Protein AF-D0P090-F1 (afdb_monomer)

Radius of gyration: 41.63 Å; Cα contacts (8 Å, |Δi|>4): 383; chains: 1; bounding box: 122×45×138 Å

Foldseek 3Di:
DDDDDDDDDDDDVVVVVVVVVVVVVVVVVVVVVVVVVVVVVVVVVVVVVVVVVVVVVVVVVLVVLVVVLVVLVVVLVVLVVVLVVLVVVLVVLVVQLVVLVVVLVVLVVVLVVDDDDDPVVNVVSVVSNVVSVVSNVVSVVVNVVSVVVSVVSVVVSVVSVVSSVVSVVVSVVVVVVVVVVVVVVVVVVVVVVVVVVVVVVVVVVVVVVVVVVVVVVVVVVVCVDDDPVPVVVVVVVVVVVVVVVVVVVVVVVVVVVVVVVVLVVVLVVLQQVQDDPQAWHFPDWDDDPFEIETETADQPQAFQQVVLCPDVLSADDLVLLVQQLVSLVRSLVSQVVQQKAQQADDRNQWGAHPVGHTHGHDSVPMDGDDDPVHFDQDQFYWPLLADPCSVVSHGDGNVSVVSSSVQSSCCNHNVHGPDDDPDRDGDDDDPRRDYHYHYDD

Sequence (441 aa):
MVARPTSASSGNPEMMGQMEETIANLERAKQQSWEEKQRLTELYEQERQNSLANEKKILGFMQTVKQEKMDIMKKIKVLRQKKVQLSKEMRVRKQSYVENKSKLQQGVQAFTQMKTETPREKQHLMEQIESRKSLLITDRDELSRLKEELKFCEEKLVEEEAEVAAKSALLEEDDKLRRAIQDDEREKMKRERAAYLQSALDEERQRFQLEADNDKQRLKVALEATADKEKKLAEEVEKQRNRALQLQQQMHQMQLEHNEWKDTTKKVEIHSRIRHENILPLFATFQDATRVYLVMKYAGGGDLYKKMRSMPGRRFPERQAMLYTAQLVSALEACHQQHVIHRDIKPENLLLSQEGTIQLGDFGWSSANVTAANRRDTLCGTLDYLSPEMIRGEKYDESVDIWAVGIIMYELLVGKPPFEAPVRASFLSWPHFEMLIIVVC

Mean predicted aligned error: 19.26 Å

Organism: Phytophthora infestans (strain T30-4) (NCBI:txid403677)

Nearest PDB structures (foldseek):
  8fp1-assembly1_A  TM=9.276E-01  e=1.298E-14  Homo sapiens
  4ra4-assembly1_A  TM=8.892E-01  e=2.676E-14  Homo sapiens
  2i0e-assembly2_B  TM=8.929E-01  e=9.495E-14  Homo sapiens
  1xjd-assembly1_A  TM=8.306E-01  e=1.464E-14  Homo sapiens
  3iw4-assembly1_A  TM=8.781E-01  e=1.843E-13  Homo sapiens

InterPro domains:
  IPR000719 Protein kinase domain [PF00069] (253-421)
  IPR000719 Protein kinase domain [PS50011] (208-441)
  IPR000719 Protein kinase domain [SM00220] (230-438)
  IPR008271 Serine/threonine-protein kinase, active site [PS00108] (340-352)
  IPR011009 Protein kinase-like domain superfamily [SSF56112] (259-421)
  IPR030616 Aurora kinase-like [PTHR24350] (14-422)

Solvent-accessible surface area (backbone atoms only — not comparable to full-atom values): 24041 Å² total; per-residue (Å²): 139,85,83,76,89,78,75,85,83,79,79,60,67,68,61,52,52,55,49,52,52,50,50,53,52,51,51,51,52,51,50,52,53,48,51,53,51,50,53,52,50,53,52,52,52,52,53,48,51,52,50,52,52,51,50,52,52,50,52,52,51,53,52,49,52,52,50,54,41,53,55,47,52,53,51,47,53,52,41,53,51,51,46,53,50,46,54,51,51,48,53,55,42,51,50,52,34,52,53,36,50,52,52,33,52,51,45,52,51,52,64,71,68,67,84,85,77,58,75,66,59,57,49,53,52,49,53,53,35,54,53,32,50,51,53,39,51,53,34,52,54,49,50,52,50,49,50,51,54,42,49,53,44,50,56,53,40,53,54,52,51,52,51,42,50,54,53,49,52,54,55,52,50,52,57,50,52,53,51,53,51,54,50,50,54,49,53,49,52,51,50,54,48,54,53,51,53,48,52,51,53,52,53,50,51,53,50,53,50,55,51,51,52,50,50,52,50,51,48,52,59,56,70,74,52,84,92,52,64,66,62,54,49,50,55,49,50,53,51,51,50,52,51,54,51,51,52,51,51,50,52,50,50,53,50,50,54,51,49,55,48,53,55,54,51,52,35,56,53,56,52,63,70,63,86,49,91,24,34,55,52,58,78,48,73,52,68,64,102,71,36,44,36,42,32,27,60,55,44,76,51,38,36,42,40,63,52,33,64,70,31,77,78,26,24,43,58,66,73,57,39,51,53,48,48,51,35,48,50,56,31,48,50,58,33,48,78,66,26,31,38,51,57,50,67,47,50,75,32,29,26,16,29,78,89,67,45,48,20,45,45,74,53,88,63,38,44,73,73,52,43,98,90,50,59,47,61,82,75,63,36,48,64,63,40,61,34,73,51,51,76,70,54,38,75,49,65,66,64,47,49,55,46,16,50,52,40,49,52,46,18,32,59,65,36,49,60,91,51,80,61,100,61,95,51,59,52,80,76,85,81,90,68,58,70,45,78,43,71,45,128

pLDDT: mean 74.68, std 18.72, range [31.52, 97.69]

Secondary structure (DSSP, 8-state):
--PPPP-PPPP-HHHHHHHHHHHHHHHHHHHHHHHHHHHHHHHHHHHHHHHHHHHHHHHHHHHHHHHHHHHHHHHHHHHHHHHHHHHHHHHHHHHHHHHHHHHHHHHHHHHHH--S--HHHHHHHHHHHHHHHHHHHHHHHHHHHHHHHHHHHHHHHHHHHHHHHHHHHHHHHHHHHHHHHHHHHHHHHHHHHHHHHHHHHHHHHHHHHHHHHHHHHHHHHHHHS-S-HHHHHHHHHHHHHHHHHHHHHHHHHHHHHHHHHHHHHHHHHHHHH---TTB--EEEEEE-SSEEEEEEE--TTEEHHHHHHHSGGG---HHHHHHHHHHHHHHHHHHHHTTEE-----TTTEEE-TTS-EEE--GGG-EE---TTS-B----EEGGG--HHHHTT--B-THHHHHHHHHHHHHHHHSS-SS--SS-PEE-PPPS-EEEEEEE-

Structure (mmCIF, N/CA/C/O backbone):
data_AF-D0P090-F1
#
_entry.id   AF-D0P090-F1
#
loop_
_atom_site.group_PDB
_atom_site.id
_atom_site.type_symbol
_atom_site.label_atom_id
_atom_site.label_alt_id
_atom_site.label_comp_id
_atom_site.label_asym_id
_atom_site.label_entity_id
_atom_site.label_seq_id
_atom_site.pdbx_PDB_ins_code
_atom_site.Cartn_x
_atom_site.Cartn_y
_atom_site.Cartn_z
_atom_site.occupancy
_atom_site.B_iso_or_equiv
_atom_site.auth_seq_id
_atom_site.auth_comp_id
_atom_site.auth_asym_id
_atom_site.auth_atom_id
_atom_site.pdbx_PDB_model_num
ATOM 1 N N . MET A 1 1 ? 72.882 -14.919 -71.091 1.00 37.91 1 MET A N 1
ATOM 2 C CA . MET A 1 1 ? 72.968 -14.015 -69.925 1.00 37.91 1 MET A CA 1
ATOM 3 C C . MET A 1 1 ? 71.652 -14.100 -69.172 1.00 37.91 1 MET A C 1
ATOM 5 O O . MET A 1 1 ? 70.663 -13.554 -69.632 1.00 37.91 1 MET A O 1
ATOM 9 N N . VAL A 1 2 ? 71.618 -14.876 -68.088 1.00 36.41 2 VAL A N 1
ATOM 10 C CA . VAL A 1 2 ? 70.451 -15.000 -67.203 1.00 36.41 2 VAL A CA 1
ATOM 11 C C . VAL A 1 2 ? 70.674 -14.022 -66.053 1.00 36.41 2 VAL A C 1
ATOM 13 O O . VAL A 1 2 ? 71.614 -14.196 -65.281 1.00 36.41 2 VAL A O 1
ATOM 16 N N . ALA A 1 3 ? 69.868 -12.965 -65.981 1.00 36.50 3 ALA A N 1
ATOM 17 C CA . ALA A 1 3 ? 69.908 -12.008 -64.883 1.00 36.50 3 ALA A CA 1
ATOM 18 C C . ALA A 1 3 ? 69.162 -12.593 -63.673 1.00 36.50 3 ALA A C 1
ATOM 20 O O . ALA A 1 3 ? 67.965 -12.866 -63.742 1.00 36.50 3 ALA A O 1
ATOM 21 N N . ARG A 1 4 ? 69.884 -12.809 -62.568 1.00 39.00 4 ARG A N 1
ATOM 22 C CA . ARG A 1 4 ? 69.301 -13.044 -61.239 1.00 39.00 4 ARG A CA 1
ATOM 23 C C . ARG A 1 4 ? 68.758 -11.720 -60.683 1.00 39.00 4 ARG A C 1
ATOM 25 O O . ARG A 1 4 ? 69.474 -10.725 -60.784 1.00 39.00 4 ARG A O 1
ATOM 32 N N . PRO A 1 5 ? 67.598 -11.698 -60.006 1.00 40.41 5 PRO A N 1
ATOM 33 C CA . PRO A 1 5 ? 67.239 -10.591 -59.133 1.00 40.41 5 PRO A CA 1
ATOM 34 C C . PRO A 1 5 ? 68.018 -10.717 -57.819 1.00 40.41 5 PRO A C 1
ATOM 36 O O . PRO A 1 5 ? 67.963 -11.740 -57.135 1.00 40.41 5 PRO A O 1
ATOM 39 N N . THR A 1 6 ? 68.772 -9.677 -57.486 1.00 42.75 6 THR A N 1
ATOM 40 C CA . THR A 1 6 ? 69.486 -9.512 -56.221 1.00 42.75 6 THR A CA 1
ATOM 41 C C . THR A 1 6 ? 68.561 -8.984 -55.125 1.00 42.75 6 THR A C 1
ATOM 43 O O . THR A 1 6 ? 67.914 -7.957 -55.299 1.00 42.75 6 THR A O 1
ATOM 46 N N . SER A 1 7 ? 68.587 -9.696 -53.994 1.00 40.56 7 SER A N 1
ATOM 47 C CA . SER A 1 7 ? 68.454 -9.220 -52.608 1.00 40.56 7 SER A CA 1
ATOM 48 C C . SER A 1 7 ? 67.235 -8.371 -52.224 1.00 40.56 7 SER A C 1
ATOM 50 O O . SER A 1 7 ? 67.198 -7.159 -52.426 1.00 40.56 7 SER A O 1
ATOM 52 N N . ALA A 1 8 ? 66.317 -9.026 -51.507 1.00 41.66 8 ALA A N 1
ATOM 53 C CA . ALA A 1 8 ? 65.452 -8.409 -50.509 1.00 41.66 8 ALA A CA 1
ATOM 54 C C . ALA A 1 8 ? 66.287 -7.576 -49.519 1.00 41.66 8 ALA A C 1
ATOM 56 O O . ALA A 1 8 ? 67.292 -8.064 -48.994 1.00 41.66 8 ALA A O 1
ATOM 57 N N . SER A 1 9 ? 65.882 -6.327 -49.276 1.00 41.34 9 SER A N 1
ATOM 58 C CA . SER A 1 9 ? 66.506 -5.492 -48.254 1.00 41.34 9 SER A CA 1
ATOM 59 C C . SER A 1 9 ? 66.073 -5.987 -46.873 1.00 41.34 9 SER A C 1
ATOM 61 O O . SER A 1 9 ? 64.892 -6.162 -46.579 1.00 41.34 9 SER A O 1
ATOM 63 N N . SER A 1 10 ? 67.076 -6.244 -46.046 1.00 44.69 10 SER A N 1
ATOM 64 C CA . SER A 1 10 ? 67.009 -6.654 -44.651 1.00 44.69 10 SER A CA 1
ATOM 65 C C . SER A 1 10 ? 66.210 -5.665 -43.799 1.00 44.69 10 SER A C 1
ATOM 67 O O . SER A 1 10 ? 66.562 -4.486 -43.734 1.00 44.69 10 SER A O 1
ATOM 69 N N . GLY A 1 11 ? 65.170 -6.148 -43.114 1.00 43.97 11 GLY A N 1
ATOM 70 C CA . GLY A 1 11 ? 64.545 -5.422 -42.008 1.00 43.97 11 GLY A CA 1
ATOM 71 C C . GLY A 1 11 ? 65.560 -5.194 -40.885 1.00 43.97 11 GLY A C 1
ATOM 72 O O . GLY A 1 11 ? 66.326 -6.095 -40.550 1.00 43.97 11 GLY A O 1
ATOM 73 N N . ASN A 1 12 ? 65.598 -3.974 -40.351 1.00 49.28 12 ASN A N 1
ATOM 74 C CA . ASN A 1 12 ? 66.566 -3.537 -39.348 1.00 49.28 12 ASN A CA 1
ATOM 75 C C . ASN A 1 12 ? 66.331 -4.291 -38.009 1.00 49.28 12 ASN A C 1
ATOM 77 O O . ASN A 1 12 ? 65.275 -4.088 -37.404 1.00 49.28 12 ASN A O 1
ATOM 81 N N . PRO A 1 13 ? 67.253 -5.156 -37.533 1.00 55.22 13 PRO A N 1
ATOM 82 C CA . PRO A 1 13 ? 67.045 -6.014 -36.352 1.00 55.22 13 PRO A CA 1
ATOM 83 C C . PRO A 1 13 ? 66.762 -5.235 -35.061 1.00 55.22 13 PRO A C 1
ATOM 85 O O . PRO A 1 13 ? 66.021 -5.689 -34.195 1.00 55.22 13 PRO A O 1
ATOM 88 N N . GLU A 1 14 ? 67.312 -4.027 -34.964 1.00 51.50 14 GLU A N 1
ATOM 89 C CA . GLU A 1 14 ? 67.143 -3.109 -33.836 1.00 51.50 14 GLU A CA 1
ATOM 90 C C . GLU A 1 14 ? 65.703 -2.569 -33.742 1.00 51.50 14 GLU A C 1
ATOM 92 O O . GLU A 1 14 ? 65.143 -2.436 -32.658 1.00 51.50 14 GLU A O 1
ATOM 97 N N . MET A 1 15 ? 65.061 -2.352 -34.895 1.00 44.75 15 MET A N 1
ATOM 98 C CA . MET A 1 15 ? 63.672 -1.894 -34.992 1.00 44.75 15 MET A CA 1
ATOM 99 C C . MET A 1 15 ? 62.680 -3.024 -34.669 1.00 44.75 15 MET A C 1
ATOM 101 O O . MET A 1 15 ? 61.643 -2.775 -34.060 1.00 44.75 15 MET A O 1
ATOM 105 N N . MET A 1 16 ? 63.013 -4.270 -35.029 1.00 44.00 16 MET A N 1
ATOM 106 C CA . MET A 1 16 ? 62.260 -5.464 -34.614 1.00 44.00 16 MET A CA 1
ATOM 107 C C . MET A 1 16 ? 62.343 -5.680 -33.097 1.00 44.00 16 MET A C 1
ATOM 109 O O . MET A 1 16 ? 61.308 -5.878 -32.469 1.00 44.00 16 MET A O 1
ATOM 113 N N . GLY A 1 17 ? 63.531 -5.544 -32.493 1.00 51.28 17 GLY A N 1
ATOM 114 C CA . GLY A 1 17 ? 63.705 -5.658 -31.039 1.00 51.28 17 GLY A CA 1
ATOM 115 C C . GLY A 1 17 ? 62.950 -4.582 -30.247 1.00 51.28 17 GLY A C 1
ATOM 116 O O . GLY A 1 17 ? 62.274 -4.896 -29.270 1.00 51.28 17 GLY A O 1
ATOM 117 N N . GLN A 1 18 ? 62.972 -3.326 -30.710 1.00 46.75 18 GLN A N 1
ATOM 118 C CA . GLN A 1 18 ? 62.173 -2.242 -30.116 1.00 46.75 18 GLN A CA 1
ATOM 119 C C . GLN A 1 18 ? 60.661 -2.486 -30.247 1.00 46.75 18 GLN A C 1
ATOM 121 O O . GLN A 1 18 ? 59.890 -2.154 -29.343 1.00 46.75 18 GLN A O 1
ATOM 126 N N . MET A 1 19 ? 60.219 -3.082 -31.359 1.00 42.78 19 MET A N 1
ATOM 127 C CA . MET A 1 19 ? 58.814 -3.422 -31.582 1.00 42.78 19 MET A CA 1
ATOM 128 C C . MET A 1 19 ? 58.361 -4.570 -30.666 1.00 42.78 19 MET A C 1
ATOM 130 O O . MET A 1 19 ? 57.301 -4.468 -30.051 1.00 42.78 19 MET A O 1
ATOM 134 N N . GLU A 1 20 ? 59.177 -5.614 -30.506 1.00 48.78 20 GLU A N 1
ATOM 135 C CA . GLU A 1 20 ? 58.927 -6.731 -29.584 1.00 48.78 20 GLU A CA 1
ATOM 136 C C . GLU A 1 20 ? 58.894 -6.276 -28.116 1.00 48.78 20 GLU A C 1
ATOM 138 O O . GLU A 1 20 ? 57.991 -6.657 -27.370 1.00 48.78 20 GLU A O 1
ATOM 143 N N . GLU A 1 21 ? 59.807 -5.392 -27.705 1.00 54.19 21 GLU A N 1
ATOM 144 C CA . GLU A 1 21 ? 59.815 -4.815 -26.355 1.00 54.19 21 GLU A CA 1
ATOM 145 C C . GLU A 1 21 ? 58.581 -3.933 -26.095 1.00 54.19 21 GLU A C 1
ATOM 147 O O . GLU A 1 21 ? 57.977 -3.988 -25.019 1.00 54.19 21 GLU A O 1
ATOM 152 N N . THR A 1 22 ? 58.143 -3.167 -27.099 1.00 48.75 22 THR A N 1
ATOM 153 C CA . THR A 1 22 ? 56.917 -2.355 -27.024 1.00 48.75 22 THR A CA 1
ATOM 154 C C . THR A 1 22 ? 55.669 -3.234 -26.905 1.00 48.75 22 THR A C 1
ATOM 156 O O . THR A 1 22 ? 54.792 -2.944 -26.090 1.00 48.75 22 THR A O 1
ATOM 159 N N . ILE A 1 23 ? 55.600 -4.338 -27.656 1.00 44.94 23 ILE A N 1
ATOM 160 C CA . ILE A 1 23 ? 54.515 -5.326 -27.560 1.00 44.94 23 ILE A CA 1
ATOM 161 C C . ILE A 1 23 ? 54.502 -5.966 -26.165 1.00 44.94 23 ILE A C 1
ATOM 163 O O . ILE A 1 23 ? 53.457 -5.977 -25.517 1.00 44.94 23 ILE A O 1
ATOM 167 N N . ALA A 1 24 ? 55.656 -6.390 -25.646 1.00 49.06 24 ALA A N 1
ATOM 168 C CA . ALA A 1 24 ? 55.764 -6.978 -24.311 1.00 49.06 24 ALA A CA 1
ATOM 169 C C . ALA A 1 24 ? 55.387 -5.990 -23.187 1.00 49.06 24 ALA A C 1
ATOM 171 O O . ALA A 1 24 ? 54.784 -6.377 -22.183 1.00 49.06 24 ALA A O 1
ATOM 172 N N . ASN A 1 25 ? 55.717 -4.703 -23.341 1.00 47.62 25 ASN A N 1
ATOM 173 C CA . ASN A 1 25 ? 55.299 -3.644 -22.418 1.00 47.62 25 ASN A CA 1
ATOM 174 C C . ASN A 1 25 ? 53.777 -3.414 -22.466 1.00 47.62 25 ASN A C 1
ATOM 176 O O . ASN A 1 25 ? 53.150 -3.273 -21.415 1.00 47.62 25 ASN A O 1
ATOM 180 N N . LEU A 1 26 ? 53.169 -3.426 -23.659 1.00 44.69 26 LEU A N 1
ATOM 181 C CA . LEU A 1 26 ? 51.716 -3.319 -23.835 1.00 44.69 26 LEU A CA 1
ATOM 182 C C . LEU A 1 26 ? 50.970 -4.529 -23.261 1.00 44.69 26 LEU A C 1
ATOM 184 O O . LEU A 1 26 ? 49.914 -4.362 -22.654 1.00 44.69 26 LEU A O 1
ATOM 188 N N . GLU A 1 27 ? 51.507 -5.736 -23.424 1.00 46.50 27 GLU A N 1
ATOM 189 C CA . GLU A 1 27 ? 50.942 -6.958 -22.843 1.00 46.50 27 GLU A CA 1
ATOM 190 C C . GLU A 1 27 ? 51.011 -6.941 -21.313 1.00 46.50 27 GLU A C 1
ATOM 192 O O . GLU A 1 27 ? 50.001 -7.205 -20.659 1.00 46.50 27 GLU A O 1
ATOM 197 N N . ARG A 1 28 ? 52.142 -6.519 -20.726 1.00 57.62 28 ARG A N 1
ATOM 198 C CA . ARG A 1 28 ? 52.261 -6.319 -19.269 1.00 57.62 28 ARG A CA 1
ATOM 199 C C . ARG A 1 28 ? 51.291 -5.259 -18.742 1.00 57.62 28 ARG A C 1
ATOM 201 O O . ARG A 1 28 ? 50.650 -5.489 -17.720 1.00 57.62 28 ARG A O 1
ATOM 208 N N . ALA A 1 29 ? 51.132 -4.137 -19.445 1.00 45.34 29 ALA A N 1
ATOM 209 C CA . ALA A 1 29 ? 50.185 -3.088 -19.061 1.00 45.34 29 ALA A CA 1
ATOM 210 C C . ALA A 1 29 ? 48.721 -3.565 -19.137 1.00 45.34 29 ALA A C 1
ATOM 212 O O . ALA A 1 29 ? 47.923 -3.267 -18.247 1.00 45.34 29 ALA A O 1
ATOM 213 N N . LYS A 1 30 ? 48.364 -4.353 -20.162 1.00 47.00 30 LYS A N 1
ATOM 214 C CA . LYS A 1 30 ? 47.038 -4.984 -20.275 1.00 47.00 30 LYS A CA 1
ATOM 215 C C . LYS A 1 30 ? 46.782 -5.979 -19.146 1.00 47.00 30 LYS A C 1
ATOM 217 O O . LYS A 1 30 ? 45.694 -5.966 -18.580 1.00 47.00 30 LYS A O 1
ATOM 222 N N . GLN A 1 31 ? 47.776 -6.797 -18.804 1.00 54.97 31 GLN A N 1
ATOM 223 C CA . GLN A 1 31 ? 47.673 -7.780 -17.727 1.00 54.97 31 GLN A CA 1
ATOM 224 C C . GLN A 1 31 ? 47.478 -7.103 -16.363 1.00 54.97 31 GLN A C 1
ATOM 226 O O . GLN A 1 31 ? 46.552 -7.451 -15.638 1.00 54.97 31 GLN A O 1
ATOM 231 N N . GLN A 1 32 ? 48.262 -6.065 -16.055 1.00 51.56 32 GLN A N 1
ATOM 232 C CA . GLN A 1 32 ? 48.101 -5.279 -14.825 1.00 51.56 32 GLN A CA 1
ATOM 233 C C . GLN A 1 32 ? 46.738 -4.577 -14.754 1.00 51.56 32 GLN A C 1
ATOM 235 O O . GLN A 1 32 ? 46.097 -4.563 -13.706 1.00 51.56 32 GLN A O 1
ATOM 240 N N . SER A 1 33 ? 46.261 -4.026 -15.876 1.00 46.41 33 SER A N 1
ATOM 241 C CA . SER A 1 33 ? 44.925 -3.426 -15.952 1.00 46.41 33 SER A CA 1
ATOM 242 C C . SER A 1 33 ? 43.814 -4.457 -15.723 1.00 46.41 33 SER A C 1
ATOM 244 O O . SER A 1 33 ? 42.806 -4.142 -15.089 1.00 46.41 33 SER A O 1
ATOM 246 N N . TRP A 1 34 ? 43.992 -5.685 -16.214 1.00 45.62 34 TRP A N 1
ATOM 247 C CA . TRP A 1 34 ? 43.049 -6.782 -16.013 1.00 45.62 34 TRP A CA 1
ATOM 248 C C . TRP A 1 34 ? 43.029 -7.268 -14.556 1.00 45.62 34 TRP A C 1
ATOM 250 O O . TRP A 1 34 ? 41.948 -7.406 -13.985 1.00 45.62 34 TRP A O 1
ATOM 260 N N . GLU A 1 35 ? 44.196 -7.435 -13.930 1.00 61.25 35 GLU A N 1
ATOM 261 C CA . GLU A 1 35 ? 44.332 -7.825 -12.518 1.00 61.25 35 GLU A CA 1
ATOM 262 C C . GLU A 1 35 ? 43.731 -6.777 -11.569 1.00 61.25 35 GLU A C 1
ATOM 264 O O . GLU A 1 35 ? 42.975 -7.122 -10.659 1.00 61.25 35 GLU A O 1
ATOM 269 N N . GLU A 1 36 ? 43.978 -5.487 -11.816 1.00 48.91 36 GLU A N 1
ATOM 270 C CA . GLU A 1 36 ? 43.384 -4.403 -11.024 1.00 48.91 36 GLU A CA 1
ATOM 271 C C . GLU A 1 36 ? 41.858 -4.345 -11.199 1.00 48.91 36 GLU A C 1
ATOM 273 O O . GLU A 1 36 ? 41.117 -4.178 -10.229 1.00 48.91 36 GLU A O 1
ATOM 278 N N . LYS A 1 37 ? 41.355 -4.567 -12.422 1.00 50.44 37 LYS A N 1
ATOM 279 C CA . LYS A 1 37 ? 39.912 -4.662 -12.682 1.00 50.44 37 LYS A CA 1
ATOM 280 C C . LYS A 1 37 ? 39.281 -5.840 -11.937 1.00 50.44 37 LYS A C 1
ATOM 282 O O . LYS A 1 37 ? 38.175 -5.700 -11.411 1.00 50.44 37 LYS A O 1
ATOM 287 N N . GLN A 1 38 ? 39.965 -6.980 -11.869 1.00 54.75 38 GLN A N 1
ATOM 288 C CA . GLN A 1 38 ? 39.494 -8.150 -11.131 1.00 54.75 38 GLN A CA 1
ATOM 289 C C . GLN A 1 38 ? 39.453 -7.875 -9.621 1.00 54.75 38 GLN A C 1
ATOM 291 O O . GLN A 1 38 ? 38.420 -8.097 -8.992 1.00 54.75 38 GLN A O 1
ATOM 296 N N . ARG A 1 39 ? 40.517 -7.286 -9.064 1.00 72.69 39 ARG A N 1
ATOM 297 C CA . ARG A 1 39 ? 40.587 -6.894 -7.649 1.00 72.69 39 ARG A CA 1
ATOM 298 C C . ARG A 1 39 ? 39.487 -5.905 -7.258 1.00 72.69 39 ARG A C 1
ATOM 300 O O . ARG A 1 39 ? 38.843 -6.077 -6.226 1.00 72.69 39 ARG A O 1
ATOM 307 N N . LEU A 1 40 ? 39.254 -4.879 -8.080 1.00 51.16 40 LEU A N 1
ATOM 308 C CA . LEU A 1 40 ? 38.168 -3.920 -7.861 1.00 51.16 40 LEU A CA 1
ATOM 309 C C . LEU A 1 40 ? 36.802 -4.609 -7.910 1.00 51.16 40 LEU A C 1
ATOM 311 O O . LEU A 1 40 ? 35.958 -4.337 -7.064 1.00 51.16 40 LEU A O 1
ATOM 315 N N . THR A 1 41 ? 36.596 -5.531 -8.854 1.00 52.84 41 THR A N 1
ATOM 316 C CA . THR A 1 41 ? 35.345 -6.300 -8.964 1.00 52.84 41 THR A CA 1
ATOM 317 C C . THR A 1 41 ? 35.081 -7.127 -7.702 1.00 52.84 41 THR A C 1
ATOM 319 O O . THR A 1 41 ? 33.964 -7.116 -7.192 1.00 52.84 41 THR A O 1
ATOM 322 N N . GLU A 1 42 ? 36.101 -7.792 -7.155 1.00 68.94 42 GLU A N 1
ATOM 323 C CA . GLU A 1 42 ? 35.991 -8.555 -5.903 1.00 68.94 42 GLU A CA 1
ATOM 324 C C . GLU A 1 42 ? 35.671 -7.658 -4.697 1.00 68.94 42 GLU A C 1
ATOM 326 O O . GLU A 1 42 ? 34.808 -8.004 -3.887 1.00 68.94 42 GLU A O 1
ATOM 331 N N . LEU A 1 43 ? 36.305 -6.482 -4.604 1.00 63.06 43 LEU A N 1
ATOM 332 C CA . LEU A 1 43 ? 36.029 -5.500 -3.551 1.00 63.06 43 LEU A CA 1
ATOM 333 C C . LEU A 1 43 ? 34.574 -4.998 -3.619 1.00 63.06 43 LEU A C 1
ATOM 335 O O . LEU A 1 43 ? 33.881 -4.977 -2.600 1.00 63.06 43 LEU A O 1
ATOM 339 N N . TYR A 1 44 ? 34.098 -4.654 -4.822 1.00 53.97 44 TYR A N 1
ATOM 340 C CA . TYR A 1 44 ? 32.713 -4.236 -5.059 1.00 53.97 44 TYR A CA 1
ATOM 341 C C . TYR A 1 44 ? 31.713 -5.339 -4.697 1.00 53.97 44 TYR A C 1
ATOM 343 O O . TYR A 1 44 ? 30.696 -5.063 -4.059 1.00 53.97 44 TYR A O 1
ATOM 351 N N . GLU A 1 45 ? 31.988 -6.593 -5.064 1.00 56.75 45 GLU A N 1
ATOM 352 C CA . GLU A 1 45 ? 31.104 -7.717 -4.742 1.00 56.75 45 GLU A CA 1
ATOM 353 C C . GLU A 1 45 ? 31.059 -7.974 -3.225 1.00 56.75 45 GLU A C 1
ATOM 355 O O . GLU A 1 45 ? 29.988 -8.225 -2.668 1.00 56.75 45 GLU A O 1
ATOM 360 N N . GLN A 1 46 ? 32.190 -7.837 -2.524 1.00 74.50 46 GLN A N 1
ATOM 361 C CA . GLN A 1 46 ? 32.251 -7.955 -1.066 1.00 74.50 46 GLN A CA 1
ATOM 362 C C . GLN A 1 46 ? 31.461 -6.838 -0.363 1.00 74.50 46 GLN A C 1
ATOM 364 O O . GLN A 1 46 ? 30.693 -7.100 0.567 1.00 74.50 46 GLN A O 1
ATOM 369 N N . GLU A 1 47 ? 31.607 -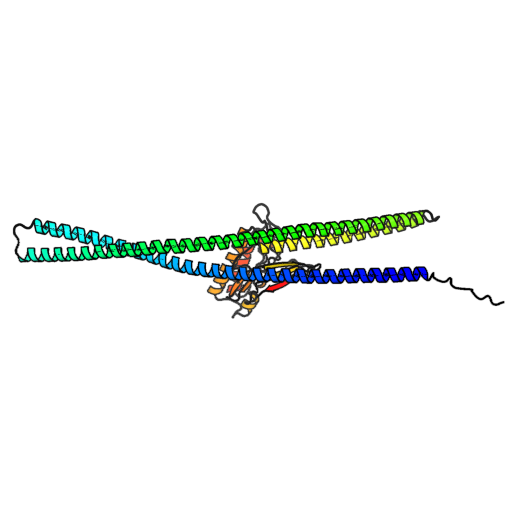5.591 -0.811 1.00 57.50 47 GLU A N 1
ATOM 370 C CA . GLU A 1 47 ? 30.878 -4.442 -0.265 1.00 57.50 47 GLU A CA 1
ATOM 371 C C . GLU A 1 47 ? 29.366 -4.548 -0.525 1.00 57.50 47 GLU A C 1
ATOM 373 O O . GLU A 1 47 ? 28.545 -4.291 0.367 1.00 57.50 47 GLU A O 1
ATOM 378 N N . ARG A 1 48 ? 28.987 -5.045 -1.708 1.00 60.06 48 ARG A N 1
ATOM 379 C CA . ARG A 1 48 ? 27.603 -5.384 -2.055 1.00 60.06 48 ARG A CA 1
ATOM 380 C C . ARG A 1 48 ? 27.039 -6.466 -1.136 1.00 60.06 48 ARG A C 1
ATOM 382 O O . ARG A 1 48 ? 25.931 -6.305 -0.626 1.00 60.06 48 ARG A O 1
ATOM 389 N N . GLN A 1 49 ? 27.779 -7.548 -0.884 1.00 66.31 49 GLN A N 1
ATOM 390 C CA . GLN A 1 49 ? 27.341 -8.613 0.025 1.00 66.31 49 GLN A CA 1
ATOM 391 C C . GLN A 1 49 ? 27.159 -8.111 1.461 1.00 66.31 49 GLN A C 1
ATOM 393 O O . GLN A 1 49 ? 26.160 -8.445 2.103 1.00 66.31 49 GLN A O 1
ATOM 398 N N . ASN A 1 50 ? 28.074 -7.270 1.950 1.00 67.75 50 ASN A N 1
ATOM 399 C CA . ASN A 1 50 ? 27.966 -6.649 3.270 1.00 67.75 50 ASN A CA 1
ATOM 400 C C . ASN A 1 50 ? 26.730 -5.744 3.375 1.00 67.75 50 ASN A C 1
ATOM 402 O O . ASN A 1 50 ? 25.985 -5.825 4.356 1.00 67.75 50 ASN A O 1
ATOM 406 N N . SER A 1 51 ? 26.473 -4.932 2.348 1.00 63.44 51 SER A N 1
ATOM 407 C CA . SER A 1 51 ? 25.290 -4.067 2.277 1.00 63.44 51 SER A CA 1
ATOM 408 C C . SER A 1 51 ? 23.997 -4.884 2.287 1.00 63.44 51 SER A C 1
ATOM 410 O O . SER A 1 51 ? 23.100 -4.616 3.084 1.00 63.44 51 SER A O 1
ATOM 412 N N . LEU A 1 52 ? 23.939 -5.958 1.496 1.00 64.12 52 LEU A N 1
ATOM 413 C CA . LEU A 1 52 ? 22.774 -6.840 1.398 1.00 64.12 52 LEU A CA 1
ATOM 414 C C . LEU A 1 52 ? 22.5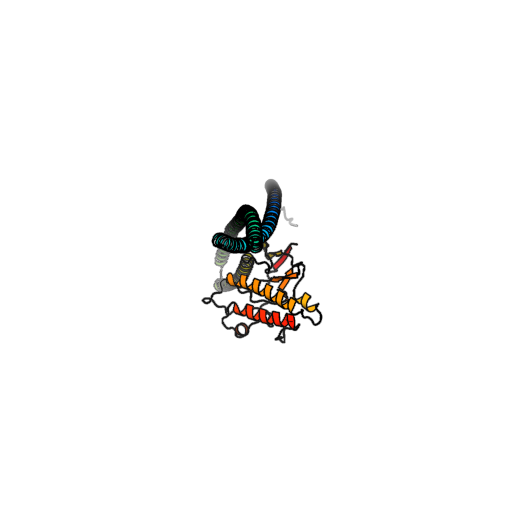31 -7.634 2.696 1.00 64.12 52 LEU A C 1
ATOM 416 O O . LEU A 1 52 ? 21.388 -7.881 3.086 1.00 64.12 52 LEU A O 1
ATOM 420 N N . ALA A 1 53 ? 23.595 -8.011 3.410 1.00 71.62 53 ALA A N 1
ATOM 421 C CA . ALA A 1 53 ? 23.497 -8.634 4.728 1.00 71.62 53 ALA A CA 1
ATOM 422 C C . ALA A 1 53 ? 22.959 -7.659 5.788 1.00 71.62 53 ALA A C 1
ATOM 424 O O . ALA A 1 53 ? 22.121 -8.043 6.609 1.00 71.62 53 ALA A O 1
ATOM 425 N N . ASN A 1 54 ? 23.408 -6.403 5.766 1.00 67.62 54 ASN A N 1
ATOM 426 C CA . ASN A 1 54 ? 22.896 -5.360 6.652 1.00 67.62 54 ASN A CA 1
ATOM 427 C C . ASN A 1 54 ? 21.431 -5.039 6.345 1.00 67.62 54 ASN A C 1
ATOM 429 O O . ASN A 1 54 ? 20.620 -4.972 7.266 1.00 67.62 54 ASN A O 1
ATOM 433 N N . GLU A 1 55 ? 21.064 -4.948 5.068 1.00 70.75 55 GLU A N 1
ATOM 434 C CA . GLU A 1 55 ? 19.682 -4.724 4.652 1.00 70.75 55 GLU A CA 1
ATOM 435 C C . GLU A 1 55 ? 18.754 -5.844 5.142 1.00 70.75 55 GLU A C 1
ATOM 437 O O . GLU A 1 55 ? 17.706 -5.561 5.724 1.00 70.75 55 GLU A O 1
ATOM 442 N N . LYS A 1 56 ? 19.166 -7.114 5.008 1.00 71.44 56 LYS A N 1
ATOM 443 C CA . LYS A 1 56 ? 18.422 -8.267 5.547 1.00 71.44 56 LYS A CA 1
ATOM 444 C C . LYS A 1 56 ? 18.232 -8.190 7.062 1.00 71.44 56 LYS A C 1
ATOM 446 O O . LYS A 1 56 ? 17.141 -8.486 7.549 1.00 71.44 56 LYS A O 1
ATOM 451 N N . LYS A 1 57 ? 19.263 -7.785 7.813 1.00 75.69 57 LYS A N 1
ATOM 452 C CA . LYS A 1 57 ? 19.167 -7.604 9.274 1.00 75.69 57 LYS A CA 1
ATOM 453 C C . LYS A 1 57 ? 18.165 -6.510 9.635 1.00 75.69 57 LYS A C 1
ATOM 455 O O . LYS A 1 57 ? 17.333 -6.725 10.513 1.00 75.69 57 LYS A O 1
ATOM 460 N N . ILE A 1 58 ? 18.219 -5.373 8.939 1.00 74.88 58 ILE A N 1
ATOM 461 C CA . ILE A 1 58 ? 17.293 -4.255 9.152 1.00 74.88 58 ILE A CA 1
ATOM 462 C C . ILE A 1 58 ? 15.866 -4.694 8.811 1.00 74.88 58 ILE A C 1
ATOM 464 O O . ILE A 1 58 ? 14.973 -4.523 9.631 1.00 74.88 58 ILE A O 1
ATOM 468 N N . LEU A 1 59 ? 15.642 -5.330 7.657 1.00 74.75 59 LEU A N 1
ATOM 469 C CA . LEU A 1 59 ? 14.331 -5.864 7.266 1.00 74.75 59 LEU A CA 1
ATOM 470 C C . LEU A 1 59 ? 13.758 -6.819 8.319 1.00 74.75 59 LEU A C 1
ATOM 472 O O . LEU A 1 59 ? 12.601 -6.664 8.711 1.00 74.75 59 LEU A O 1
ATOM 476 N N . GLY A 1 60 ? 14.571 -7.754 8.819 1.00 78.06 60 GLY A N 1
ATOM 477 C CA . GLY A 1 60 ? 14.165 -8.671 9.883 1.00 78.06 60 GLY A CA 1
ATOM 478 C C . GLY A 1 60 ? 13.777 -7.941 11.171 1.00 78.06 60 GLY A C 1
ATOM 479 O O . GLY A 1 60 ? 12.708 -8.194 11.721 1.00 78.06 60 GLY A O 1
ATOM 480 N N . PHE A 1 61 ? 14.595 -6.984 11.618 1.00 82.06 61 PHE A N 1
ATOM 481 C CA . PHE A 1 61 ? 14.288 -6.155 12.787 1.00 82.06 61 PHE A CA 1
ATOM 482 C C . PHE A 1 61 ? 12.978 -5.371 12.609 1.00 82.06 61 PHE A C 1
ATOM 484 O O . PHE A 1 61 ? 12.105 -5.407 13.475 1.00 82.06 61 PHE A O 1
ATOM 491 N N . MET A 1 62 ? 12.793 -4.730 11.454 1.00 82.50 62 MET A N 1
ATOM 492 C CA . MET A 1 62 ? 11.590 -3.959 11.136 1.00 82.50 62 MET A CA 1
ATOM 493 C C . MET A 1 62 ? 10.336 -4.835 11.082 1.00 82.50 62 MET A C 1
ATOM 495 O O . MET A 1 62 ? 9.254 -4.406 11.488 1.00 82.50 62 MET A O 1
ATOM 499 N N . GLN A 1 63 ? 10.462 -6.078 10.618 1.00 83.50 63 GLN A N 1
ATOM 500 C CA . GLN A 1 63 ? 9.367 -7.043 10.617 1.00 83.50 63 GLN A CA 1
ATOM 501 C C . GLN A 1 63 ? 8.972 -7.454 12.043 1.00 83.50 63 GLN A C 1
ATOM 503 O O . GLN A 1 63 ? 7.779 -7.498 12.348 1.00 83.50 63 GLN A O 1
ATOM 508 N N . THR A 1 64 ? 9.946 -7.647 12.937 1.00 90.06 64 THR A N 1
ATOM 509 C CA . THR A 1 64 ? 9.696 -7.868 14.369 1.00 90.06 64 THR A CA 1
ATOM 510 C C . THR A 1 64 ? 8.979 -6.676 15.002 1.00 90.06 64 THR A C 1
ATOM 512 O O . THR A 1 64 ? 7.944 -6.857 15.640 1.00 90.06 64 THR A O 1
ATOM 515 N N . VAL A 1 65 ? 9.436 -5.443 14.746 1.00 88.56 65 VAL A N 1
ATOM 516 C CA . VAL A 1 65 ? 8.780 -4.220 15.250 1.00 88.56 65 VAL A CA 1
ATOM 517 C C . VAL A 1 65 ? 7.329 -4.117 14.762 1.00 88.56 65 VAL A C 1
ATOM 519 O O . VAL A 1 65 ? 6.435 -3.774 15.540 1.00 88.56 65 VAL A O 1
ATOM 522 N N . LYS A 1 66 ? 7.063 -4.443 13.487 1.00 87.38 66 LYS A N 1
ATOM 523 C CA . LYS A 1 66 ? 5.696 -4.487 12.933 1.00 87.38 66 LYS A CA 1
ATOM 524 C C . LYS A 1 66 ? 4.826 -5.518 13.649 1.00 87.38 66 LYS A C 1
ATOM 526 O O . LYS A 1 66 ? 3.674 -5.212 13.968 1.00 87.38 66 LYS A O 1
ATOM 531 N N . GLN A 1 67 ? 5.365 -6.707 13.910 1.00 90.81 67 GLN A N 1
ATOM 532 C CA . GLN A 1 67 ? 4.646 -7.774 14.601 1.00 90.81 67 GLN A CA 1
ATOM 533 C C . GLN A 1 67 ? 4.310 -7.380 16.045 1.00 90.81 67 GLN A C 1
ATOM 535 O O . GLN A 1 67 ? 3.146 -7.432 16.440 1.00 90.81 67 GLN A O 1
ATOM 540 N N . GLU A 1 68 ? 5.290 -6.877 16.798 1.00 93.75 68 GLU A N 1
ATOM 541 C CA . GLU A 1 68 ? 5.091 -6.394 18.169 1.00 93.75 68 GLU A CA 1
ATOM 542 C C . GLU A 1 68 ? 4.051 -5.269 18.234 1.00 93.75 68 GLU A C 1
ATOM 544 O O . GLU A 1 68 ? 3.144 -5.306 19.066 1.00 93.75 68 GLU A O 1
ATOM 549 N N . LYS A 1 69 ? 4.117 -4.295 17.312 1.00 92.38 69 LYS A N 1
ATOM 550 C CA . LYS A 1 69 ? 3.106 -3.233 17.195 1.00 92.38 69 LYS A CA 1
ATOM 551 C C . LYS A 1 69 ? 1.706 -3.817 16.993 1.00 92.38 69 LYS A C 1
ATOM 553 O O . LYS A 1 69 ? 0.753 -3.347 17.614 1.00 92.38 69 LYS A O 1
ATOM 558 N N . MET A 1 70 ? 1.559 -4.820 16.127 1.00 92.88 70 MET A N 1
ATOM 559 C CA . MET A 1 70 ? 0.268 -5.460 15.873 1.00 92.88 70 MET A CA 1
ATOM 560 C C . MET A 1 70 ? -0.283 -6.141 17.128 1.00 92.88 70 MET A C 1
ATOM 562 O O . MET A 1 70 ? -1.478 -6.031 17.414 1.00 92.88 70 MET A O 1
ATOM 566 N N . ASP A 1 71 ? 0.573 -6.810 17.893 1.00 94.31 71 ASP A N 1
ATOM 567 C CA . ASP A 1 71 ? 0.164 -7.502 19.111 1.00 94.31 71 ASP A CA 1
ATOM 568 C C . ASP A 1 71 ? -0.218 -6.524 20.228 1.00 94.31 71 ASP A C 1
ATOM 570 O O . ASP A 1 71 ? -1.232 -6.732 20.901 1.00 94.31 71 ASP A O 1
ATOM 574 N N . ILE A 1 72 ? 0.482 -5.393 20.350 1.00 94.00 72 ILE A N 1
ATOM 575 C CA . ILE A 1 72 ? 0.086 -4.311 21.262 1.00 94.00 72 ILE A CA 1
ATOM 576 C C . ILE A 1 72 ? -1.258 -3.697 20.843 1.00 94.00 72 ILE A C 1
ATOM 578 O O . ILE A 1 72 ? -2.150 -3.524 21.674 1.00 94.00 72 ILE A O 1
ATOM 582 N N . MET A 1 73 ? -1.485 -3.448 19.549 1.00 93.62 73 MET A N 1
ATOM 583 C CA . MET A 1 73 ? -2.783 -2.941 19.075 1.00 93.62 73 MET A CA 1
ATOM 584 C C . MET A 1 73 ? -3.948 -3.883 19.420 1.00 93.62 73 MET A C 1
ATOM 586 O O . MET A 1 73 ? -5.042 -3.415 19.758 1.00 93.62 73 MET A O 1
ATOM 590 N N . LYS A 1 74 ? -3.733 -5.207 19.387 1.00 95.38 74 LYS A N 1
ATOM 591 C CA . LYS A 1 74 ? -4.738 -6.183 19.848 1.00 95.38 74 LYS A CA 1
ATOM 592 C C . LYS A 1 74 ? -5.018 -6.020 21.346 1.00 95.38 74 LYS A C 1
ATOM 594 O O . LYS A 1 74 ? -6.189 -6.004 21.729 1.00 95.38 74 LYS A O 1
ATOM 599 N N . LYS A 1 75 ? -3.987 -5.840 22.182 1.00 95.56 75 LYS A N 1
ATOM 600 C CA . LYS A 1 75 ? -4.150 -5.573 23.625 1.00 95.56 75 LYS A CA 1
ATOM 601 C C . LYS A 1 75 ? -4.925 -4.280 23.884 1.00 95.56 75 LYS A C 1
ATOM 603 O O . LYS A 1 75 ? -5.887 -4.300 24.650 1.00 95.56 75 LYS A O 1
ATOM 608 N N . ILE A 1 76 ? -4.584 -3.188 23.193 1.00 96.06 76 ILE A N 1
ATOM 609 C CA . ILE A 1 76 ? -5.300 -1.904 23.290 1.00 96.06 76 ILE A CA 1
ATOM 610 C C . ILE A 1 76 ? -6.783 -2.098 22.970 1.00 96.06 76 ILE A C 1
ATOM 612 O O . ILE A 1 76 ? -7.641 -1.600 23.697 1.00 96.06 76 ILE A O 1
ATOM 616 N N . LYS A 1 77 ? -7.117 -2.859 21.919 1.00 96.31 77 LYS A N 1
ATOM 617 C CA . LYS A 1 77 ? -8.516 -3.144 21.564 1.00 96.31 77 LYS A CA 1
ATOM 618 C C . LYS A 1 77 ? -9.272 -3.819 22.714 1.00 96.31 77 LYS A C 1
ATOM 620 O O . LYS A 1 77 ? -10.393 -3.411 23.017 1.00 96.31 77 LYS A O 1
ATOM 625 N N . VAL A 1 78 ? -8.654 -4.801 23.372 1.00 96.31 78 VAL A N 1
ATOM 626 C CA . VAL A 1 78 ? -9.233 -5.490 24.539 1.00 96.31 78 VAL A CA 1
ATOM 627 C C . VAL A 1 78 ? -9.394 -4.531 25.723 1.00 96.31 78 VAL A C 1
ATOM 629 O O . VAL A 1 78 ? -10.462 -4.485 26.333 1.00 96.31 78 VAL A O 1
ATOM 632 N N . LEU A 1 79 ? -8.385 -3.708 26.018 1.00 96.31 79 LEU A N 1
ATOM 633 C CA . LEU A 1 79 ? -8.448 -2.708 27.090 1.00 96.31 79 LEU A CA 1
ATOM 634 C C . LEU A 1 79 ? -9.544 -1.661 26.838 1.00 96.31 79 LEU A C 1
ATOM 636 O O . LEU A 1 79 ? -10.304 -1.339 27.750 1.00 96.31 79 LEU A O 1
ATOM 640 N N . ARG A 1 80 ? -9.712 -1.183 25.597 1.00 96.75 80 ARG A N 1
ATOM 641 C CA . ARG A 1 80 ? -10.807 -0.265 25.226 1.00 96.75 80 ARG A CA 1
ATOM 642 C C . ARG A 1 80 ? -12.178 -0.896 25.452 1.00 96.75 80 ARG A C 1
ATOM 644 O O . ARG A 1 80 ? -13.068 -0.239 25.987 1.00 96.75 80 ARG A O 1
ATOM 651 N N . GLN A 1 81 ? -12.349 -2.167 25.086 1.00 96.94 81 GLN A N 1
ATOM 652 C CA . GLN A 1 81 ? -13.590 -2.902 25.348 1.00 96.94 81 GLN A CA 1
ATOM 653 C C . GLN A 1 81 ? -13.856 -3.034 26.854 1.00 96.94 81 GLN A C 1
ATOM 655 O O . GLN A 1 81 ? -14.957 -2.715 27.307 1.00 96.94 81 GLN A O 1
ATOM 660 N N . LYS A 1 82 ? -12.835 -3.406 27.639 1.00 96.50 82 LYS A N 1
ATOM 661 C CA . LYS A 1 82 ? -12.932 -3.505 29.102 1.00 96.50 82 LYS A CA 1
ATOM 662 C C . LYS A 1 82 ? -13.291 -2.162 29.746 1.00 96.50 82 LYS A C 1
ATOM 664 O O . LYS A 1 82 ? -14.181 -2.111 30.590 1.00 96.50 82 LYS A O 1
ATOM 669 N N . LYS A 1 83 ? -12.681 -1.058 29.301 1.00 97.00 83 LYS A N 1
ATOM 670 C CA . LYS A 1 83 ? -13.001 0.307 29.756 1.00 97.00 83 LYS A CA 1
ATOM 671 C C . LYS A 1 83 ? -14.477 0.656 29.541 1.00 97.00 83 LYS A C 1
ATOM 673 O O . LYS A 1 83 ? -15.125 1.196 30.441 1.00 97.00 83 LYS A O 1
ATOM 678 N N . VAL A 1 84 ? -15.017 0.352 28.358 1.00 96.75 84 VAL A N 1
ATOM 679 C CA . VAL A 1 84 ? -16.435 0.592 28.035 1.00 96.75 84 VAL A CA 1
ATOM 680 C C . VAL A 1 84 ? -17.345 -0.247 28.933 1.00 96.75 84 VAL A C 1
ATOM 682 O O . VAL A 1 84 ? -18.336 0.275 29.450 1.00 96.75 84 VAL A O 1
ATOM 685 N N . GLN A 1 85 ? -16.996 -1.515 29.161 1.00 97.19 85 GLN A N 1
ATOM 686 C CA . GLN A 1 85 ? -17.745 -2.403 30.047 1.00 97.19 85 GLN A CA 1
ATOM 687 C C . GLN A 1 85 ? -17.768 -1.884 31.493 1.00 97.19 85 GLN A C 1
ATOM 689 O O . GLN A 1 85 ? -18.851 -1.670 32.037 1.00 97.19 85 GLN A O 1
ATOM 694 N N . LEU A 1 86 ? -16.603 -1.585 32.076 1.00 97.31 86 LEU A N 1
ATOM 695 C CA . LEU A 1 86 ? -16.487 -1.040 33.435 1.00 97.31 86 LEU A CA 1
ATOM 696 C C . LEU A 1 86 ? -17.262 0.275 33.588 1.00 97.31 86 LEU A C 1
ATOM 698 O O . LEU A 1 86 ? -17.974 0.483 34.569 1.00 97.31 86 LEU A O 1
ATOM 702 N N . SER A 1 87 ? -17.202 1.147 32.577 1.00 96.62 87 SER A N 1
ATOM 703 C CA . SER A 1 87 ? -17.965 2.402 32.563 1.00 96.62 87 SER A CA 1
ATOM 704 C C . SER A 1 87 ? -19.480 2.165 32.586 1.00 96.62 87 SER A C 1
ATOM 706 O O . SER A 1 87 ? -20.220 2.922 33.221 1.00 96.62 87 SER A O 1
ATOM 708 N N . LYS A 1 88 ? -19.964 1.123 31.899 1.00 97.56 88 LYS A N 1
ATOM 709 C CA . LYS A 1 88 ? -21.381 0.738 31.899 1.00 97.56 88 LYS A CA 1
ATOM 710 C C . LYS A 1 88 ? -21.800 0.187 33.263 1.00 97.56 88 LYS A C 1
ATOM 712 O O . LYS A 1 88 ? -22.817 0.629 33.796 1.00 97.56 88 LYS A O 1
ATOM 717 N N . GLU A 1 89 ? -21.010 -0.714 33.839 1.00 97.12 89 GLU A N 1
ATOM 718 C CA . GLU A 1 89 ? -21.254 -1.293 35.168 1.00 97.12 89 GLU A CA 1
ATOM 719 C C . GLU A 1 89 ? -21.273 -0.211 36.256 1.00 97.12 89 GLU A C 1
ATOM 721 O O . GLU A 1 89 ? -22.201 -0.162 37.065 1.00 97.12 89 GLU A O 1
ATOM 726 N N . MET A 1 90 ? -20.339 0.745 36.202 1.00 97.25 90 MET A N 1
ATOM 727 C CA . MET A 1 90 ? -20.330 1.905 37.096 1.00 97.25 90 MET A CA 1
ATOM 728 C C . MET A 1 90 ? -21.611 2.739 37.005 1.00 97.25 90 MET A C 1
ATOM 730 O O . MET A 1 90 ? -22.132 3.165 38.036 1.00 97.25 90 MET A O 1
ATOM 734 N N . ARG A 1 91 ? -22.137 2.991 35.797 1.00 96.69 91 ARG A N 1
ATOM 735 C CA . ARG A 1 91 ? -23.391 3.751 35.623 1.00 96.69 91 ARG A CA 1
ATOM 736 C C . ARG A 1 91 ? -24.572 3.027 36.260 1.00 96.69 91 ARG A C 1
ATOM 738 O O . ARG A 1 91 ? -25.323 3.655 37.003 1.00 96.69 91 ARG A O 1
ATOM 745 N N . VAL A 1 92 ? -24.695 1.722 36.010 1.00 97.00 92 VAL A N 1
ATOM 746 C CA . VAL A 1 92 ? -25.760 0.885 36.588 1.00 97.00 92 VAL A CA 1
ATOM 747 C C . VAL A 1 92 ? -25.666 0.881 38.112 1.00 97.00 92 VAL A C 1
ATOM 749 O O . VAL A 1 92 ? -26.652 1.147 38.799 1.00 97.00 92 VAL A O 1
ATOM 752 N N . ARG A 1 93 ? -24.468 0.661 38.662 1.00 96.81 93 ARG A N 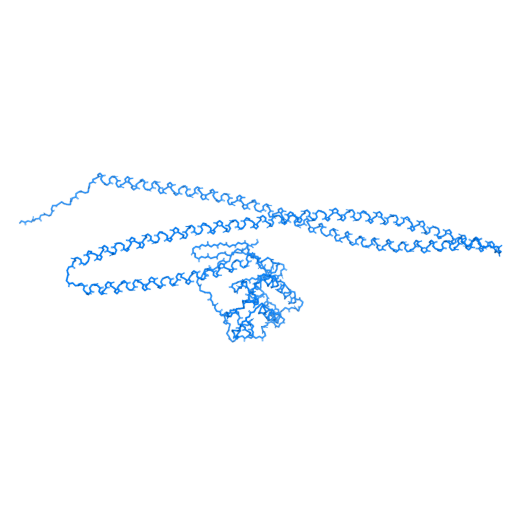1
ATOM 753 C CA . ARG A 1 93 ? -24.273 0.620 40.113 1.00 96.81 93 ARG A CA 1
ATOM 754 C C . ARG A 1 93 ? -24.523 1.979 40.772 1.00 96.81 93 ARG A C 1
ATOM 756 O O . ARG A 1 93 ? -25.129 2.045 41.839 1.00 96.81 93 ARG A O 1
ATOM 763 N N . LYS A 1 94 ? -24.135 3.077 40.118 1.00 97.19 94 LYS A N 1
ATOM 764 C CA . LYS A 1 94 ? -24.409 4.442 40.592 1.00 97.19 94 LYS A CA 1
ATOM 765 C C . LYS A 1 94 ? -25.908 4.736 40.640 1.00 97.19 94 LYS A C 1
ATOM 767 O O . LYS A 1 94 ? -26.358 5.389 41.577 1.00 97.19 94 LYS A O 1
ATOM 772 N N . GLN A 1 95 ? -26.675 4.245 39.667 1.00 97.25 95 GLN A N 1
ATOM 773 C CA . GLN A 1 95 ? -28.131 4.363 39.678 1.00 97.25 95 GLN A CA 1
ATOM 774 C C . GLN A 1 95 ? -28.747 3.589 40.854 1.00 97.25 95 GLN A C 1
ATOM 776 O O . GLN A 1 95 ? -29.500 4.182 41.625 1.00 97.25 95 GLN A O 1
ATOM 781 N N . SER A 1 96 ? -28.349 2.325 41.057 1.00 96.69 96 SER A N 1
ATOM 782 C CA . SER A 1 96 ? -28.774 1.517 42.217 1.00 96.69 96 SER A CA 1
ATOM 783 C C . SER A 1 96 ? -28.496 2.230 43.544 1.00 96.69 96 SER A C 1
ATOM 785 O O . SER A 1 96 ? -29.387 2.357 44.385 1.00 96.69 96 SER A O 1
ATOM 787 N N . TYR A 1 97 ? -27.293 2.793 43.698 1.00 97.44 97 TYR A N 1
ATOM 788 C CA . TYR A 1 97 ? -26.911 3.536 44.898 1.00 97.44 97 TYR A CA 1
ATOM 789 C C . TYR A 1 97 ? -27.840 4.730 45.160 1.00 97.44 97 TYR A C 1
ATOM 791 O O . TYR A 1 97 ? -28.298 4.934 46.284 1.00 97.44 97 TYR A O 1
ATOM 799 N N . VAL A 1 98 ? -28.146 5.529 44.131 1.00 97.12 98 VAL A N 1
ATOM 800 C CA . VAL A 1 98 ? -29.033 6.698 44.256 1.00 97.12 98 VAL A CA 1
ATOM 801 C C . VAL A 1 98 ? -30.459 6.276 44.621 1.00 97.12 98 VAL A C 1
ATOM 803 O O . VAL A 1 98 ? -31.060 6.873 45.517 1.00 97.12 98 VAL A O 1
ATOM 806 N N . GLU A 1 99 ? -30.984 5.226 43.989 1.00 96.31 99 GLU A N 1
ATOM 807 C CA . GLU A 1 99 ? -32.317 4.692 44.285 1.00 96.31 99 GLU A CA 1
ATOM 808 C C . GLU A 1 99 ? -32.411 4.138 45.713 1.00 96.31 99 GLU A C 1
ATOM 810 O O . GLU A 1 99 ? -33.346 4.466 46.449 1.00 96.31 99 GLU A O 1
ATOM 815 N N . ASN A 1 100 ? -31.426 3.341 46.139 1.00 94.81 100 ASN A N 1
ATOM 816 C CA . ASN A 1 100 ? -31.362 2.798 47.496 1.00 94.81 100 ASN A CA 1
ATOM 817 C C . ASN A 1 100 ? -31.212 3.912 48.540 1.00 94.81 100 ASN A C 1
ATOM 819 O O . ASN A 1 100 ? -31.853 3.850 49.590 1.00 94.81 100 ASN A O 1
ATOM 823 N N . LYS A 1 101 ? -30.442 4.965 48.235 1.00 96.62 101 LYS A N 1
ATOM 824 C CA . LYS A 1 101 ? -30.281 6.140 49.102 1.00 96.62 101 LYS A CA 1
ATOM 825 C C . LYS A 1 101 ? -31.599 6.884 49.282 1.00 96.62 101 LYS A C 1
ATOM 827 O O . LYS A 1 101 ? -31.956 7.202 50.413 1.00 96.62 101 LYS A O 1
ATOM 832 N N . SER A 1 102 ? -32.329 7.120 48.193 1.00 96.62 102 SER A N 1
ATOM 833 C CA . SER A 1 102 ? -33.636 7.783 48.236 1.00 96.62 102 SER A CA 1
ATOM 834 C C . SER A 1 102 ? -34.657 6.974 49.046 1.00 96.62 102 SER A C 1
ATOM 836 O O . SER A 1 102 ? -35.296 7.517 49.945 1.00 96.62 102 SER A O 1
ATOM 838 N N . LYS A 1 103 ? -34.747 5.656 48.810 1.00 94.62 103 LYS A N 1
ATOM 839 C CA . LYS A 1 103 ? -35.643 4.758 49.560 1.00 94.62 103 LYS A CA 1
ATOM 840 C C . LYS A 1 103 ? -35.285 4.678 51.045 1.00 94.62 103 LYS A C 1
ATOM 842 O O . LYS A 1 103 ? -36.182 4.682 51.882 1.00 94.62 103 LYS A O 1
ATOM 847 N N . LEU A 1 104 ? -33.993 4.642 51.385 1.00 94.81 104 LEU A N 1
ATOM 848 C CA . LEU A 1 104 ? -33.545 4.675 52.779 1.00 94.81 104 LEU A CA 1
ATOM 849 C C . LEU A 1 104 ? -33.963 5.984 53.463 1.00 94.81 104 LEU A C 1
ATOM 851 O O . LEU A 1 104 ? -34.492 5.947 54.569 1.00 94.81 104 LEU A O 1
ATOM 855 N N . GLN A 1 105 ? -33.767 7.130 52.802 1.00 94.81 105 GLN A N 1
ATOM 856 C CA . GLN A 1 105 ? -34.179 8.436 53.329 1.00 94.81 105 GLN A CA 1
ATOM 857 C C . GLN A 1 105 ? -35.691 8.499 53.578 1.00 94.81 105 GLN A C 1
ATOM 859 O O . GLN A 1 105 ? -36.106 8.941 54.647 1.00 94.81 105 GLN A O 1
ATOM 864 N N . GLN A 1 106 ? -36.500 7.998 52.639 1.00 93.94 106 GLN A N 1
ATOM 865 C CA . GLN A 1 106 ? -37.955 7.896 52.801 1.00 93.94 106 GLN A CA 1
ATOM 866 C C . GLN A 1 106 ? -38.337 6.987 53.977 1.00 93.94 106 GLN A C 1
ATOM 868 O O . GLN A 1 106 ? -39.175 7.369 54.791 1.00 93.94 106 GLN A O 1
ATOM 873 N N . GLY A 1 107 ? -37.697 5.819 54.109 1.00 92.00 107 GLY A N 1
ATOM 874 C CA . GLY A 1 107 ? -37.946 4.885 55.212 1.00 92.00 107 GLY A CA 1
ATOM 875 C C . GLY A 1 107 ? -37.614 5.480 56.583 1.00 92.00 107 GLY A C 1
ATOM 876 O O . GLY A 1 107 ? -38.424 5.401 57.503 1.00 92.00 107 GLY A O 1
ATOM 877 N N . VAL A 1 108 ? -36.461 6.146 56.711 1.00 92.44 108 VAL A N 1
ATOM 878 C CA . VAL A 1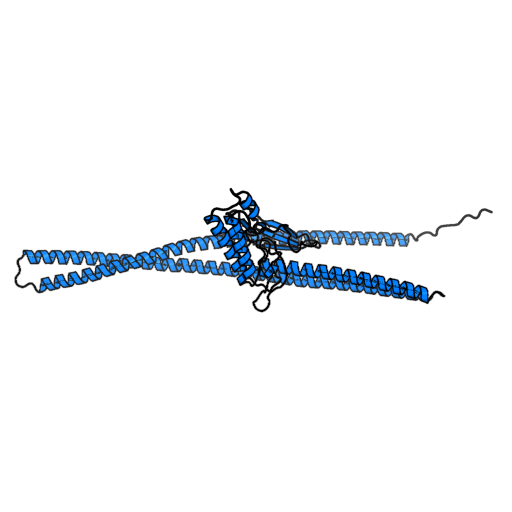 108 ? -36.053 6.837 57.948 1.00 92.44 108 VAL A CA 1
ATOM 879 C C . VAL A 1 108 ? -37.011 7.982 58.286 1.00 92.44 108 VAL A C 1
ATOM 881 O O . VAL A 1 108 ? -37.390 8.155 59.447 1.00 92.44 108 VAL A O 1
ATOM 884 N N . GLN A 1 109 ? -37.436 8.755 57.284 1.00 92.81 109 GLN A N 1
ATOM 885 C CA . GLN A 1 109 ? -38.391 9.844 57.480 1.00 92.81 109 GLN A CA 1
ATOM 886 C C . GLN A 1 109 ? -39.754 9.318 57.945 1.00 92.81 109 GLN A C 1
ATOM 888 O O . GLN A 1 109 ? -40.296 9.844 58.917 1.00 92.81 109 GLN A O 1
ATOM 893 N N . ALA A 1 110 ? -40.259 8.250 57.319 1.00 89.62 110 ALA A N 1
ATOM 894 C CA . ALA A 1 110 ? -41.485 7.577 57.736 1.00 89.62 110 ALA A CA 1
ATOM 895 C C . ALA A 1 110 ? -41.377 7.089 59.189 1.00 89.62 110 ALA A C 1
ATOM 897 O O . ALA A 1 110 ? -42.226 7.432 60.004 1.00 89.62 110 ALA A O 1
ATOM 898 N N . PHE A 1 111 ? -40.280 6.412 59.551 1.00 88.50 111 PHE A N 1
ATOM 899 C CA . PHE A 1 111 ? -40.040 5.922 60.915 1.00 88.50 111 PHE A CA 1
ATOM 900 C C . PHE A 1 111 ? -40.017 7.046 61.962 1.00 88.50 111 PHE A C 1
ATOM 902 O O . PHE A 1 111 ? -40.453 6.858 63.093 1.00 88.50 111 PHE A O 1
ATOM 909 N N . THR A 1 112 ? -39.533 8.233 61.592 1.00 86.88 112 THR A N 1
ATOM 910 C CA . THR A 1 112 ? -39.452 9.393 62.497 1.00 86.88 112 THR A CA 1
ATOM 911 C C . THR A 1 112 ? -40.816 10.063 62.714 1.00 86.88 112 THR A C 1
ATOM 913 O O . THR A 1 112 ? -41.057 10.657 63.763 1.00 86.88 112 THR A O 1
ATOM 916 N N . GLN A 1 113 ? -41.720 9.981 61.734 1.00 87.06 113 GLN A N 1
ATOM 917 C CA . GLN A 1 113 ? -43.050 10.608 61.777 1.00 87.06 113 GLN A CA 1
ATOM 918 C C . GLN A 1 113 ? -44.123 9.734 62.458 1.00 87.06 113 GLN A C 1
ATOM 920 O O . GLN A 1 113 ? -45.215 10.223 62.753 1.00 87.06 113 GLN A O 1
ATOM 925 N N . MET A 1 114 ? -43.796 8.473 62.748 1.00 82.50 114 MET A N 1
ATOM 926 C CA . MET A 1 114 ? -44.647 7.462 63.384 1.00 82.50 114 MET A CA 1
ATOM 927 C C . MET A 1 114 ? -44.997 7.808 64.848 1.00 82.50 114 MET A C 1
ATOM 929 O O . MET A 1 114 ? -44.160 7.684 65.751 1.00 82.50 114 MET A O 1
ATOM 933 N N . LYS A 1 115 ? -46.242 8.252 65.102 1.00 71.62 115 LYS A N 1
ATOM 934 C CA . LYS A 1 115 ? -46.740 8.662 66.437 1.00 71.62 115 LYS A CA 1
ATOM 935 C C . LYS A 1 115 ? -47.644 7.631 67.131 1.00 71.62 115 LYS A C 1
ATOM 937 O O . LYS A 1 115 ? -47.698 7.647 68.359 1.00 71.62 115 LYS A O 1
ATOM 942 N N . THR A 1 116 ? -48.344 6.756 66.402 1.00 65.56 116 THR A N 1
ATOM 943 C CA . THR A 1 116 ? -49.403 5.880 66.958 1.00 65.56 116 THR A CA 1
ATOM 944 C C . THR A 1 116 ? -49.523 4.542 66.211 1.00 65.56 116 THR A C 1
ATOM 946 O O . THR A 1 116 ? -50.580 4.234 65.668 1.00 65.56 116 THR A O 1
ATOM 949 N N . GLU A 1 117 ? -48.459 3.737 66.168 1.00 64.69 117 GLU A N 1
ATOM 950 C CA . GLU A 1 117 ? -48.470 2.416 65.508 1.00 64.69 117 GLU A CA 1
ATOM 951 C C . GLU A 1 117 ? -48.137 1.247 66.438 1.00 64.69 117 GLU A C 1
ATOM 953 O O . GLU A 1 117 ? -47.560 1.405 67.519 1.00 64.69 117 GLU A O 1
ATOM 958 N N . THR A 1 118 ? -48.478 0.042 65.973 1.00 72.12 118 THR A N 1
ATOM 959 C CA . THR A 1 118 ? -48.197 -1.210 66.673 1.00 72.12 118 THR A CA 1
ATOM 960 C C . THR A 1 118 ? -46.696 -1.554 66.638 1.00 72.12 118 THR A C 1
ATOM 962 O O . THR A 1 118 ? -46.001 -1.243 65.666 1.00 72.12 118 THR A O 1
ATOM 965 N N . PRO A 1 119 ? -46.154 -2.255 67.657 1.00 79.56 119 PRO A N 1
ATOM 966 C CA . PRO A 1 119 ? -44.742 -2.665 67.691 1.00 79.56 119 PRO A CA 1
ATOM 967 C C . PRO A 1 119 ? -44.278 -3.428 66.438 1.00 79.56 119 PRO A C 1
ATOM 969 O O . PRO A 1 119 ? -43.125 -3.313 66.026 1.00 79.56 119 PRO A O 1
ATOM 972 N N . ARG A 1 120 ? -45.195 -4.169 65.803 1.00 82.06 120 ARG A N 1
ATOM 973 C CA . ARG A 1 120 ? -44.950 -4.967 64.594 1.00 82.06 120 ARG A CA 1
ATOM 974 C C . ARG A 1 120 ? -44.645 -4.107 63.365 1.00 82.06 120 ARG A C 1
ATOM 976 O O . ARG A 1 120 ? -43.751 -4.443 62.595 1.00 82.06 120 ARG A O 1
ATOM 983 N N . GLU A 1 121 ? -45.356 -2.994 63.194 1.00 81.81 121 GLU A N 1
ATOM 984 C CA . GLU A 1 121 ? -45.170 -2.074 62.061 1.00 81.81 121 GLU A CA 1
ATOM 985 C C . GLU A 1 121 ? -43.833 -1.336 62.164 1.00 81.81 121 GLU A C 1
ATOM 987 O O . GLU A 1 121 ? -43.099 -1.231 61.180 1.00 81.81 121 GLU A O 1
ATOM 992 N N . LYS A 1 122 ? -43.460 -0.913 63.380 1.00 83.62 122 LYS A N 1
ATOM 993 C CA . LYS A 1 122 ? -42.140 -0.323 63.645 1.00 83.62 122 LYS A CA 1
ATOM 994 C C . LYS A 1 122 ? -41.004 -1.306 63.379 1.00 83.62 122 LYS A C 1
ATOM 996 O O . LYS A 1 122 ? -40.004 -0.915 62.782 1.00 83.62 122 LYS A O 1
ATOM 1001 N N . GLN A 1 123 ? -41.158 -2.565 63.789 1.00 87.50 123 GLN A N 1
ATOM 1002 C CA . GLN A 1 123 ? -40.159 -3.607 63.552 1.00 87.50 123 GLN A CA 1
ATOM 1003 C C . GLN A 1 123 ? -39.959 -3.869 62.053 1.00 87.50 123 GLN A C 1
ATOM 1005 O O . GLN A 1 123 ? -38.825 -3.879 61.579 1.00 87.50 123 GLN A O 1
ATOM 1010 N N . HIS A 1 124 ? -41.050 -3.991 61.294 1.00 88.75 124 HIS A N 1
ATOM 1011 C CA . HIS A 1 124 ? -40.977 -4.203 59.850 1.00 88.75 124 HIS A CA 1
ATOM 1012 C C . HIS A 1 124 ? -40.281 -3.044 59.118 1.00 88.75 124 HIS A C 1
ATOM 1014 O O . HIS A 1 124 ? -39.439 -3.265 58.247 1.00 88.75 124 HIS A O 1
ATOM 1020 N N . LEU A 1 125 ? -40.588 -1.797 59.492 1.00 88.50 125 LEU A N 1
ATOM 1021 C CA . LEU A 1 125 ? -39.945 -0.627 58.897 1.00 88.50 125 LEU A CA 1
ATOM 1022 C C . LEU A 1 125 ? -38.447 -0.563 59.246 1.00 88.50 125 LEU A C 1
ATOM 1024 O O . LEU A 1 125 ? -37.632 -0.222 58.388 1.00 88.50 125 LEU A O 1
ATOM 1028 N N . MET A 1 126 ? -38.069 -0.954 60.469 1.00 89.38 126 MET A N 1
ATOM 1029 C CA . MET A 1 126 ? -36.664 -1.076 60.876 1.00 89.38 126 MET A CA 1
ATOM 1030 C C . MET A 1 126 ? -35.905 -2.114 60.036 1.00 89.38 126 MET A C 1
ATOM 1032 O O . MET A 1 126 ? -34.802 -1.833 59.571 1.00 89.38 126 MET A O 1
ATOM 1036 N N . GLU A 1 127 ? -36.501 -3.283 59.787 1.00 92.56 127 GLU A N 1
ATOM 1037 C CA . GLU A 1 127 ? -35.909 -4.327 58.937 1.00 92.56 127 GLU A CA 1
ATOM 1038 C C . GLU A 1 127 ? -35.697 -3.837 57.496 1.00 92.56 127 GLU A C 1
ATOM 1040 O O . GLU A 1 127 ? -34.642 -4.076 56.901 1.00 92.56 127 GLU A O 1
ATOM 1045 N N . GLN A 1 128 ? -36.656 -3.089 56.937 1.00 92.00 128 GLN A N 1
ATOM 1046 C CA . GLN A 1 128 ? -36.510 -2.488 55.608 1.00 92.00 128 GLN A CA 1
ATOM 1047 C C . GLN A 1 128 ? -35.389 -1.438 55.559 1.00 92.00 128 GLN A C 1
ATOM 1049 O O . GLN A 1 128 ? -34.625 -1.400 54.591 1.00 92.00 128 GLN A O 1
ATOM 1054 N N . ILE A 1 129 ? -35.271 -0.595 56.592 1.00 93.38 129 ILE A N 1
ATOM 1055 C CA . ILE A 1 129 ? -34.200 0.404 56.722 1.00 93.38 129 ILE A CA 1
ATOM 1056 C C . ILE A 1 129 ? -32.833 -0.287 56.777 1.00 93.38 129 ILE A C 1
ATOM 1058 O O . ILE A 1 129 ? -31.934 0.086 56.020 1.00 93.38 129 ILE A O 1
ATOM 1062 N N . GLU A 1 130 ? -32.674 -1.317 57.611 1.00 93.81 130 GLU A N 1
ATOM 1063 C CA . GLU A 1 130 ? -31.390 -2.014 57.751 1.00 93.81 130 GLU A CA 1
ATOM 1064 C C . GLU A 1 130 ? -31.022 -2.781 56.469 1.00 93.81 130 GLU A C 1
ATOM 1066 O O . GLU A 1 130 ? -29.876 -2.725 56.018 1.00 93.81 130 GLU A O 1
ATOM 1071 N N . SER A 1 131 ? -32.005 -3.392 55.798 1.00 95.06 131 SER A N 1
ATOM 1072 C CA . SER A 1 131 ? -31.815 -4.012 54.480 1.00 95.06 131 SER A CA 1
ATOM 1073 C C . SER A 1 131 ? -31.322 -3.000 53.434 1.00 95.06 131 SER A C 1
ATOM 1075 O O . SER A 1 131 ? -30.338 -3.247 52.731 1.00 95.06 131 SER A O 1
ATOM 1077 N N . ARG A 1 132 ? -31.944 -1.815 53.355 1.00 93.75 132 ARG A N 1
ATOM 1078 C CA . ARG A 1 132 ? -31.535 -0.753 52.416 1.00 93.75 132 ARG A CA 1
ATOM 1079 C C . ARG A 1 132 ? -30.159 -0.179 52.741 1.00 93.75 132 ARG A C 1
ATOM 1081 O O . ARG A 1 132 ? -29.394 0.121 51.825 1.00 93.75 132 ARG A O 1
ATOM 1088 N N . LYS A 1 133 ? -29.825 -0.049 54.025 1.00 95.62 133 LYS A N 1
ATOM 1089 C CA . LYS A 1 133 ? -28.499 0.369 54.492 1.00 95.62 133 LYS A CA 1
ATOM 1090 C C . LYS A 1 133 ? -27.420 -0.643 54.099 1.00 95.62 133 LYS A C 1
ATOM 1092 O O . LYS A 1 133 ? -26.378 -0.228 53.600 1.00 95.62 133 LYS A O 1
ATOM 1097 N N . SER A 1 134 ? -27.685 -1.942 54.250 1.00 96.38 134 SER A N 1
ATOM 1098 C CA . SER A 1 134 ? -26.779 -3.004 53.794 1.00 96.38 134 SER A CA 1
ATOM 1099 C C . SER A 1 134 ? -26.521 -2.917 52.283 1.00 96.38 134 SER A C 1
ATOM 1101 O O . SER A 1 134 ? -25.364 -2.851 51.869 1.00 96.38 134 SER A O 1
ATOM 1103 N N . LEU A 1 135 ? -27.575 -2.776 51.467 1.00 95.75 135 LEU A N 1
ATOM 1104 C CA . LEU A 1 135 ? -27.447 -2.612 50.011 1.00 95.75 135 LEU A CA 1
ATOM 1105 C C . LEU A 1 135 ? -26.630 -1.372 49.613 1.00 95.75 135 LEU A C 1
ATOM 1107 O O . LEU A 1 135 ? -25.833 -1.439 48.681 1.00 95.75 135 LEU A O 1
ATOM 1111 N N . LEU A 1 136 ? -26.780 -0.250 50.325 1.00 96.06 136 LEU A N 1
ATOM 1112 C CA . LEU A 1 136 ? -25.979 0.956 50.076 1.00 96.06 136 LEU A CA 1
ATOM 1113 C C . LEU A 1 136 ? -24.494 0.762 50.357 1.00 96.06 136 LEU A C 1
ATOM 1115 O O . LEU A 1 136 ? -23.667 1.305 49.625 1.00 96.06 136 LEU A O 1
ATOM 1119 N N . ILE A 1 137 ? -24.158 0.021 51.414 1.00 95.94 137 ILE A N 1
ATOM 1120 C CA . ILE A 1 137 ? -22.767 -0.311 51.733 1.00 95.94 137 ILE A CA 1
ATOM 1121 C C . ILE A 1 137 ? -22.191 -1.166 50.602 1.00 95.94 137 ILE A C 1
ATOM 1123 O O . ILE A 1 137 ? -21.148 -0.816 50.057 1.00 95.94 137 ILE A O 1
ATOM 1127 N N . THR A 1 138 ? -22.919 -2.198 50.162 1.00 96.62 138 THR A N 1
ATOM 1128 C CA . THR A 1 138 ? -22.511 -3.027 49.018 1.00 96.62 138 THR A CA 1
ATOM 1129 C C . THR A 1 138 ? -22.337 -2.202 47.740 1.00 96.62 138 THR A C 1
ATOM 1131 O O . THR A 1 138 ? -21.346 -2.365 47.033 1.00 96.62 138 THR A O 1
ATOM 1134 N N . ASP A 1 139 ? -23.269 -1.294 47.438 1.00 96.62 139 ASP A N 1
ATOM 1135 C CA . ASP A 1 139 ? -23.179 -0.430 46.260 1.00 96.62 139 ASP A CA 1
ATOM 1136 C C . ASP A 1 139 ? -21.974 0.525 46.331 1.00 96.62 139 ASP A C 1
ATOM 1138 O O . ASP A 1 139 ? -21.299 0.735 45.323 1.00 96.62 139 ASP A O 1
ATOM 1142 N N . ARG A 1 140 ? -21.674 1.087 47.510 1.00 96.88 140 ARG A N 1
ATOM 1143 C CA . ARG A 1 140 ? -20.511 1.962 47.743 1.00 96.88 140 ARG A CA 1
ATOM 1144 C C . ARG A 1 140 ? -19.191 1.217 47.554 1.00 96.88 140 ARG A C 1
ATOM 1146 O O . ARG A 1 140 ? -18.273 1.750 46.923 1.00 96.88 140 ARG A O 1
ATOM 1153 N N . ASP A 1 141 ? -19.094 0.023 48.123 1.00 97.12 141 ASP A N 1
ATOM 1154 C CA . ASP A 1 141 ? -17.868 -0.769 48.094 1.00 97.12 141 ASP A CA 1
ATOM 1155 C C . ASP A 1 141 ? -17.596 -1.255 46.660 1.00 97.12 141 ASP A C 1
ATOM 1157 O O . ASP A 1 141 ? -16.483 -1.093 46.158 1.00 97.12 141 ASP A O 1
ATOM 1161 N N . GLU A 1 142 ? -18.630 -1.690 45.929 1.00 97.12 142 GLU A N 1
ATOM 1162 C CA . GLU A 1 142 ? -18.478 -2.044 44.513 1.00 97.12 142 GLU A CA 1
ATOM 1163 C C . GLU A 1 142 ? -18.135 -0.829 43.639 1.00 97.12 142 GLU A C 1
ATOM 1165 O O . GLU A 1 142 ? -17.301 -0.928 42.743 1.00 97.12 142 GLU A O 1
ATOM 1170 N N . LEU A 1 143 ? -18.741 0.340 43.883 1.00 97.50 143 LEU A N 1
ATOM 1171 C CA . LEU A 1 143 ? -18.381 1.563 43.153 1.00 97.50 143 LEU A CA 1
ATOM 1172 C C . LEU A 1 143 ? -16.914 1.944 43.361 1.00 97.50 143 LEU A C 1
ATOM 1174 O O . LEU A 1 143 ? -16.282 2.429 42.423 1.00 97.50 143 LEU A O 1
ATOM 1178 N N . SER A 1 144 ? -16.380 1.730 44.566 1.00 97.25 144 SER A N 1
ATOM 1179 C CA . SER A 1 144 ? -14.963 1.960 44.867 1.00 97.25 144 SER A CA 1
ATOM 1180 C C . SER A 1 144 ? -14.081 0.992 44.080 1.00 97.25 144 SER A C 1
ATOM 1182 O O . SER A 1 144 ? -13.177 1.434 43.374 1.00 97.25 144 SER A O 1
ATOM 1184 N N . ARG A 1 145 ? -14.425 -0.300 44.090 1.00 97.69 145 ARG A N 1
ATOM 1185 C CA . ARG A 1 145 ? -13.722 -1.333 43.323 1.00 97.69 145 ARG A CA 1
ATOM 1186 C C . ARG A 1 145 ? -13.741 -1.061 41.814 1.00 97.69 145 ARG A C 1
ATOM 1188 O O . ARG A 1 145 ? -12.692 -1.044 41.179 1.00 97.69 145 ARG A O 1
ATOM 1195 N N . LEU A 1 146 ? -14.915 -0.800 41.233 1.00 97.38 146 LEU A N 1
ATOM 1196 C CA . LEU A 1 146 ? -15.054 -0.507 39.801 1.00 97.38 146 LEU A CA 1
ATOM 1197 C C . LEU A 1 146 ? -14.264 0.741 39.394 1.00 97.38 146 LEU A C 1
ATOM 1199 O O . LEU A 1 146 ? -13.717 0.795 38.294 1.00 97.38 146 LEU A O 1
ATOM 1203 N N . LYS A 1 147 ? -14.185 1.745 40.276 1.00 97.19 147 LYS A N 1
ATOM 1204 C CA . LYS A 1 147 ? -13.389 2.953 40.044 1.00 97.19 147 LYS A CA 1
ATOM 1205 C C . LYS A 1 147 ? -11.890 2.645 40.007 1.00 97.19 147 LYS A C 1
ATOM 1207 O O . LYS A 1 147 ? -11.195 3.185 39.149 1.00 97.19 147 LYS A O 1
ATOM 1212 N N . GLU A 1 148 ? -11.396 1.795 40.903 1.00 97.25 148 GLU A N 1
ATOM 1213 C CA . GLU A 1 148 ? -9.998 1.343 40.903 1.00 97.25 148 GLU A CA 1
ATOM 1214 C C . GLU A 1 148 ? -9.673 0.505 39.660 1.00 97.25 148 GLU A C 1
ATOM 1216 O O . GLU A 1 148 ? -8.679 0.774 38.985 1.00 97.25 148 GLU A O 1
ATOM 1221 N N . GLU A 1 149 ? -10.543 -0.441 39.292 1.00 97.19 149 GLU A N 1
ATOM 1222 C CA . GLU A 1 149 ? -10.372 -1.254 38.081 1.00 97.19 149 GLU A CA 1
ATOM 1223 C C . GLU A 1 149 ? -10.390 -0.400 36.803 1.00 97.19 149 GLU A C 1
ATOM 1225 O O . GLU A 1 149 ? -9.592 -0.632 35.889 1.00 97.19 149 GLU A O 1
ATOM 1230 N N . LEU A 1 150 ? -11.268 0.608 36.734 1.00 96.69 150 LEU A N 1
ATOM 1231 C CA . LEU A 1 150 ? -11.324 1.546 35.613 1.00 96.69 150 LEU A CA 1
ATOM 1232 C C . LEU A 1 150 ? -10.042 2.375 35.528 1.00 96.69 150 LEU A C 1
ATOM 1234 O O . LEU A 1 150 ? -9.473 2.482 34.444 1.00 96.69 150 LEU A O 1
ATOM 1238 N N . LYS A 1 151 ? -9.561 2.901 36.661 1.00 96.88 151 LYS A N 1
ATOM 1239 C CA . LYS A 1 151 ? -8.313 3.670 36.723 1.00 96.88 151 LYS A CA 1
ATOM 1240 C C . LYS A 1 151 ? -7.124 2.839 36.239 1.00 96.88 151 LYS A C 1
ATOM 1242 O O . LYS A 1 151 ? -6.381 3.290 35.375 1.00 96.88 151 LYS A O 1
ATOM 1247 N N . PHE A 1 152 ? -6.991 1.607 36.728 1.00 96.75 152 PHE A N 1
ATOM 1248 C CA . PHE A 1 152 ? -5.938 0.688 36.291 1.00 96.75 152 PHE A CA 1
ATOM 1249 C C . PHE A 1 152 ? -6.024 0.390 34.786 1.00 96.75 152 PHE A C 1
ATOM 1251 O O . PHE A 1 152 ? -5.015 0.371 34.084 1.00 96.75 152 PHE A O 1
ATOM 1258 N N . CYS A 1 153 ? -7.240 0.184 34.267 1.00 96.88 153 CYS A N 1
ATOM 1259 C CA . CYS A 1 153 ? -7.462 -0.040 32.841 1.00 96.88 153 CYS A CA 1
ATOM 1260 C C . CYS A 1 153 ? -7.070 1.180 31.990 1.00 96.88 153 CYS A C 1
ATOM 1262 O O . CYS A 1 153 ? -6.555 1.005 30.887 1.00 96.88 153 CYS A O 1
ATOM 1264 N N . GLU A 1 154 ? -7.326 2.398 32.472 1.00 95.56 154 GLU A N 1
ATOM 1265 C CA . GLU A 1 154 ? -6.943 3.642 31.798 1.00 95.56 154 GLU A CA 1
ATOM 1266 C C . GLU A 1 154 ? -5.430 3.872 31.822 1.00 95.56 154 GLU A C 1
ATOM 1268 O O . GLU A 1 154 ? -4.861 4.184 30.780 1.00 95.56 154 GLU A O 1
ATOM 1273 N N . GLU A 1 155 ? -4.771 3.654 32.962 1.00 97.19 155 GLU A N 1
ATOM 1274 C CA . GLU A 1 155 ? -3.309 3.748 33.086 1.00 97.19 155 GLU A CA 1
ATOM 1275 C C . GLU A 1 155 ? -2.609 2.769 32.126 1.00 97.19 155 GLU A C 1
ATOM 1277 O O . GLU A 1 155 ? -1.726 3.170 31.367 1.00 97.19 155 GLU A O 1
ATOM 1282 N N . LYS A 1 156 ? -3.074 1.511 32.068 1.00 96.81 156 LYS A N 1
ATOM 1283 C CA . LYS A 1 156 ? -2.559 0.508 31.122 1.00 96.81 156 LYS A CA 1
ATOM 1284 C C . LYS A 1 156 ? -2.811 0.864 29.660 1.00 96.81 156 LYS A C 1
ATOM 1286 O O . LYS A 1 156 ? -1.977 0.574 28.810 1.00 96.81 156 LYS A O 1
ATOM 1291 N N . LEU A 1 157 ? -3.954 1.474 29.351 1.00 96.00 157 LEU A N 1
ATOM 1292 C CA . LEU A 1 157 ? -4.257 1.909 27.990 1.00 96.00 157 LEU A CA 1
ATOM 1293 C C . LEU A 1 157 ? -3.252 2.967 27.514 1.00 96.00 157 LEU A C 1
ATOM 1295 O O . LEU A 1 157 ? -2.744 2.855 26.404 1.00 96.00 157 LEU A O 1
ATOM 1299 N N . VAL A 1 158 ? -2.958 3.958 28.360 1.00 96.56 158 VAL A N 1
ATOM 1300 C CA . VAL A 1 158 ? -2.013 5.040 28.043 1.00 96.56 158 VAL A CA 1
ATOM 1301 C C . VAL A 1 158 ? -0.604 4.492 27.807 1.00 96.56 158 VAL A C 1
ATOM 1303 O O . VAL A 1 158 ? 0.058 4.910 26.861 1.00 96.56 158 VAL A O 1
ATOM 1306 N N . GLU A 1 159 ? -0.161 3.537 28.629 1.00 96.00 159 GLU A N 1
ATOM 1307 C CA . GLU A 1 159 ? 1.144 2.876 28.488 1.00 96.00 159 GLU A CA 1
ATOM 1308 C C . GLU A 1 159 ? 1.281 2.164 27.130 1.00 96.00 159 GLU A C 1
ATOM 1310 O O . GLU A 1 159 ? 2.216 2.428 26.374 1.00 96.00 159 GLU A O 1
ATOM 1315 N N . GLU A 1 160 ? 0.308 1.321 26.775 1.00 96.38 160 GLU A N 1
ATOM 1316 C CA . GLU A 1 160 ? 0.337 0.558 25.520 1.00 96.38 160 GLU A CA 1
ATOM 1317 C C . GLU A 1 160 ? 0.159 1.480 24.289 1.00 96.38 160 GLU A C 1
ATOM 1319 O O . GLU A 1 160 ? 0.777 1.261 23.244 1.00 96.38 160 GLU A O 1
ATOM 1324 N N . GLU A 1 161 ? -0.651 2.546 24.390 1.00 94.56 161 GLU A N 1
ATOM 1325 C CA . GLU A 1 161 ? -0.803 3.558 23.330 1.00 94.56 161 GLU A CA 1
ATOM 1326 C C . GLU A 1 161 ? 0.498 4.340 23.084 1.00 94.56 161 GLU A C 1
ATOM 1328 O O . GLU A 1 161 ? 0.848 4.593 21.926 1.00 94.56 161 GLU A O 1
ATOM 1333 N N . ALA A 1 162 ? 1.245 4.669 24.143 1.00 95.50 162 ALA A N 1
ATOM 1334 C CA . ALA A 1 162 ? 2.555 5.302 24.027 1.00 95.50 162 ALA A CA 1
ATOM 1335 C C . ALA A 1 162 ? 3.572 4.382 23.330 1.00 95.50 162 ALA A C 1
ATOM 1337 O O . ALA A 1 162 ? 4.325 4.835 22.464 1.00 95.50 162 ALA A O 1
ATOM 1338 N N . GLU A 1 163 ? 3.559 3.082 23.636 1.00 94.44 163 GLU A N 1
ATOM 1339 C CA . GLU A 1 163 ? 4.448 2.116 22.987 1.00 94.44 163 GLU A CA 1
ATOM 1340 C C . GLU A 1 163 ? 4.133 1.955 21.487 1.00 94.44 163 GLU A C 1
ATOM 1342 O O . GLU A 1 163 ? 5.042 1.932 20.650 1.00 94.44 163 GLU A O 1
ATOM 1347 N N . VAL A 1 164 ? 2.849 1.932 21.105 1.00 94.62 164 VAL A N 1
ATOM 1348 C CA . VAL A 1 164 ? 2.445 1.928 19.686 1.00 94.62 164 VAL A CA 1
ATOM 1349 C C . VAL A 1 164 ? 2.879 3.201 18.970 1.00 94.62 164 VAL A C 1
ATOM 1351 O O . VAL A 1 164 ? 3.300 3.121 17.811 1.00 94.62 164 VAL A O 1
ATOM 1354 N N . ALA A 1 165 ? 2.787 4.361 19.621 1.00 93.25 165 ALA A N 1
ATOM 1355 C CA . ALA A 1 165 ? 3.245 5.623 19.047 1.00 93.25 165 ALA A CA 1
ATOM 1356 C C . ALA A 1 165 ? 4.760 5.594 18.787 1.00 93.25 165 ALA A C 1
ATOM 1358 O O . ALA A 1 165 ? 5.187 5.903 17.674 1.00 93.25 165 ALA A O 1
ATOM 1359 N N . ALA A 1 166 ? 5.553 5.121 19.755 1.00 93.31 166 ALA A N 1
ATOM 1360 C CA . ALA A 1 166 ? 7.001 4.980 19.612 1.00 93.31 166 ALA A CA 1
ATOM 1361 C C . ALA A 1 166 ? 7.382 4.024 18.468 1.00 93.31 166 ALA A C 1
ATOM 1363 O O . ALA A 1 166 ? 8.168 4.386 17.590 1.00 93.31 166 ALA A O 1
ATOM 1364 N N . LYS A 1 167 ? 6.770 2.829 18.408 1.00 91.94 167 LYS A N 1
ATOM 1365 C CA . LYS A 1 167 ? 7.009 1.883 17.303 1.00 91.94 167 LYS A CA 1
ATOM 1366 C C . LYS A 1 167 ? 6.564 2.461 15.956 1.00 91.94 167 LYS A C 1
ATOM 1368 O O . LYS A 1 167 ? 7.220 2.227 14.951 1.00 91.94 167 LYS A O 1
ATOM 1373 N N . SER A 1 168 ? 5.470 3.222 15.909 1.00 89.94 168 SER A N 1
ATOM 1374 C CA . SER A 1 168 ? 4.998 3.852 14.665 1.00 89.94 168 SER A CA 1
ATOM 1375 C C . SER A 1 168 ? 5.958 4.922 14.150 1.00 89.94 168 SER A C 1
ATOM 1377 O O . SER A 1 168 ? 6.215 4.942 12.951 1.00 89.94 168 SER A O 1
ATOM 1379 N N . ALA A 1 169 ? 6.518 5.744 15.039 1.00 91.50 169 ALA A N 1
ATOM 1380 C CA . ALA A 1 169 ? 7.522 6.741 14.677 1.00 91.50 169 ALA A CA 1
ATOM 1381 C C . ALA A 1 169 ? 8.780 6.086 14.084 1.00 91.50 169 ALA A C 1
ATOM 1383 O O . ALA A 1 169 ? 9.250 6.509 13.031 1.00 91.50 169 ALA A O 1
ATOM 1384 N N . LEU A 1 170 ? 9.256 4.993 14.695 1.00 89.56 170 LEU A N 1
ATOM 1385 C CA . LEU A 1 170 ? 10.405 4.234 14.194 1.00 89.56 170 LEU A CA 1
ATOM 1386 C C . LEU A 1 170 ? 10.160 3.657 12.787 1.00 89.56 170 LEU A C 1
ATOM 1388 O O . LEU A 1 170 ? 11.031 3.730 11.924 1.00 89.56 170 LEU A O 1
ATOM 1392 N N . LEU A 1 171 ? 8.965 3.102 12.540 1.00 85.44 171 LEU A N 1
ATOM 1393 C CA . LEU A 1 171 ? 8.582 2.600 11.213 1.00 85.44 171 LEU A CA 1
ATOM 1394 C C . LEU A 1 171 ? 8.548 3.715 10.159 1.00 85.44 171 LEU A C 1
ATOM 1396 O O . LEU A 1 171 ? 8.982 3.508 9.029 1.00 85.44 171 LEU A O 1
ATOM 1400 N N . GLU A 1 172 ? 8.042 4.892 10.523 1.00 87.50 172 GLU A N 1
ATOM 1401 C CA . GLU A 1 172 ? 7.964 6.035 9.613 1.00 87.50 172 GLU A CA 1
ATOM 1402 C C . GLU A 1 172 ? 9.351 6.600 9.271 1.00 87.50 172 GLU A C 1
ATOM 1404 O O . GLU A 1 172 ? 9.588 7.027 8.139 1.00 87.50 172 GLU A O 1
ATOM 1409 N N . GLU A 1 173 ? 10.272 6.597 10.235 1.00 86.25 173 GLU A N 1
ATOM 1410 C CA . GLU A 1 173 ? 11.648 7.054 10.046 1.00 86.25 173 GLU A CA 1
ATOM 1411 C C . GLU A 1 173 ? 12.445 6.123 9.117 1.00 86.25 173 GLU A C 1
ATOM 1413 O O . GLU A 1 173 ? 13.093 6.610 8.190 1.00 86.25 173 GLU A O 1
ATOM 1418 N N . ASP A 1 174 ? 12.315 4.798 9.265 1.00 80.88 174 ASP A N 1
ATOM 1419 C CA . ASP A 1 174 ? 12.899 3.825 8.322 1.00 80.88 174 ASP A CA 1
ATOM 1420 C C . ASP A 1 174 ? 12.342 4.011 6.901 1.00 80.88 174 ASP A C 1
ATOM 1422 O O . ASP A 1 174 ? 13.102 4.058 5.934 1.00 80.88 174 ASP A O 1
ATOM 1426 N N . ASP A 1 175 ? 11.028 4.216 6.757 1.00 77.94 175 ASP A N 1
ATOM 1427 C CA . ASP A 1 175 ? 10.409 4.469 5.450 1.00 77.94 175 ASP A CA 1
ATOM 1428 C C . ASP A 1 175 ? 10.891 5.784 4.812 1.00 77.94 175 ASP A C 1
ATOM 1430 O O . ASP A 1 175 ? 10.966 5.882 3.582 1.00 77.94 175 ASP A O 1
ATOM 1434 N N . LYS A 1 176 ? 11.184 6.817 5.615 1.00 79.25 176 LYS A N 1
ATOM 1435 C CA . LYS A 1 176 ? 11.782 8.076 5.135 1.00 79.25 176 LYS A CA 1
ATOM 1436 C C . LYS A 1 176 ? 13.223 7.857 4.687 1.00 79.25 176 LYS A C 1
ATOM 1438 O O . LYS A 1 176 ? 13.581 8.298 3.597 1.00 79.25 176 LYS A O 1
ATOM 1443 N N . LEU A 1 177 ? 14.021 7.148 5.484 1.00 75.31 177 LEU A N 1
ATOM 1444 C CA . LEU A 1 177 ? 15.420 6.871 5.172 1.00 75.31 177 LEU A CA 1
ATOM 1445 C C . LEU A 1 177 ? 15.553 6.026 3.899 1.00 75.31 177 LEU A C 1
ATOM 1447 O O . LEU A 1 177 ? 16.338 6.365 3.018 1.00 75.31 177 LEU A O 1
ATOM 1451 N N . ARG A 1 178 ? 14.731 4.981 3.745 1.00 73.62 178 ARG A N 1
ATOM 1452 C CA . ARG A 1 178 ? 14.703 4.151 2.529 1.00 73.62 178 ARG A CA 1
ATOM 1453 C C . ARG A 1 178 ? 14.381 4.957 1.277 1.00 73.62 178 ARG A C 1
ATOM 1455 O O . ARG A 1 178 ? 15.016 4.749 0.250 1.00 73.62 178 ARG A O 1
ATOM 1462 N N . ARG A 1 179 ? 13.414 5.877 1.358 1.00 70.69 179 ARG A N 1
ATOM 1463 C CA . ARG A 1 179 ? 13.084 6.779 0.244 1.00 70.69 179 ARG A CA 1
ATOM 1464 C C . ARG A 1 179 ? 14.251 7.702 -0.094 1.00 70.69 179 ARG A C 1
ATOM 1466 O O . ARG A 1 179 ? 14.616 7.788 -1.256 1.00 70.69 179 ARG A O 1
ATOM 1473 N N . ALA A 1 180 ? 14.876 8.307 0.915 1.00 68.69 180 ALA A N 1
ATOM 1474 C CA . ALA A 1 180 ? 16.032 9.177 0.713 1.00 68.69 180 ALA A CA 1
ATOM 1475 C C . ALA A 1 180 ? 17.209 8.444 0.046 1.00 68.69 180 ALA A C 1
ATOM 1477 O O . ALA A 1 180 ? 17.817 8.987 -0.870 1.00 68.69 180 ALA A O 1
ATOM 1478 N N . ILE A 1 181 ? 17.490 7.202 0.457 1.00 67.75 181 ILE A N 1
ATOM 1479 C CA . ILE A 1 181 ? 18.529 6.366 -0.164 1.00 67.75 181 ILE A CA 1
ATOM 1480 C C . ILE A 1 181 ? 18.180 6.068 -1.628 1.00 67.75 181 ILE A C 1
ATOM 1482 O O . ILE A 1 181 ? 19.016 6.260 -2.505 1.00 67.75 181 ILE A O 1
ATOM 1486 N N . GLN A 1 182 ? 16.940 5.656 -1.912 1.00 63.72 182 GLN A N 1
ATOM 1487 C CA . GLN A 1 182 ? 16.500 5.372 -3.283 1.00 63.72 182 GLN A CA 1
ATOM 1488 C C . GLN A 1 182 ? 16.557 6.606 -4.192 1.00 63.72 182 GLN A C 1
ATOM 1490 O O . GLN A 1 182 ? 16.882 6.487 -5.375 1.00 63.72 182 GLN A O 1
ATOM 1495 N N . ASP A 1 183 ? 16.235 7.783 -3.660 1.00 64.38 183 ASP A N 1
ATOM 1496 C CA . ASP A 1 183 ? 16.293 9.038 -4.405 1.00 64.38 183 ASP A CA 1
ATOM 1497 C C . ASP A 1 183 ? 17.745 9.463 -4.684 1.00 64.38 183 ASP A C 1
ATOM 1499 O O . ASP A 1 183 ? 18.051 9.878 -5.805 1.00 64.38 183 ASP A O 1
ATOM 1503 N N . ASP A 1 184 ? 18.653 9.299 -3.716 1.00 66.00 184 ASP A N 1
ATOM 1504 C CA . ASP A 1 184 ? 20.081 9.592 -3.896 1.00 66.00 184 ASP A CA 1
ATOM 1505 C C . ASP A 1 184 ? 20.739 8.632 -4.901 1.00 66.00 184 ASP A C 1
ATOM 1507 O O . ASP A 1 184 ? 21.422 9.073 -5.828 1.00 66.00 184 ASP A O 1
ATOM 1511 N N . GLU A 1 185 ? 20.449 7.328 -4.816 1.00 62.91 185 GLU A N 1
ATOM 1512 C CA . GLU A 1 185 ? 20.903 6.338 -5.802 1.00 62.91 185 GLU A CA 1
ATOM 1513 C C . GLU A 1 185 ? 20.375 6.646 -7.210 1.00 62.91 185 GLU A C 1
ATOM 1515 O O . GLU A 1 185 ? 21.112 6.551 -8.198 1.00 62.91 185 GLU A O 1
ATOM 1520 N N . ARG A 1 186 ? 19.110 7.071 -7.320 1.00 59.22 186 ARG A N 1
ATOM 1521 C CA . ARG A 1 186 ? 18.494 7.461 -8.594 1.00 59.22 186 ARG A CA 1
ATOM 1522 C C . ARG A 1 186 ? 19.176 8.687 -9.196 1.00 59.22 186 ARG A C 1
ATOM 1524 O O . ARG A 1 186 ? 19.465 8.696 -10.395 1.00 59.22 186 ARG A O 1
ATOM 1531 N N . GLU A 1 187 ? 19.443 9.716 -8.395 1.00 60.97 187 GLU A N 1
ATOM 1532 C CA . GLU A 1 187 ? 20.129 10.924 -8.863 1.00 60.97 187 GLU A CA 1
ATOM 1533 C C . GLU A 1 187 ? 21.605 10.658 -9.187 1.00 60.97 187 GLU A C 1
ATOM 1535 O O . GLU A 1 187 ? 22.111 11.177 -10.187 1.00 60.97 187 GLU A O 1
ATOM 1540 N N . LYS A 1 188 ? 22.282 9.782 -8.434 1.00 63.12 188 LYS A N 1
ATOM 1541 C CA . LYS A 1 188 ? 23.632 9.307 -8.764 1.00 63.12 188 LYS A CA 1
ATOM 1542 C C . LYS A 1 188 ? 23.655 8.604 -10.121 1.00 63.12 188 LYS A C 1
ATOM 1544 O O . LYS A 1 188 ? 24.410 9.022 -10.998 1.00 63.12 188 LYS A O 1
ATOM 1549 N N . MET A 1 189 ? 22.769 7.630 -10.349 1.00 48.12 189 MET A N 1
ATOM 1550 C CA . MET A 1 189 ? 22.673 6.937 -11.641 1.00 48.12 189 MET A CA 1
ATOM 1551 C C . MET A 1 189 ? 22.354 7.891 -12.795 1.00 48.12 189 MET A C 1
ATOM 1553 O O . MET A 1 189 ? 22.890 7.757 -13.895 1.00 48.12 189 MET A O 1
ATOM 1557 N N . LYS A 1 190 ? 21.498 8.887 -12.564 1.00 53.69 190 LYS A N 1
ATOM 1558 C CA . LYS A 1 190 ? 21.161 9.901 -13.568 1.00 53.69 190 LYS A CA 1
ATOM 1559 C C . LYS A 1 190 ? 22.367 10.770 -13.936 1.00 53.69 190 LYS A C 1
ATOM 1561 O O . LYS A 1 190 ? 22.559 11.042 -15.121 1.00 53.69 190 LYS A O 1
ATOM 1566 N N . ARG A 1 191 ? 23.193 11.168 -12.959 1.00 61.09 191 ARG A N 1
ATOM 1567 C CA . ARG A 1 191 ? 24.443 11.915 -13.198 1.00 61.09 191 ARG A CA 1
ATOM 1568 C C . ARG A 1 191 ? 25.478 11.072 -13.934 1.00 61.09 191 ARG A C 1
ATOM 1570 O O . ARG A 1 191 ? 26.028 11.538 -14.926 1.00 61.09 191 ARG A O 1
ATOM 1577 N N . GLU A 1 192 ? 25.705 9.837 -13.494 1.00 58.19 192 GLU A N 1
ATOM 1578 C CA . GLU A 1 192 ? 26.652 8.914 -14.136 1.00 58.19 192 GLU A CA 1
ATOM 1579 C C . GLU A 1 192 ? 26.243 8.611 -15.580 1.00 58.19 192 GLU A C 1
ATOM 1581 O O . GLU A 1 192 ? 27.069 8.652 -16.490 1.00 58.19 192 GLU A O 1
ATOM 1586 N N . ARG A 1 193 ? 24.944 8.418 -15.827 1.00 47.62 193 ARG A N 1
ATOM 1587 C CA . ARG A 1 193 ? 24.419 8.229 -17.178 1.00 47.62 193 ARG A CA 1
ATOM 1588 C C . ARG A 1 193 ? 24.562 9.469 -18.052 1.00 47.62 193 ARG A C 1
ATOM 1590 O O . ARG A 1 193 ? 24.893 9.333 -19.226 1.00 47.62 193 ARG A O 1
ATOM 1597 N N . ALA A 1 194 ? 24.300 10.659 -17.511 1.00 53.12 194 ALA A N 1
ATOM 1598 C CA . ALA A 1 194 ? 24.507 11.903 -18.246 1.00 53.12 194 ALA A CA 1
ATOM 1599 C C . ALA A 1 194 ? 25.985 12.070 -18.631 1.00 53.12 194 ALA A C 1
ATOM 1601 O O . ALA A 1 194 ? 26.274 12.412 -19.773 1.00 53.12 194 ALA A O 1
ATOM 1602 N N . ALA A 1 195 ? 26.909 11.749 -17.719 1.00 59.88 195 ALA A N 1
ATOM 1603 C CA . ALA A 1 195 ? 28.345 11.786 -17.981 1.00 59.88 195 ALA A CA 1
ATOM 1604 C C . ALA A 1 195 ? 28.774 10.760 -19.046 1.00 59.88 195 ALA A C 1
ATOM 1606 O O . ALA A 1 195 ? 29.498 11.112 -19.974 1.00 59.88 195 ALA A O 1
ATOM 1607 N N . TYR A 1 196 ? 28.286 9.518 -18.962 1.00 55.28 196 TYR A N 1
ATOM 1608 C CA . TYR A 1 196 ? 28.579 8.478 -19.952 1.00 55.28 196 TYR A CA 1
ATOM 1609 C C . TYR A 1 196 ? 28.052 8.840 -21.346 1.00 55.28 196 TYR A C 1
ATOM 1611 O O . TYR A 1 196 ? 28.790 8.760 -22.325 1.00 55.28 196 TYR A O 1
ATOM 1619 N N . LEU A 1 197 ? 26.793 9.284 -21.440 1.00 50.56 197 LEU A N 1
ATOM 1620 C CA . LEU A 1 197 ? 26.184 9.670 -22.713 1.00 50.56 197 LEU A CA 1
ATOM 1621 C C . LEU A 1 197 ? 26.911 10.869 -23.337 1.00 50.56 197 LEU A C 1
ATOM 1623 O O . LEU A 1 197 ? 27.117 10.900 -24.546 1.00 50.56 197 LEU A O 1
ATOM 1627 N N . GLN A 1 198 ? 27.330 11.831 -22.511 1.00 58.06 198 GLN A N 1
ATOM 1628 C CA . GLN A 1 198 ? 28.113 12.977 -22.959 1.00 58.06 198 GLN A CA 1
ATOM 1629 C C . GLN A 1 198 ? 29.477 12.539 -23.509 1.00 58.06 198 GLN A C 1
ATOM 1631 O O . GLN A 1 198 ? 29.836 12.938 -24.612 1.00 58.06 198 GLN A O 1
ATOM 1636 N N . SER A 1 199 ? 30.188 11.659 -22.795 1.00 60.22 199 SER A N 1
ATOM 1637 C CA . SER A 1 199 ? 31.468 11.102 -23.250 1.00 60.22 199 SER A CA 1
ATOM 1638 C C . SER A 1 199 ? 31.325 10.347 -24.574 1.00 60.22 199 SER A C 1
ATOM 1640 O O . SER A 1 199 ? 32.118 10.558 -25.486 1.00 60.22 199 SER A O 1
ATOM 1642 N N . ALA A 1 200 ? 30.289 9.515 -24.715 1.00 52.22 200 ALA A N 1
ATOM 1643 C CA . ALA A 1 200 ? 30.029 8.768 -25.945 1.00 52.22 200 ALA A CA 1
ATOM 1644 C C . ALA A 1 200 ? 29.713 9.692 -27.138 1.00 52.22 200 ALA A C 1
ATOM 1646 O O . ALA A 1 200 ? 30.241 9.491 -28.230 1.00 52.22 200 ALA A O 1
ATOM 1647 N N . LEU A 1 201 ? 28.900 10.737 -26.929 1.00 51.19 201 LEU A N 1
ATOM 1648 C CA . LEU A 1 201 ? 28.595 11.738 -27.960 1.00 51.19 201 LEU A CA 1
ATOM 1649 C C . LEU A 1 201 ? 29.829 12.550 -28.371 1.00 51.19 201 LEU A C 1
ATOM 1651 O O . LEU A 1 201 ? 29.955 12.942 -29.532 1.00 51.19 201 LEU A O 1
ATOM 1655 N N . ASP A 1 202 ? 30.725 12.834 -27.430 1.00 62.31 202 ASP A N 1
ATOM 1656 C CA . ASP A 1 202 ? 31.947 13.585 -27.702 1.00 62.31 202 ASP A CA 1
ATOM 1657 C C . ASP A 1 202 ? 32.983 12.717 -28.445 1.00 62.31 202 ASP A C 1
ATOM 1659 O O . ASP A 1 202 ? 33.611 13.202 -29.390 1.00 62.31 202 ASP A O 1
ATOM 1663 N N . GLU A 1 203 ? 33.085 11.421 -28.129 1.00 65.56 203 GLU A N 1
ATOM 1664 C CA . GLU A 1 203 ? 33.873 10.447 -28.903 1.00 65.56 203 GLU A CA 1
ATOM 1665 C C . GLU A 1 203 ? 33.346 10.273 -30.338 1.00 65.56 203 GLU A C 1
ATOM 1667 O O . GLU A 1 203 ? 34.131 10.274 -31.293 1.00 65.56 203 GLU A O 1
ATOM 1672 N N . GLU A 1 204 ? 32.025 10.168 -30.524 1.00 54.84 204 GLU A N 1
ATOM 1673 C CA . GLU A 1 204 ? 31.420 10.091 -31.859 1.00 54.84 204 GLU A CA 1
ATOM 1674 C C . GLU A 1 204 ? 31.666 11.366 -32.667 1.00 54.84 204 GLU A C 1
ATOM 1676 O O . GLU A 1 204 ? 32.064 11.293 -33.831 1.00 54.84 204 GLU A O 1
ATOM 1681 N N . ARG A 1 205 ? 31.496 12.543 -32.049 1.00 56.03 205 ARG A N 1
ATOM 1682 C CA . ARG A 1 205 ? 31.797 13.826 -32.700 1.00 56.03 205 ARG A CA 1
ATOM 1683 C C . ARG A 1 205 ? 33.241 13.895 -33.174 1.00 56.03 205 ARG A C 1
ATOM 1685 O O . ARG A 1 205 ? 33.479 14.301 -34.310 1.00 56.03 205 ARG A O 1
ATOM 1692 N N . GLN A 1 206 ? 34.193 13.468 -32.347 1.00 67.44 206 GLN A N 1
ATOM 1693 C CA . GLN A 1 206 ? 35.603 13.429 -32.735 1.00 67.44 206 GLN A CA 1
ATOM 1694 C C . GLN A 1 206 ? 35.854 12.469 -33.903 1.00 67.44 206 GLN A C 1
ATOM 1696 O O . GLN A 1 206 ? 36.592 12.819 -34.826 1.00 67.44 206 GLN A O 1
ATOM 1701 N N . ARG A 1 207 ? 35.213 11.292 -33.914 1.00 64.88 207 ARG A N 1
ATOM 1702 C CA . ARG A 1 207 ? 35.311 10.346 -35.037 1.00 64.88 207 ARG A CA 1
ATOM 1703 C C . ARG A 1 207 ? 34.763 10.928 -36.336 1.00 64.88 207 ARG A C 1
ATOM 1705 O O . ARG A 1 207 ? 35.463 10.883 -37.345 1.00 64.88 207 ARG A O 1
ATOM 1712 N N . PHE A 1 208 ? 33.561 11.504 -36.311 1.00 55.47 208 PHE A N 1
ATOM 1713 C CA . PHE A 1 208 ? 32.960 12.117 -37.499 1.00 55.47 208 PHE A CA 1
ATOM 1714 C C . PHE A 1 208 ? 33.793 13.281 -38.027 1.00 55.47 208 PHE A C 1
ATOM 1716 O O . PHE A 1 208 ? 33.931 13.444 -39.238 1.00 55.47 208 PHE A O 1
ATOM 1723 N N . GLN A 1 209 ? 34.380 14.075 -37.133 1.00 58.62 209 GLN A N 1
ATOM 1724 C CA . GLN A 1 209 ? 35.226 15.193 -37.525 1.00 58.62 209 GLN A CA 1
ATOM 1725 C C . GLN A 1 209 ? 36.527 14.717 -38.184 1.00 58.62 209 GLN A C 1
ATOM 1727 O O . GLN A 1 209 ? 36.889 15.217 -39.248 1.00 58.62 209 GLN A O 1
ATOM 1732 N N . LEU A 1 210 ? 37.164 13.682 -37.629 1.00 72.44 210 LEU A N 1
ATOM 1733 C CA . LEU A 1 210 ? 38.344 13.052 -38.223 1.00 72.44 210 LEU A CA 1
ATOM 1734 C C . LEU A 1 210 ? 38.039 12.431 -39.598 1.00 72.44 210 LEU A C 1
ATOM 1736 O O . LEU A 1 210 ? 38.846 12.523 -40.524 1.00 72.44 210 LEU A O 1
ATOM 1740 N N . GLU A 1 211 ? 36.879 11.793 -39.749 1.00 61.69 211 GLU A N 1
ATOM 1741 C CA . GLU A 1 211 ? 36.451 11.199 -41.017 1.00 61.69 211 GLU A CA 1
ATOM 1742 C C . GLU A 1 211 ? 36.148 12.269 -42.077 1.00 61.69 211 GLU A C 1
ATOM 1744 O O . GLU A 1 211 ? 36.593 12.142 -43.218 1.00 61.69 211 GLU A O 1
ATOM 1749 N N . ALA A 1 212 ? 35.486 13.364 -41.693 1.00 58.44 212 ALA A N 1
ATOM 1750 C CA . ALA A 1 212 ? 35.228 14.500 -42.573 1.00 58.44 212 ALA A CA 1
ATOM 1751 C C . ALA A 1 212 ? 36.523 15.189 -43.037 1.00 58.44 212 ALA A C 1
ATOM 1753 O O . ALA A 1 212 ? 36.650 15.525 -44.217 1.00 58.44 212 ALA A O 1
ATOM 1754 N N . ASP A 1 213 ? 37.500 15.363 -42.144 1.00 66.88 213 ASP A N 1
ATOM 1755 C CA . ASP A 1 213 ? 38.806 15.930 -42.492 1.00 66.88 213 ASP A CA 1
ATOM 1756 C C . ASP A 1 213 ? 39.579 15.013 -43.454 1.00 66.88 213 ASP A C 1
ATOM 1758 O O . ASP A 1 213 ? 40.126 15.480 -44.460 1.00 66.88 213 ASP A O 1
ATOM 1762 N N . ASN A 1 214 ? 39.544 13.696 -43.223 1.00 68.94 214 ASN A N 1
ATOM 1763 C CA . ASN A 1 214 ? 40.131 12.707 -44.129 1.00 68.94 214 ASN A CA 1
ATOM 1764 C C . ASN A 1 214 ? 39.462 12.706 -45.512 1.00 68.94 214 ASN A C 1
ATOM 1766 O O . ASN A 1 214 ? 40.155 12.681 -46.533 1.00 68.94 214 ASN A O 1
ATOM 1770 N N . ASP A 1 215 ? 38.131 12.757 -45.573 1.00 61.16 215 ASP A N 1
ATOM 1771 C CA . ASP A 1 215 ? 37.392 12.793 -46.836 1.00 61.16 215 ASP A CA 1
ATOM 1772 C C . ASP A 1 215 ? 37.624 14.114 -47.585 1.00 61.16 215 ASP A C 1
ATOM 1774 O O . ASP A 1 215 ? 37.838 14.093 -48.798 1.00 61.16 215 ASP A O 1
ATOM 1778 N N . LYS A 1 216 ? 37.720 15.251 -46.882 1.00 60.50 216 LYS A N 1
ATOM 1779 C CA . LYS A 1 216 ? 38.123 16.543 -47.464 1.00 60.50 216 LYS A CA 1
ATOM 1780 C C . LYS A 1 216 ? 39.524 16.476 -48.071 1.00 60.50 216 LYS A C 1
ATOM 1782 O O . LYS A 1 216 ? 39.755 17.013 -49.157 1.00 60.50 216 LYS A O 1
ATOM 1787 N N . GLN A 1 217 ? 40.454 15.797 -47.403 1.00 66.12 217 GLN A N 1
ATOM 1788 C CA . GLN A 1 217 ? 41.819 15.624 -47.890 1.00 66.12 217 GLN A CA 1
ATOM 1789 C C . GLN A 1 217 ? 41.874 14.699 -49.115 1.00 66.12 217 GLN A C 1
ATOM 1791 O O . GLN A 1 217 ? 42.556 15.020 -50.089 1.00 66.12 217 GLN A O 1
ATOM 1796 N N . ARG A 1 218 ? 41.084 13.617 -49.132 1.00 64.56 218 ARG A N 1
ATOM 1797 C CA . ARG A 1 218 ? 40.909 12.741 -50.306 1.00 64.56 218 ARG A CA 1
ATOM 1798 C C . ARG A 1 218 ? 40.305 13.482 -51.496 1.00 64.56 218 ARG A C 1
ATOM 1800 O O . ARG A 1 218 ? 40.800 13.334 -52.610 1.00 64.56 218 ARG A O 1
ATOM 1807 N N . LEU A 1 219 ? 39.280 14.303 -51.265 1.00 56.06 219 LEU A N 1
ATOM 1808 C CA . LEU A 1 219 ? 38.638 15.122 -52.297 1.00 56.06 219 LEU A CA 1
ATOM 1809 C C . LEU A 1 219 ? 39.610 16.142 -52.884 1.00 56.06 219 LEU A C 1
ATOM 1811 O O . LEU A 1 219 ? 39.653 16.312 -54.099 1.00 56.06 219 LEU A O 1
ATOM 1815 N N . LYS A 1 220 ? 40.434 16.775 -52.042 1.00 62.22 220 LYS A N 1
ATOM 1816 C CA . LYS A 1 220 ? 41.473 17.709 -52.485 1.00 62.22 220 LYS A CA 1
ATOM 1817 C C . LYS A 1 220 ? 42.489 17.029 -53.410 1.00 62.22 220 LYS A C 1
ATOM 1819 O O . LYS A 1 220 ? 42.740 17.533 -54.499 1.00 62.22 220 LYS A O 1
ATOM 1824 N N . VAL A 1 221 ? 42.986 15.851 -53.024 1.00 64.31 221 VAL A N 1
ATOM 1825 C CA . VAL A 1 221 ? 43.899 15.043 -53.855 1.00 64.31 221 VAL A CA 1
ATOM 1826 C C . VAL A 1 221 ? 43.224 14.596 -55.160 1.00 64.31 221 VAL A C 1
ATOM 1828 O O . VAL A 1 221 ? 43.837 14.636 -56.224 1.00 64.31 221 VAL A O 1
ATOM 1831 N N . ALA A 1 222 ? 41.944 14.213 -55.112 1.00 55.56 222 ALA A N 1
ATOM 1832 C CA . ALA A 1 222 ? 41.185 13.800 -56.293 1.00 55.56 222 ALA A CA 1
ATOM 1833 C C . ALA A 1 222 ? 40.881 14.960 -57.265 1.00 55.56 222 ALA A C 1
ATOM 1835 O O . ALA A 1 222 ? 40.828 14.734 -58.473 1.00 55.56 222 ALA A O 1
ATOM 1836 N N . LEU A 1 223 ? 40.705 16.186 -56.757 1.00 53.06 223 LEU A N 1
ATOM 1837 C CA . LEU A 1 223 ? 40.463 17.413 -57.534 1.00 53.06 223 LEU A CA 1
ATOM 1838 C C . LEU A 1 223 ? 41.725 17.957 -58.226 1.00 53.06 223 LEU A C 1
ATOM 1840 O O . LEU A 1 223 ? 41.610 18.657 -59.237 1.00 53.06 223 LEU A O 1
ATOM 1844 N N . GLU A 1 224 ? 42.911 17.642 -57.698 1.00 60.44 224 GLU A N 1
ATOM 1845 C CA . GLU A 1 224 ? 44.212 18.021 -58.269 1.00 60.44 224 GLU A CA 1
ATOM 1846 C C . GLU A 1 224 ? 44.627 17.112 -59.453 1.00 60.44 224 GLU A C 1
ATOM 1848 O O . GLU A 1 224 ? 45.447 17.518 -60.277 1.00 60.44 224 GLU A O 1
ATOM 1853 N N . ALA A 1 225 ? 44.002 15.936 -59.618 1.00 57.97 225 ALA A N 1
ATOM 1854 C CA . ALA A 1 225 ? 44.190 15.036 -60.762 1.00 57.97 225 ALA A CA 1
ATOM 1855 C C . ALA A 1 225 ? 43.151 15.290 -61.884 1.00 57.97 225 ALA A C 1
ATOM 1857 O O . ALA A 1 225 ? 41.943 15.341 -61.669 1.00 57.97 225 ALA A O 1
ATOM 1858 N N . THR A 1 226 ? 43.632 15.471 -63.112 1.00 49.94 226 THR A N 1
ATOM 1859 C CA . THR A 1 226 ? 42.967 16.103 -64.270 1.00 49.94 226 THR A CA 1
ATOM 1860 C C . THR A 1 226 ? 41.718 15.433 -64.895 1.00 49.94 226 THR A C 1
ATOM 1862 O O . THR A 1 226 ? 41.520 14.225 -64.825 1.00 49.94 226 THR A O 1
ATOM 1865 N N . ALA A 1 227 ? 40.970 16.286 -65.622 1.00 53.72 227 ALA A N 1
ATOM 1866 C CA . ALA A 1 227 ? 40.070 16.098 -66.783 1.00 53.72 227 ALA A CA 1
ATOM 1867 C C . ALA A 1 227 ? 38.625 15.555 -66.662 1.00 53.72 227 ALA A C 1
ATOM 1869 O O . ALA A 1 227 ? 37.841 15.885 -67.541 1.00 53.72 227 ALA A O 1
ATOM 1870 N N . ASP A 1 228 ? 38.199 14.895 -65.583 1.00 57.72 228 ASP A N 1
ATOM 1871 C CA . ASP A 1 228 ? 36.790 14.443 -65.430 1.00 57.72 228 ASP A CA 1
ATOM 1872 C C . ASP A 1 228 ? 36.076 15.111 -64.242 1.00 57.72 228 ASP A C 1
ATOM 1874 O O . ASP A 1 228 ? 35.394 14.468 -63.440 1.00 57.72 228 ASP A O 1
ATOM 1878 N N . LYS A 1 229 ? 36.276 16.426 -64.088 1.00 56.59 229 LYS A N 1
ATOM 1879 C CA . LYS A 1 229 ? 35.836 17.177 -62.900 1.00 56.59 229 LYS A CA 1
ATOM 1880 C C . LYS A 1 229 ? 34.327 17.109 -62.674 1.00 56.59 229 LYS A C 1
ATOM 1882 O O . LYS A 1 229 ? 33.919 16.870 -61.548 1.00 56.59 229 LYS A O 1
ATOM 1887 N N . GLU A 1 230 ? 33.505 17.273 -63.707 1.00 54.75 230 GLU A N 1
ATOM 1888 C CA . GLU A 1 230 ? 32.043 17.322 -63.541 1.00 54.75 230 GLU A CA 1
ATOM 1889 C C . GLU A 1 230 ? 31.432 15.950 -63.251 1.00 54.75 230 GLU A C 1
ATOM 1891 O O . GLU A 1 230 ? 30.590 15.836 -62.366 1.00 54.75 230 GLU A O 1
ATOM 1896 N N . LYS A 1 231 ? 31.895 14.894 -63.932 1.00 61.19 231 LYS A N 1
ATOM 1897 C CA . LYS A 1 231 ? 31.388 13.532 -63.719 1.00 61.19 231 LYS A CA 1
ATOM 1898 C C . LYS A 1 231 ? 31.780 12.992 -62.344 1.00 61.19 231 LYS A C 1
ATOM 1900 O O . LYS A 1 231 ? 30.922 12.478 -61.634 1.00 61.19 231 LYS A O 1
ATOM 1905 N N . LYS A 1 232 ? 33.041 13.172 -61.931 1.00 59.78 232 LYS A N 1
ATOM 1906 C CA . LYS A 1 232 ? 33.491 12.778 -60.585 1.00 59.78 232 LYS A CA 1
ATOM 1907 C C . LYS A 1 232 ? 32.838 13.620 -59.493 1.00 59.78 232 LYS A C 1
ATOM 1909 O O . LYS A 1 232 ? 32.509 13.082 -58.443 1.00 59.78 232 LYS A O 1
ATOM 1914 N N . LEU A 1 233 ? 32.622 14.917 -59.733 1.00 55.38 233 LEU A N 1
ATOM 1915 C CA . LEU A 1 233 ? 31.896 15.774 -58.796 1.00 55.38 233 LEU A CA 1
ATOM 1916 C C . LEU A 1 233 ? 30.432 15.337 -58.669 1.00 55.38 233 LEU A C 1
ATOM 1918 O O . LEU A 1 233 ? 29.931 15.272 -57.555 1.00 55.38 233 LEU A O 1
ATOM 1922 N N . ALA A 1 234 ? 29.765 14.985 -59.771 1.00 58.78 234 ALA A N 1
ATOM 1923 C CA . ALA A 1 234 ? 28.397 14.472 -59.748 1.00 58.78 234 ALA A CA 1
ATOM 1924 C C . ALA A 1 234 ? 28.300 13.111 -59.033 1.00 58.78 234 ALA A C 1
ATOM 1926 O O . ALA A 1 234 ? 27.431 12.937 -58.183 1.00 58.78 234 ALA A O 1
ATOM 1927 N N . GLU A 1 235 ? 29.216 12.176 -59.312 1.00 66.00 235 GLU A N 1
ATOM 1928 C CA . GLU A 1 235 ? 29.286 10.874 -58.631 1.00 66.00 235 GLU A CA 1
ATOM 1929 C C . GLU A 1 235 ? 29.556 11.027 -57.124 1.00 66.00 235 GLU A C 1
ATOM 1931 O O . GLU A 1 235 ? 28.927 10.349 -56.309 1.00 66.00 235 GLU A O 1
ATOM 1936 N N . GLU A 1 236 ? 30.440 11.946 -56.726 1.00 60.62 236 GLU A N 1
ATOM 1937 C CA . GLU A 1 236 ? 30.744 12.193 -55.314 1.00 60.62 236 GLU A CA 1
ATOM 1938 C C . GLU A 1 236 ? 29.611 12.954 -54.601 1.00 60.62 236 GLU A C 1
ATOM 1940 O O . GLU A 1 236 ? 29.298 12.636 -53.456 1.00 60.62 236 GLU A O 1
ATOM 1945 N N . VAL A 1 237 ? 28.925 13.890 -55.269 1.00 62.22 237 VAL A N 1
ATOM 1946 C CA . VAL A 1 237 ? 27.718 14.553 -54.735 1.00 62.22 237 VAL A CA 1
ATOM 1947 C C . VAL A 1 237 ? 26.587 13.544 -54.526 1.00 62.22 237 VAL A C 1
ATOM 1949 O O . VAL A 1 237 ? 25.953 13.552 -53.471 1.00 62.22 237 VAL A O 1
ATOM 1952 N N . GLU A 1 238 ? 26.361 12.635 -55.476 1.00 64.38 238 GLU A N 1
ATOM 1953 C CA . GLU A 1 238 ? 25.362 11.566 -55.351 1.00 64.38 238 GLU A CA 1
ATOM 1954 C C . GLU A 1 238 ? 25.716 10.613 -54.195 1.00 64.38 238 GLU A C 1
ATOM 1956 O O . GLU A 1 238 ? 24.868 10.238 -53.381 1.00 64.38 238 GLU A O 1
ATOM 1961 N N . LYS A 1 239 ? 27.000 10.273 -54.051 1.00 68.25 239 LYS A N 1
ATOM 1962 C CA . LYS A 1 239 ? 27.508 9.451 -52.947 1.00 68.25 239 LYS A CA 1
ATOM 1963 C C . LYS A 1 239 ? 27.360 10.141 -51.588 1.00 68.25 239 LYS A C 1
ATOM 1965 O O . LYS A 1 239 ? 26.943 9.491 -50.627 1.00 68.25 239 LYS A O 1
ATOM 1970 N N . GLN A 1 240 ? 27.639 11.442 -51.493 1.00 60.34 240 GLN A N 1
ATOM 1971 C CA . GLN A 1 240 ? 27.410 12.224 -50.274 1.00 60.34 240 GLN A CA 1
ATOM 1972 C C . GLN A 1 240 ? 25.919 12.343 -49.944 1.00 60.34 240 GLN A C 1
ATOM 1974 O O . GLN A 1 240 ? 25.542 12.189 -48.783 1.00 60.34 240 GLN A O 1
ATOM 1979 N N . ARG A 1 241 ? 25.057 12.526 -50.952 1.00 60.06 241 ARG A N 1
ATOM 1980 C CA . ARG A 1 241 ? 23.599 12.532 -50.784 1.00 60.06 241 ARG A CA 1
ATOM 1981 C C . ARG A 1 241 ? 23.088 11.200 -50.234 1.00 60.06 241 ARG A C 1
ATOM 1983 O O . ARG A 1 241 ? 22.300 11.203 -49.292 1.00 60.06 241 ARG A O 1
ATOM 1990 N N . ASN A 1 242 ? 23.560 10.074 -50.768 1.00 63.62 242 ASN A N 1
ATOM 1991 C CA . ASN A 1 242 ? 23.175 8.743 -50.293 1.00 63.62 242 ASN A CA 1
ATOM 1992 C C . ASN A 1 242 ? 23.655 8.478 -48.859 1.00 63.62 242 ASN A C 1
ATOM 1994 O O . ASN A 1 242 ? 22.885 7.968 -48.048 1.00 63.62 242 ASN A O 1
ATOM 1998 N N . ARG A 1 243 ? 24.879 8.899 -48.509 1.00 65.69 243 ARG A N 1
ATOM 1999 C CA . ARG A 1 243 ? 25.374 8.850 -47.120 1.00 65.69 243 ARG A CA 1
ATOM 2000 C C . ARG A 1 243 ? 24.525 9.704 -46.177 1.00 65.69 243 ARG A C 1
ATOM 2002 O O . ARG A 1 243 ? 24.178 9.243 -45.095 1.00 65.69 243 ARG A O 1
ATOM 2009 N N . ALA A 1 244 ? 24.149 10.916 -46.590 1.00 55.50 244 ALA A N 1
ATOM 2010 C CA . ALA A 1 244 ? 23.283 11.790 -45.802 1.00 55.50 244 ALA A CA 1
ATOM 2011 C C . ALA A 1 244 ? 21.889 11.175 -45.584 1.00 55.50 244 ALA A C 1
ATOM 2013 O O . ALA A 1 244 ? 21.368 11.229 -44.473 1.00 55.50 244 ALA A O 1
ATOM 2014 N N . LEU A 1 245 ? 21.315 10.532 -46.608 1.00 61.16 245 LEU A N 1
ATOM 2015 C CA . LEU A 1 245 ? 20.040 9.816 -46.492 1.00 61.16 245 LEU A CA 1
ATOM 2016 C C . LEU A 1 245 ? 20.135 8.631 -45.519 1.00 61.16 245 LEU A C 1
ATOM 2018 O O . LEU A 1 245 ? 19.230 8.412 -44.717 1.00 61.16 245 LEU A O 1
ATOM 2022 N N . GLN A 1 246 ? 21.239 7.886 -45.573 1.00 69.94 246 GLN A N 1
ATOM 2023 C CA . GLN A 1 246 ? 21.482 6.740 -44.700 1.00 69.94 246 GLN A CA 1
ATOM 2024 C C . GLN A 1 246 ? 21.669 7.173 -43.237 1.00 69.94 246 GLN A C 1
ATOM 2026 O O . GLN A 1 246 ? 21.068 6.579 -42.343 1.00 69.94 246 GLN A O 1
ATOM 2031 N N . LEU A 1 247 ? 22.409 8.261 -42.996 1.00 62.50 247 LEU A N 1
ATOM 2032 C CA . LEU A 1 247 ? 22.520 8.903 -41.680 1.00 62.50 247 LEU A CA 1
ATOM 2033 C C . LEU A 1 247 ? 21.164 9.408 -41.179 1.00 62.50 247 LEU A C 1
ATOM 2035 O O . LEU A 1 247 ? 20.833 9.228 -40.011 1.00 62.50 247 LEU A O 1
ATOM 2039 N N . GLN A 1 248 ? 20.347 10.002 -42.053 1.00 58.41 248 GLN A N 1
ATOM 2040 C CA . GLN A 1 248 ? 19.003 10.456 -41.696 1.00 58.41 248 GLN A CA 1
ATOM 2041 C C . GLN A 1 248 ? 18.094 9.282 -41.295 1.00 58.41 248 GLN A C 1
ATOM 2043 O O . GLN A 1 248 ? 17.368 9.387 -40.308 1.00 58.41 248 GLN A O 1
ATOM 2048 N N . GLN A 1 249 ? 18.158 8.157 -42.014 1.00 67.06 249 GLN A N 1
ATOM 2049 C CA . GLN A 1 249 ? 17.438 6.931 -41.655 1.00 67.06 249 GLN A CA 1
ATOM 2050 C C . GLN A 1 249 ? 17.930 6.347 -40.325 1.00 67.06 249 GLN A C 1
ATOM 2052 O O . GLN A 1 249 ? 17.107 5.996 -39.484 1.00 67.06 249 GLN A O 1
ATOM 2057 N N . GLN A 1 250 ? 19.245 6.303 -40.093 1.00 63.81 250 GLN A N 1
ATOM 2058 C CA . GLN A 1 250 ? 19.814 5.857 -38.816 1.00 63.81 250 GLN A CA 1
ATOM 2059 C C . GLN A 1 250 ? 19.404 6.763 -37.651 1.00 63.81 250 GLN A C 1
ATOM 2061 O O . GLN A 1 250 ? 18.997 6.264 -36.608 1.00 63.81 250 GLN A O 1
ATOM 2066 N N . MET A 1 251 ? 19.441 8.088 -37.822 1.00 51.56 251 MET A N 1
ATOM 2067 C CA . MET A 1 251 ? 18.975 9.022 -36.794 1.00 51.56 251 MET A CA 1
ATOM 2068 C C . MET A 1 251 ? 17.483 8.866 -36.504 1.00 51.56 251 MET A C 1
ATOM 2070 O O . MET A 1 251 ? 17.080 8.933 -35.344 1.00 51.56 251 MET A O 1
ATOM 2074 N N . HIS A 1 252 ? 16.666 8.635 -37.536 1.00 56.34 252 HIS A N 1
ATOM 2075 C CA . HIS A 1 252 ? 15.242 8.371 -37.357 1.00 56.34 252 HIS A CA 1
ATOM 2076 C C . HIS A 1 252 ? 15.006 7.073 -36.575 1.00 56.34 252 HIS A C 1
ATOM 2078 O O . HIS A 1 252 ? 14.216 7.064 -35.633 1.00 56.34 252 HIS A O 1
ATOM 2084 N N . GLN A 1 253 ? 15.745 6.011 -36.902 1.00 58.31 253 GLN A N 1
ATOM 2085 C CA . GLN A 1 253 ? 15.693 4.738 -36.186 1.00 58.31 253 GLN A CA 1
ATOM 2086 C C . GLN A 1 253 ? 16.111 4.897 -34.715 1.00 58.31 253 GLN A C 1
ATOM 2088 O O . GLN A 1 253 ? 15.373 4.491 -33.821 1.00 58.31 253 GLN A O 1
ATOM 2093 N N . MET A 1 254 ? 17.223 5.590 -34.446 1.00 52.62 254 MET A N 1
ATOM 2094 C CA . MET A 1 254 ? 17.666 5.894 -33.079 1.00 52.62 254 MET A CA 1
ATOM 2095 C C . MET A 1 254 ? 16.655 6.757 -32.309 1.00 52.62 254 MET A C 1
ATOM 2097 O O . MET A 1 254 ? 16.493 6.598 -31.101 1.00 52.62 254 MET A O 1
ATOM 2101 N N . GLN A 1 255 ? 15.952 7.679 -32.976 1.00 48.06 255 GLN A N 1
ATOM 2102 C CA . GLN A 1 255 ? 14.884 8.466 -32.351 1.00 48.06 255 GLN A CA 1
ATOM 2103 C C . GLN A 1 255 ? 13.670 7.614 -31.978 1.00 48.06 255 GLN A C 1
ATOM 2105 O O . GLN A 1 255 ? 13.081 7.850 -30.921 1.00 48.06 255 GLN A O 1
ATOM 2110 N N . LEU A 1 256 ? 13.296 6.640 -32.813 1.00 54.56 256 LEU A N 1
ATOM 2111 C CA . LEU A 1 256 ? 12.235 5.683 -32.497 1.00 54.56 256 LEU A CA 1
ATOM 2112 C C . LEU A 1 256 ? 12.623 4.838 -31.277 1.00 54.56 256 LEU A C 1
ATOM 2114 O O . LEU A 1 256 ? 11.887 4.839 -30.292 1.00 54.56 256 LEU A O 1
ATOM 2118 N N . GLU A 1 257 ? 13.825 4.256 -31.278 1.00 54.66 257 GLU A N 1
ATOM 2119 C CA . GLU A 1 257 ? 14.368 3.486 -30.147 1.00 54.66 257 GLU A CA 1
ATOM 2120 C C . GLU A 1 257 ? 14.438 4.328 -28.859 1.00 54.66 257 GLU A C 1
ATOM 2122 O O . GLU A 1 257 ? 14.074 3.879 -27.771 1.00 54.66 257 GLU A O 1
ATOM 2127 N N . HIS A 1 258 ? 14.841 5.598 -28.964 1.00 50.72 258 HIS A N 1
ATOM 2128 C CA . HIS A 1 258 ? 14.898 6.515 -27.826 1.00 50.72 258 HIS A CA 1
ATOM 2129 C C . HIS A 1 258 ? 13.510 6.871 -27.262 1.00 50.72 258 HIS A C 1
ATOM 2131 O O . HIS A 1 258 ? 13.357 7.042 -26.046 1.00 50.72 258 HIS A O 1
ATOM 2137 N N . ASN A 1 259 ? 12.496 7.005 -28.119 1.00 48.31 259 ASN A N 1
ATOM 2138 C CA . ASN A 1 259 ? 11.123 7.274 -27.693 1.00 48.31 259 ASN A CA 1
ATOM 2139 C C . ASN A 1 259 ? 10.489 6.041 -27.030 1.00 48.31 259 ASN A C 1
ATOM 2141 O O . ASN A 1 259 ? 9.894 6.174 -25.960 1.00 48.31 259 ASN A O 1
ATOM 2145 N N . GLU A 1 260 ? 10.702 4.846 -27.584 1.00 54.47 260 GLU A N 1
ATOM 2146 C CA . GLU A 1 260 ? 10.290 3.576 -26.968 1.00 54.47 260 GLU A CA 1
ATOM 2147 C C . GLU A 1 260 ? 10.957 3.364 -25.597 1.00 54.47 260 GLU A C 1
ATOM 2149 O O . GLU A 1 260 ? 10.316 2.954 -24.619 1.00 54.47 260 GLU A O 1
ATOM 2154 N N . TRP A 1 261 ? 12.235 3.736 -25.479 1.00 56.06 261 TRP A N 1
ATOM 2155 C CA . TRP A 1 261 ? 12.973 3.702 -24.219 1.00 56.06 261 TRP A CA 1
ATOM 2156 C C . TRP A 1 261 ? 12.395 4.672 -23.168 1.00 56.06 261 TRP A C 1
ATOM 2158 O O . TRP A 1 261 ? 12.230 4.317 -21.991 1.00 56.06 261 TRP A O 1
ATOM 2168 N N . LYS A 1 262 ? 12.035 5.896 -23.577 1.00 53.75 262 LYS A N 1
ATOM 2169 C CA . LYS A 1 262 ? 11.372 6.880 -22.702 1.00 53.75 262 LYS A CA 1
ATOM 2170 C C . LYS A 1 262 ? 10.032 6.369 -22.176 1.00 53.75 262 LYS A C 1
ATOM 2172 O O . LYS A 1 262 ? 9.731 6.575 -20.997 1.00 53.75 262 LYS A O 1
ATOM 2177 N N . ASP A 1 263 ? 9.255 5.692 -23.014 1.00 56.47 263 ASP A N 1
ATOM 2178 C CA . ASP A 1 263 ? 7.967 5.127 -22.612 1.00 56.47 263 ASP A CA 1
ATOM 2179 C C . ASP A 1 263 ? 8.134 3.942 -21.657 1.00 56.47 263 ASP A C 1
ATOM 2181 O O . ASP A 1 263 ? 7.421 3.859 -20.658 1.00 56.47 263 ASP A O 1
ATOM 2185 N N . THR A 1 264 ? 9.129 3.082 -21.874 1.00 56.59 264 THR A N 1
ATOM 2186 C CA . THR A 1 264 ? 9.444 1.963 -20.967 1.00 56.59 264 THR A CA 1
ATOM 2187 C C . THR A 1 264 ? 9.866 2.448 -19.574 1.00 56.59 264 THR A C 1
ATOM 2189 O O . THR A 1 264 ? 9.419 1.920 -18.555 1.00 56.59 264 THR A O 1
ATOM 2192 N N . THR A 1 265 ? 10.654 3.523 -19.510 1.00 59.62 265 THR A N 1
ATOM 2193 C CA . THR A 1 265 ? 11.142 4.092 -18.241 1.00 59.62 265 THR A CA 1
ATOM 2194 C C . THR A 1 265 ? 10.024 4.754 -17.432 1.00 59.62 265 THR A C 1
ATOM 2196 O O . THR A 1 265 ? 9.951 4.579 -16.215 1.00 59.62 265 THR A O 1
ATOM 2199 N N . LYS A 1 266 ? 9.101 5.462 -18.099 1.00 59.47 266 LYS A N 1
ATOM 2200 C CA . LYS A 1 266 ? 7.906 6.023 -17.446 1.00 59.47 266 LYS A CA 1
ATOM 2201 C C . LYS A 1 266 ? 7.022 4.938 -16.829 1.00 59.47 266 LYS A C 1
ATOM 2203 O O . LYS A 1 266 ? 6.475 5.150 -15.752 1.00 59.47 266 LYS A O 1
ATOM 2208 N N . LYS A 1 267 ? 6.887 3.779 -17.479 1.00 62.94 267 LYS A N 1
ATOM 2209 C CA . LYS A 1 267 ? 6.064 2.655 -16.992 1.00 62.94 267 LYS A CA 1
ATOM 2210 C C . LYS A 1 267 ? 6.630 2.038 -15.710 1.00 62.94 267 LYS A C 1
ATOM 2212 O O . LYS A 1 267 ? 5.892 1.841 -14.747 1.00 62.94 267 LYS A O 1
ATOM 2217 N N . VAL A 1 268 ? 7.946 1.819 -15.668 1.00 63.75 268 VAL A N 1
ATOM 2218 C CA . VAL A 1 268 ? 8.670 1.386 -14.458 1.00 63.75 268 VAL A CA 1
ATOM 2219 C C . VAL A 1 268 ? 8.480 2.379 -13.314 1.00 63.75 268 VAL A C 1
ATOM 2221 O O . VAL A 1 268 ? 8.209 1.999 -12.174 1.00 63.75 268 VAL A O 1
ATOM 2224 N N . GLU A 1 269 ? 8.581 3.668 -13.627 1.00 64.50 269 GLU A N 1
ATOM 2225 C CA . GLU A 1 269 ? 8.415 4.726 -12.644 1.00 64.50 269 GLU A CA 1
ATOM 2226 C C . GLU A 1 269 ? 6.998 4.748 -12.049 1.00 64.50 269 GLU A C 1
ATOM 2228 O O . GLU A 1 269 ? 6.859 4.869 -10.833 1.00 64.50 269 GLU A O 1
ATOM 2233 N N . ILE A 1 270 ? 5.961 4.559 -12.869 1.00 67.19 270 ILE A N 1
ATOM 2234 C CA . ILE A 1 270 ? 4.564 4.465 -12.418 1.00 67.19 270 ILE A CA 1
ATOM 2235 C C . ILE A 1 270 ? 4.372 3.306 -11.444 1.00 67.19 270 ILE A C 1
ATOM 2237 O O . ILE A 1 270 ? 3.860 3.509 -10.343 1.00 67.19 270 ILE A O 1
ATOM 2241 N N . HIS A 1 271 ? 4.821 2.107 -11.817 1.00 71.75 271 HIS A N 1
ATOM 2242 C CA . HIS A 1 271 ? 4.664 0.921 -10.975 1.00 71.75 271 HIS A CA 1
ATOM 2243 C C . HIS A 1 271 ? 5.419 1.078 -9.645 1.00 71.75 271 HIS A C 1
ATOM 2245 O O . HIS A 1 271 ? 4.889 0.755 -8.587 1.00 71.75 271 HIS A O 1
ATOM 2251 N N . SER A 1 272 ? 6.615 1.676 -9.660 1.00 69.69 272 SER A N 1
ATOM 2252 C CA . SER A 1 272 ? 7.411 1.887 -8.439 1.00 69.69 272 SER A CA 1
ATOM 2253 C C . SER A 1 272 ? 6.756 2.808 -7.392 1.00 69.69 272 SER A C 1
ATOM 2255 O O . SER A 1 272 ? 7.083 2.723 -6.206 1.00 69.69 272 SER A O 1
ATOM 2257 N N . ARG A 1 273 ? 5.835 3.691 -7.808 1.00 73.44 273 ARG A N 1
ATOM 2258 C CA . ARG A 1 273 ? 5.210 4.711 -6.945 1.00 73.44 273 ARG A CA 1
ATOM 2259 C C . ARG A 1 273 ? 3.964 4.215 -6.210 1.00 73.44 273 ARG A C 1
ATOM 2261 O O . ARG A 1 273 ? 3.614 4.762 -5.161 1.00 73.44 273 ARG A O 1
ATOM 2268 N N . ILE A 1 274 ? 3.308 3.175 -6.721 1.00 80.50 274 ILE A N 1
ATOM 2269 C CA . ILE A 1 274 ? 2.041 2.692 -6.170 1.00 80.50 274 ILE A CA 1
ATOM 2270 C C . ILE A 1 274 ? 2.310 1.494 -5.258 1.00 80.50 274 ILE A C 1
ATOM 2272 O O . ILE A 1 274 ? 2.693 0.416 -5.707 1.00 80.50 274 ILE A O 1
ATOM 2276 N N . ARG A 1 275 ? 2.097 1.679 -3.950 1.00 83.12 275 ARG A N 1
ATOM 2277 C CA . ARG A 1 275 ? 2.197 0.610 -2.948 1.00 83.12 275 ARG A CA 1
ATOM 2278 C C . ARG A 1 275 ? 0.816 0.306 -2.384 1.00 83.12 275 ARG A C 1
ATOM 2280 O O . ARG A 1 275 ? 0.245 1.130 -1.679 1.00 83.12 275 ARG A O 1
ATOM 2287 N N . HIS A 1 276 ? 0.304 -0.883 -2.680 1.00 91.69 276 HIS A N 1
ATOM 2288 C CA . HIS A 1 276 ? -0.993 -1.354 -2.204 1.00 91.69 276 HIS A CA 1
ATOM 2289 C C . HIS A 1 276 ? -0.972 -2.881 -2.052 1.00 91.69 276 HIS A C 1
ATOM 2291 O O . HIS A 1 276 ? -0.262 -3.559 -2.791 1.00 91.69 276 HIS A O 1
ATOM 2297 N N . GLU A 1 277 ? -1.746 -3.439 -1.116 1.00 92.38 277 GLU A N 1
ATOM 2298 C CA . GLU A 1 277 ? -1.758 -4.890 -0.854 1.00 92.38 277 GLU A CA 1
ATOM 2299 C C . GLU A 1 277 ? -2.243 -5.718 -2.055 1.00 92.38 277 GLU A C 1
ATOM 2301 O O . GLU A 1 277 ? -1.759 -6.826 -2.285 1.00 92.38 277 GLU A O 1
ATOM 2306 N N . ASN A 1 278 ? -3.148 -5.143 -2.853 1.00 94.75 278 ASN A N 1
ATOM 2307 C CA . ASN A 1 278 ? -3.693 -5.750 -4.067 1.00 94.75 278 ASN A CA 1
ATOM 2308 C C . ASN A 1 278 ? -2.997 -5.315 -5.362 1.00 94.75 278 ASN A C 1
ATOM 2310 O O . ASN A 1 278 ? -3.537 -5.532 -6.442 1.00 94.75 278 ASN A O 1
ATOM 2314 N N . ILE A 1 279 ? -1.811 -4.712 -5.277 1.00 91.62 279 ILE A N 1
ATOM 2315 C CA . ILE A 1 279 ? -0.958 -4.416 -6.435 1.00 91.62 279 ILE A CA 1
ATOM 2316 C C . ILE A 1 279 ? 0.320 -5.227 -6.292 1.00 91.62 279 ILE A C 1
ATOM 2318 O O . ILE A 1 279 ? 0.899 -5.299 -5.209 1.00 91.62 279 ILE A O 1
ATOM 2322 N N . LEU A 1 280 ? 0.754 -5.865 -7.376 1.00 87.75 280 LEU A N 1
ATOM 2323 C CA . LEU A 1 280 ? 1.948 -6.695 -7.370 1.00 87.75 280 LEU A CA 1
ATOM 2324 C C . LEU A 1 280 ? 3.185 -5.826 -7.086 1.00 87.75 280 LEU A C 1
ATOM 2326 O O . LEU A 1 280 ? 3.473 -4.931 -7.881 1.00 87.75 280 LEU A O 1
ATOM 2330 N N . PRO A 1 281 ? 3.935 -6.056 -5.994 1.00 84.25 281 PRO A N 1
ATOM 2331 C CA . PRO A 1 281 ? 5.093 -5.229 -5.679 1.00 84.25 281 PRO A CA 1
ATOM 2332 C C . PRO A 1 281 ? 6.213 -5.367 -6.716 1.00 84.25 281 PRO A C 1
ATOM 2334 O O . PRO A 1 281 ? 6.660 -6.478 -7.012 1.00 84.25 281 PRO A O 1
ATOM 2337 N N . LEU A 1 282 ? 6.694 -4.224 -7.207 1.00 80.94 282 LEU A N 1
ATOM 2338 C CA . LEU A 1 282 ? 7.940 -4.091 -7.957 1.00 80.94 282 LEU A CA 1
ATOM 2339 C C . LEU A 1 282 ? 9.050 -3.700 -6.973 1.00 80.94 282 LEU A C 1
ATOM 2341 O O . LEU A 1 282 ? 9.026 -2.608 -6.407 1.00 80.94 282 LEU A O 1
ATOM 2345 N N . PHE A 1 283 ? 9.992 -4.607 -6.730 1.00 73.50 283 PHE A N 1
ATOM 2346 C CA . PHE A 1 283 ? 11.073 -4.410 -5.764 1.00 73.50 283 PHE A CA 1
ATOM 2347 C C . PHE A 1 283 ? 12.232 -3.610 -6.345 1.00 73.50 283 PHE A C 1
ATOM 2349 O O . PHE A 1 283 ? 12.762 -2.726 -5.678 1.00 73.50 283 PHE A O 1
ATOM 2356 N N . ALA A 1 284 ? 12.627 -3.923 -7.577 1.00 68.12 284 ALA A N 1
ATOM 2357 C CA . ALA A 1 284 ? 13.744 -3.270 -8.239 1.00 68.12 284 ALA A CA 1
ATOM 2358 C C . ALA A 1 284 ? 13.606 -3.359 -9.756 1.00 68.12 284 ALA A C 1
ATOM 2360 O O . ALA A 1 284 ? 12.935 -4.243 -10.290 1.00 68.12 284 ALA A O 1
ATOM 2361 N N . THR A 1 285 ? 14.300 -2.465 -10.446 1.00 66.75 285 THR A N 1
ATOM 2362 C CA . THR A 1 285 ? 14.465 -2.519 -11.896 1.00 66.75 285 THR A CA 1
ATOM 2363 C C . THR A 1 285 ? 15.902 -2.240 -12.256 1.00 66.75 285 THR A C 1
ATOM 2365 O O . THR A 1 285 ? 16.501 -1.311 -11.717 1.00 66.75 285 THR A O 1
ATOM 2368 N N . PHE A 1 286 ? 16.436 -3.002 -13.194 1.00 66.62 286 PHE A N 1
ATOM 2369 C CA . PHE A 1 286 ? 17.756 -2.763 -13.759 1.00 66.62 286 PHE A CA 1
ATOM 2370 C C . PHE A 1 286 ? 17.728 -3.057 -15.252 1.00 66.62 286 PHE A C 1
ATOM 2372 O O . PHE A 1 286 ? 16.765 -3.616 -15.763 1.00 66.62 286 PHE A O 1
ATOM 2379 N N . GLN A 1 287 ? 18.752 -2.633 -15.978 1.00 58.66 287 GLN A N 1
ATOM 2380 C CA . GLN A 1 287 ? 18.817 -2.814 -17.423 1.00 58.66 287 GLN A CA 1
ATOM 2381 C C . GLN A 1 287 ? 20.253 -3.094 -17.854 1.00 58.66 287 GLN A C 1
ATOM 2383 O O . GLN A 1 287 ? 21.194 -2.633 -17.207 1.00 58.66 287 GLN A O 1
ATOM 2388 N N . ASP A 1 288 ? 20.401 -3.823 -18.953 1.00 62.12 288 ASP A N 1
ATOM 2389 C CA . ASP A 1 288 ? 21.652 -3.914 -19.705 1.00 62.12 288 ASP A CA 1
ATOM 2390 C C . ASP A 1 288 ? 21.500 -3.222 -21.073 1.00 62.12 288 ASP A C 1
ATOM 2392 O O . ASP A 1 288 ? 20.539 -2.486 -21.303 1.00 62.12 288 ASP A O 1
ATOM 2396 N N . ALA A 1 289 ? 22.462 -3.415 -21.979 1.00 54.03 289 ALA A N 1
ATOM 2397 C CA . ALA A 1 289 ? 22.445 -2.804 -23.311 1.00 54.03 289 ALA A CA 1
ATOM 2398 C C . ALA A 1 289 ? 21.265 -3.259 -24.197 1.00 54.03 289 ALA A C 1
ATOM 2400 O O . ALA A 1 289 ? 20.996 -2.635 -25.218 1.00 54.03 289 ALA A O 1
ATOM 2401 N N . THR A 1 290 ? 20.583 -4.344 -23.830 1.00 56.00 290 THR A N 1
ATOM 2402 C CA . THR A 1 290 ? 19.589 -5.035 -24.662 1.00 56.00 290 THR A CA 1
ATOM 2403 C C . THR A 1 290 ? 18.262 -5.307 -23.955 1.00 56.00 290 THR A C 1
ATOM 2405 O O . THR A 1 290 ? 17.256 -5.526 -24.627 1.00 56.00 290 THR A O 1
ATOM 2408 N N . ARG A 1 291 ? 18.230 -5.319 -22.616 1.00 57.53 291 ARG A N 1
ATOM 2409 C CA . ARG A 1 291 ? 17.087 -5.805 -21.831 1.00 57.53 291 ARG A CA 1
ATOM 2410 C C . ARG A 1 291 ? 16.804 -4.950 -20.607 1.00 57.53 291 ARG A C 1
ATOM 2412 O O . ARG A 1 291 ? 17.712 -4.419 -19.968 1.00 57.53 291 ARG A O 1
ATOM 2419 N N . VAL A 1 292 ? 15.524 -4.894 -20.244 1.00 62.72 292 VAL A N 1
ATOM 2420 C CA . VAL A 1 292 ? 15.043 -4.334 -18.975 1.00 62.72 292 VAL A CA 1
ATOM 2421 C C . VAL A 1 292 ? 14.594 -5.482 -18.080 1.00 62.72 292 VAL A C 1
ATOM 2423 O O . VAL A 1 292 ? 13.791 -6.320 -18.487 1.00 62.72 292 VAL A O 1
ATOM 2426 N N . TYR A 1 293 ? 15.101 -5.499 -16.854 1.00 64.69 293 TYR A N 1
ATOM 2427 C CA . TYR A 1 293 ? 14.804 -6.488 -15.834 1.00 64.69 293 TYR A CA 1
ATOM 2428 C C . TYR A 1 293 ? 13.879 -5.892 -14.780 1.00 64.69 293 TYR A C 1
ATOM 2430 O O . TYR A 1 293 ? 14.193 -4.864 -14.172 1.00 64.69 293 TYR A O 1
ATOM 2438 N N . LEU A 1 294 ? 12.751 -6.556 -14.543 1.00 70.38 294 LEU A N 1
ATOM 2439 C CA . LEU A 1 294 ? 11.790 -6.186 -13.508 1.00 70.38 294 LEU A CA 1
ATOM 2440 C C . LEU A 1 294 ? 11.835 -7.219 -12.388 1.00 70.38 294 LEU A C 1
ATOM 2442 O O . LEU A 1 294 ? 11.504 -8.379 -12.613 1.00 70.38 294 LEU A O 1
ATOM 2446 N N . VAL A 1 295 ? 12.232 -6.806 -11.186 1.00 74.88 295 VAL A N 1
ATOM 2447 C CA . VAL A 1 295 ? 12.270 -7.668 -10.001 1.00 74.88 295 VAL A CA 1
ATOM 2448 C C . VAL A 1 295 ? 10.967 -7.512 -9.238 1.00 74.88 295 VAL A C 1
ATOM 2450 O O . VAL A 1 295 ? 10.724 -6.469 -8.634 1.00 74.88 295 VAL A O 1
ATOM 2453 N N . MET A 1 296 ? 10.125 -8.538 -9.255 1.00 79.75 296 MET A N 1
ATOM 2454 C CA . MET A 1 296 ? 8.760 -8.469 -8.731 1.00 79.75 296 MET A CA 1
ATOM 2455 C C . MET A 1 296 ? 8.489 -9.582 -7.723 1.00 79.75 296 MET A C 1
ATOM 2457 O O . MET A 1 296 ? 9.145 -10.627 -7.736 1.00 79.75 296 MET A O 1
ATOM 2461 N N . LYS A 1 297 ? 7.493 -9.377 -6.857 1.00 82.69 297 LYS A N 1
ATOM 2462 C CA . LYS A 1 297 ? 7.021 -10.424 -5.941 1.00 82.69 297 LYS A CA 1
ATOM 2463 C C . LYS A 1 297 ? 6.465 -11.625 -6.713 1.00 82.69 297 LYS A C 1
ATOM 2465 O O . LYS A 1 297 ? 5.713 -11.450 -7.670 1.00 82.69 297 LYS A O 1
ATOM 2470 N N . TYR A 1 298 ? 6.764 -12.840 -6.250 1.00 82.81 298 TYR A N 1
ATOM 2471 C CA . TYR A 1 298 ? 6.126 -14.056 -6.751 1.00 82.81 298 TYR A CA 1
ATOM 2472 C C . TYR A 1 298 ? 4.665 -14.164 -6.311 1.00 82.81 298 TYR A C 1
ATOM 2474 O O . TYR A 1 298 ? 4.353 -14.212 -5.120 1.00 82.81 298 TYR A O 1
ATOM 2482 N N . ALA A 1 299 ? 3.768 -14.256 -7.290 1.00 86.50 299 ALA A N 1
ATOM 2483 C CA . ALA A 1 299 ? 2.360 -14.564 -7.084 1.00 86.50 299 ALA A CA 1
ATOM 2484 C C . ALA A 1 299 ? 2.129 -16.073 -7.281 1.00 86.50 299 ALA A C 1
ATOM 2486 O O . ALA A 1 299 ? 1.803 -16.542 -8.374 1.00 86.50 299 ALA A O 1
ATOM 2487 N N . GLY A 1 300 ? 2.349 -16.853 -6.218 1.00 83.25 300 GLY A N 1
ATOM 2488 C CA . GLY A 1 300 ? 2.321 -18.322 -6.271 1.00 83.25 300 GLY A CA 1
ATOM 2489 C C . GLY A 1 300 ? 0.962 -18.952 -6.601 1.00 83.25 300 GLY A C 1
ATOM 2490 O O . GLY A 1 300 ? 0.903 -20.139 -6.913 1.00 83.25 300 GLY A O 1
ATOM 2491 N N . GLY A 1 301 ? -0.128 -18.181 -6.566 1.00 85.56 301 GLY A N 1
ATOM 2492 C CA . GLY A 1 301 ? -1.463 -18.623 -6.971 1.00 85.56 301 GLY A CA 1
ATOM 2493 C C . GLY A 1 301 ? -1.701 -18.607 -8.488 1.00 85.56 301 GLY A C 1
ATOM 2494 O O . GLY A 1 301 ? -2.728 -19.121 -8.937 1.00 85.56 301 GLY A O 1
ATOM 2495 N N . GLY A 1 302 ? -0.762 -18.062 -9.273 1.00 89.44 302 GLY A N 1
ATOM 2496 C CA . GLY A 1 302 ? -0.866 -17.943 -10.730 1.00 89.44 302 GLY A CA 1
ATOM 2497 C C . GLY A 1 302 ? -1.851 -16.862 -11.186 1.00 89.44 302 GLY A C 1
ATOM 2498 O O . GLY A 1 302 ? -2.358 -16.086 -10.379 1.00 89.44 302 GLY A O 1
ATOM 2499 N N . ASP A 1 303 ? -2.112 -16.796 -12.493 1.00 90.06 303 ASP A N 1
ATOM 2500 C CA . ASP A 1 303 ? -3.083 -15.854 -13.059 1.00 90.06 303 ASP A CA 1
ATOM 2501 C C . ASP A 1 303 ? -4.540 -16.305 -12.838 1.00 90.06 303 ASP A C 1
ATOM 2503 O O . ASP A 1 303 ? -4.881 -17.498 -12.866 1.00 90.06 303 ASP A O 1
ATOM 2507 N N . LEU A 1 304 ? -5.418 -15.324 -12.615 1.00 92.56 304 LEU A N 1
ATOM 2508 C CA . LEU A 1 304 ? -6.836 -15.533 -12.341 1.00 92.56 304 LEU A CA 1
ATOM 2509 C C . LEU A 1 304 ? -7.538 -16.191 -13.530 1.00 92.56 304 LEU A C 1
ATOM 2511 O O . LEU A 1 304 ? -8.454 -16.985 -13.324 1.00 92.56 304 LEU A O 1
ATOM 2515 N N . TYR A 1 305 ? -7.081 -15.935 -14.758 1.00 89.00 305 TYR A N 1
ATOM 2516 C CA . TYR A 1 305 ? -7.615 -16.556 -15.967 1.00 89.00 305 TYR A CA 1
ATOM 2517 C C . TYR A 1 305 ? -7.504 -18.088 -15.948 1.00 89.00 305 TYR A C 1
ATOM 2519 O O . TYR A 1 305 ? -8.499 -18.801 -16.128 1.00 89.00 305 TYR A O 1
ATOM 2527 N N . LYS A 1 306 ? -6.307 -18.630 -15.687 1.00 89.44 306 LYS A N 1
ATOM 2528 C CA . LYS A 1 306 ? -6.091 -20.078 -15.545 1.00 89.44 306 LYS A CA 1
ATOM 2529 C C . LYS A 1 306 ? -6.888 -20.638 -14.378 1.00 89.44 306 LYS A C 1
ATOM 2531 O O . LYS A 1 306 ? -7.515 -21.691 -14.525 1.00 89.44 306 LYS A O 1
ATOM 2536 N N . LYS A 1 307 ? -6.918 -19.928 -13.243 1.00 92.31 307 LYS A N 1
ATOM 2537 C CA . LYS A 1 307 ? -7.703 -20.353 -12.080 1.00 92.31 307 LYS A CA 1
ATOM 2538 C C . LYS A 1 307 ? -9.187 -20.457 -12.426 1.00 92.31 307 LYS A C 1
ATOM 2540 O O . LYS A 1 307 ? -9.790 -21.494 -12.167 1.00 92.31 307 LYS A O 1
ATOM 2545 N N . MET A 1 308 ? -9.748 -19.442 -13.072 1.00 92.69 308 MET A N 1
ATOM 2546 C CA . MET A 1 308 ? -11.135 -19.405 -13.526 1.00 92.69 308 MET A CA 1
ATOM 2547 C C . MET A 1 308 ? -11.444 -20.559 -14.480 1.00 92.69 308 MET A C 1
ATOM 2549 O O . MET A 1 308 ? -12.414 -21.283 -14.275 1.00 92.69 308 MET A O 1
ATOM 2553 N N . ARG A 1 309 ? -10.580 -20.806 -15.474 1.00 90.25 309 ARG A N 1
ATOM 2554 C CA . ARG A 1 309 ? -10.734 -21.927 -16.415 1.00 90.25 309 ARG A CA 1
ATOM 2555 C C . ARG A 1 309 ? -10.732 -23.299 -15.741 1.00 90.25 309 ARG A C 1
ATOM 2557 O O . ARG A 1 309 ? -11.359 -24.214 -16.268 1.00 90.25 309 ARG A O 1
ATOM 2564 N N . SER A 1 310 ? -10.047 -23.440 -14.606 1.00 92.69 310 SER A N 1
ATOM 2565 C CA . SER A 1 310 ? -10.035 -24.680 -13.820 1.00 92.69 310 SER A CA 1
ATOM 2566 C C . SER A 1 310 ? -11.286 -24.879 -12.954 1.00 92.69 310 SER A C 1
ATOM 2568 O O . SER A 1 310 ? -11.520 -25.985 -12.468 1.00 92.69 310 SER A O 1
ATOM 2570 N N . MET A 1 311 ? -12.101 -23.836 -12.755 1.00 93.56 311 MET A N 1
ATOM 2571 C CA . MET A 1 311 ? -13.315 -23.921 -11.946 1.00 93.56 311 MET A CA 1
ATOM 2572 C C . MET A 1 311 ? -14.460 -24.612 -12.705 1.00 93.56 311 MET A C 1
ATOM 2574 O O . MET A 1 311 ? -14.577 -24.471 -13.928 1.00 93.56 311 MET A O 1
ATOM 2578 N N . PRO A 1 312 ? -15.370 -25.310 -12.000 1.00 91.06 312 PRO A N 1
ATOM 2579 C CA . PRO A 1 312 ? -16.582 -25.855 -12.602 1.00 91.06 312 PRO A CA 1
ATOM 2580 C C . PRO A 1 312 ? -17.401 -24.774 -13.318 1.00 91.06 312 PRO A C 1
ATOM 2582 O O . PRO A 1 312 ? -17.720 -23.732 -12.748 1.00 91.06 312 PRO A O 1
ATOM 2585 N N . GLY A 1 313 ? -17.737 -25.014 -14.588 1.00 89.94 313 GLY A N 1
ATOM 2586 C CA . GLY A 1 313 ? -18.451 -24.035 -15.415 1.00 89.94 313 GLY A CA 1
ATOM 2587 C C . GLY A 1 313 ? -17.651 -22.763 -15.716 1.00 89.94 313 GLY A C 1
ATOM 2588 O O . GLY A 1 313 ? -18.247 -21.779 -16.136 1.00 89.94 313 GLY A O 1
ATOM 2589 N N . ARG A 1 314 ? -16.327 -22.780 -15.492 1.00 93.25 314 ARG A N 1
ATOM 2590 C CA . ARG A 1 314 ? -15.400 -21.654 -15.689 1.00 93.25 314 ARG A CA 1
ATOM 2591 C C . ARG A 1 314 ? -15.770 -20.393 -14.910 1.00 93.25 314 ARG A C 1
ATOM 2593 O O . ARG A 1 314 ? -15.434 -19.300 -15.331 1.00 93.25 314 ARG A O 1
ATOM 2600 N N . ARG A 1 315 ? -16.468 -20.540 -13.786 1.00 93.25 315 ARG A N 1
ATOM 2601 C CA . ARG A 1 315 ? -16.994 -19.426 -12.990 1.00 93.25 315 ARG A CA 1
ATOM 2602 C C . ARG A 1 315 ? -16.700 -19.614 -11.511 1.00 93.25 315 ARG A C 1
ATOM 2604 O O . ARG A 1 315 ? -16.483 -20.733 -11.044 1.00 93.25 315 ARG A O 1
ATOM 2611 N N . PHE A 1 316 ? -16.738 -18.523 -10.765 1.00 95.38 316 PHE A N 1
ATOM 2612 C CA . PHE A 1 316 ? -16.584 -18.527 -9.319 1.00 95.38 316 PHE A CA 1
ATOM 2613 C C . PHE A 1 316 ? -17.939 -18.453 -8.606 1.00 95.38 316 PHE A C 1
ATOM 2615 O O . PHE A 1 316 ? -18.898 -17.891 -9.135 1.00 95.38 316 PHE A O 1
ATOM 2622 N N . PRO A 1 317 ? -18.033 -18.983 -7.373 1.00 96.44 317 PRO A N 1
ATOM 2623 C CA . PRO A 1 317 ? -19.143 -18.670 -6.485 1.00 96.44 317 PRO A CA 1
ATOM 2624 C C . PRO A 1 317 ? -19.239 -17.160 -6.255 1.00 96.44 317 PRO A C 1
ATOM 2626 O O . PRO A 1 317 ? -18.216 -16.491 -6.102 1.00 96.44 317 PRO A O 1
ATOM 2629 N N . GLU A 1 318 ? -20.461 -16.646 -6.142 1.00 95.44 318 GLU A N 1
ATOM 2630 C CA . GLU A 1 318 ? -20.746 -15.210 -6.011 1.00 95.44 318 GLU A CA 1
ATOM 2631 C C . GLU A 1 318 ? -19.935 -14.537 -4.898 1.00 95.44 318 GLU A C 1
ATOM 2633 O O . GLU A 1 318 ? -19.321 -13.493 -5.107 1.00 95.44 318 GLU A O 1
ATOM 2638 N N . ARG A 1 319 ? -19.822 -15.194 -3.738 1.00 95.75 319 ARG A N 1
ATOM 2639 C CA . ARG A 1 319 ? -19.017 -14.696 -2.616 1.00 95.75 319 ARG A CA 1
ATOM 2640 C C . ARG A 1 319 ? -17.540 -14.516 -2.977 1.00 95.75 319 ARG A C 1
ATOM 2642 O O . ARG A 1 319 ? -16.917 -13.569 -2.512 1.00 95.75 319 ARG A O 1
ATOM 2649 N N . GLN A 1 320 ? -16.969 -15.423 -3.769 1.00 95.75 320 GLN A N 1
ATOM 2650 C CA . GLN A 1 320 ? -15.567 -15.336 -4.172 1.00 95.75 320 GLN A CA 1
ATOM 2651 C C . GLN A 1 320 ? -15.367 -14.267 -5.251 1.00 95.75 320 GLN A C 1
ATOM 2653 O O . GLN A 1 320 ? -14.411 -13.501 -5.162 1.00 95.75 320 GLN A O 1
ATOM 2658 N N . ALA A 1 321 ? -16.287 -14.181 -6.219 1.00 96.44 321 ALA A N 1
ATOM 2659 C CA . ALA A 1 321 ? -16.284 -13.124 -7.227 1.00 96.44 321 ALA A CA 1
ATOM 2660 C C . ALA A 1 321 ? -16.349 -11.736 -6.566 1.00 96.44 321 ALA A C 1
ATOM 2662 O O . ALA A 1 321 ? -15.510 -10.889 -6.850 1.00 96.44 321 ALA A O 1
ATOM 2663 N N . MET A 1 322 ? -17.248 -11.549 -5.594 1.00 97.06 322 MET A N 1
ATOM 2664 C CA . MET A 1 322 ? -17.358 -10.320 -4.802 1.00 97.06 322 MET A CA 1
ATOM 2665 C C . MET A 1 322 ? -16.037 -9.951 -4.106 1.00 97.06 322 MET A C 1
ATOM 2667 O O . MET A 1 322 ? -15.632 -8.792 -4.148 1.00 97.06 322 MET A O 1
ATOM 2671 N N . LEU A 1 323 ? -15.351 -10.915 -3.477 1.00 97.06 323 LEU A N 1
ATOM 2672 C CA . LEU A 1 323 ? -14.071 -10.662 -2.801 1.00 97.06 323 LEU A CA 1
ATOM 2673 C C . LEU A 1 323 ? -12.973 -10.234 -3.783 1.00 97.06 323 LEU A C 1
ATOM 2675 O O . LEU A 1 323 ? -12.251 -9.279 -3.504 1.00 97.06 323 LEU A O 1
ATOM 2679 N N . TYR A 1 324 ? -12.862 -10.905 -4.933 1.00 97.19 324 TYR A N 1
ATOM 2680 C CA . TYR A 1 324 ? -11.892 -10.536 -5.966 1.00 97.19 324 TYR A CA 1
ATOM 2681 C C . TYR A 1 324 ? -12.186 -9.164 -6.570 1.00 97.19 324 TYR A C 1
ATOM 2683 O O . TYR A 1 324 ? -11.274 -8.350 -6.700 1.00 97.19 324 TYR A O 1
ATOM 2691 N N . THR A 1 325 ? -13.452 -8.869 -6.870 1.00 97.19 325 THR A N 1
ATOM 2692 C CA . THR A 1 325 ? -13.864 -7.554 -7.369 1.00 97.19 325 THR A CA 1
ATOM 2693 C C . THR A 1 325 ? -13.573 -6.455 -6.348 1.00 97.19 325 THR A C 1
ATOM 2695 O O . THR A 1 325 ? -13.027 -5.423 -6.723 1.00 97.19 325 THR A O 1
ATOM 2698 N N . ALA A 1 326 ? -13.853 -6.674 -5.059 1.00 97.38 326 ALA A N 1
ATOM 2699 C CA . ALA A 1 326 ? -13.555 -5.693 -4.014 1.00 97.38 326 ALA A CA 1
ATOM 2700 C C . ALA A 1 326 ? -12.049 -5.383 -3.916 1.00 97.38 326 ALA A C 1
ATOM 2702 O O . ALA A 1 326 ? -11.661 -4.220 -3.836 1.00 97.38 326 ALA A O 1
ATOM 2703 N N . GLN A 1 327 ? -11.198 -6.410 -3.981 1.00 97.44 327 GLN A N 1
ATOM 2704 C CA . GLN A 1 327 ? -9.739 -6.251 -3.970 1.00 97.44 327 GLN A CA 1
ATOM 2705 C C . GLN A 1 327 ? -9.215 -5.525 -5.216 1.00 97.44 327 GLN A C 1
ATOM 2707 O O . GLN A 1 327 ? -8.336 -4.671 -5.111 1.00 97.44 327 GLN A O 1
ATOM 2712 N N . LEU A 1 328 ? -9.772 -5.831 -6.391 1.00 96.88 328 LEU A N 1
ATOM 2713 C CA . LEU A 1 328 ? -9.439 -5.137 -7.635 1.00 96.88 328 LEU A CA 1
ATOM 2714 C C . LEU A 1 328 ? -9.821 -3.652 -7.572 1.00 96.88 328 LEU A C 1
ATOM 2716 O O . LEU A 1 328 ? -9.015 -2.799 -7.931 1.00 96.88 328 LEU A O 1
ATOM 2720 N N . VAL A 1 329 ? -11.019 -3.335 -7.077 1.00 97.31 329 VAL A N 1
ATOM 2721 C CA . VAL A 1 329 ? -11.461 -1.944 -6.899 1.00 97.31 329 VAL A CA 1
ATOM 2722 C C . VAL A 1 329 ? -10.551 -1.206 -5.916 1.00 97.31 329 VAL A C 1
ATOM 2724 O O . VAL A 1 329 ? -10.143 -0.089 -6.209 1.00 97.31 329 VAL A O 1
ATOM 2727 N N . SER A 1 330 ? -10.153 -1.843 -4.809 1.00 96.75 330 SER A N 1
ATOM 2728 C CA . SER A 1 330 ? -9.200 -1.261 -3.852 1.00 96.75 330 SER A CA 1
ATOM 2729 C C . SER A 1 330 ? -7.835 -0.967 -4.492 1.00 96.75 330 SER A C 1
ATOM 2731 O O . SER A 1 330 ? -7.238 0.075 -4.237 1.00 96.75 330 SER A O 1
ATOM 2733 N N . ALA A 1 331 ? -7.336 -1.861 -5.356 1.00 94.62 331 ALA A N 1
ATOM 2734 C CA . ALA A 1 331 ? -6.112 -1.617 -6.120 1.00 94.62 331 ALA A CA 1
ATOM 2735 C C . ALA A 1 331 ? -6.256 -0.419 -7.072 1.00 94.62 331 ALA A C 1
ATOM 2737 O O . ALA A 1 331 ? -5.385 0.448 -7.111 1.00 94.62 331 ALA A O 1
ATOM 2738 N N . LEU A 1 332 ? -7.355 -0.360 -7.826 1.00 94.50 332 LEU A N 1
ATOM 2739 C CA . LEU A 1 332 ? -7.611 0.717 -8.783 1.00 94.50 332 LEU A CA 1
ATOM 2740 C C . LEU A 1 332 ? -7.803 2.069 -8.101 1.00 94.50 332 LEU A C 1
ATOM 2742 O O . LEU A 1 332 ? -7.283 3.063 -8.594 1.00 94.50 332 LEU A O 1
ATOM 2746 N N . GLU A 1 333 ? -8.453 2.105 -6.939 1.00 94.56 333 GLU A N 1
ATOM 2747 C CA . GLU A 1 333 ? -8.565 3.317 -6.132 1.00 94.56 333 GLU A CA 1
ATOM 2748 C C . GLU A 1 333 ? -7.176 3.879 -5.786 1.00 94.56 333 GLU A C 1
ATOM 2750 O O . GLU A 1 333 ? -6.927 5.070 -5.980 1.00 94.56 333 GLU A O 1
ATOM 2755 N N . ALA A 1 334 ? -6.236 3.025 -5.363 1.00 91.69 334 ALA A N 1
ATOM 2756 C CA . ALA A 1 334 ? -4.861 3.442 -5.086 1.00 91.69 334 ALA A CA 1
ATOM 2757 C C . ALA A 1 334 ? -4.138 3.985 -6.337 1.00 91.69 334 ALA A C 1
ATOM 2759 O O . ALA A 1 334 ? -3.365 4.940 -6.235 1.00 91.69 334 ALA A O 1
ATOM 2760 N N . CYS A 1 335 ? -4.397 3.416 -7.520 1.00 90.00 335 CYS A N 1
ATOM 2761 C CA . CYS A 1 335 ? -3.879 3.934 -8.791 1.00 90.00 335 CYS A CA 1
ATOM 2762 C C . CYS A 1 335 ? -4.481 5.306 -9.135 1.00 90.00 335 CYS A C 1
ATOM 2764 O O . CYS A 1 335 ? -3.753 6.258 -9.432 1.00 90.00 335 CYS A O 1
ATOM 2766 N N . HIS A 1 336 ? -5.808 5.429 -9.064 1.00 90.62 336 HIS A N 1
ATOM 2767 C CA . HIS A 1 336 ? -6.548 6.634 -9.446 1.00 90.62 336 HIS A CA 1
ATOM 2768 C C . HIS A 1 336 ? -6.242 7.811 -8.514 1.00 90.62 336 HIS A C 1
ATOM 2770 O O . HIS A 1 336 ? -6.077 8.934 -8.991 1.00 90.62 336 HIS A O 1
ATOM 2776 N N . GLN A 1 337 ? -6.035 7.562 -7.215 1.00 89.12 337 GLN A N 1
ATOM 2777 C CA . GLN A 1 337 ? -5.559 8.570 -6.253 1.00 89.12 337 GLN A CA 1
ATOM 2778 C C . GLN A 1 337 ? -4.178 9.144 -6.612 1.00 89.12 337 GLN A C 1
ATOM 2780 O O . GLN A 1 337 ? -3.867 10.275 -6.246 1.00 89.12 337 GLN A O 1
ATOM 2785 N N . GLN A 1 338 ? -3.356 8.391 -7.349 1.00 83.62 338 GLN A N 1
ATOM 2786 C CA . GLN A 1 338 ? -2.074 8.858 -7.885 1.00 83.62 338 GLN A CA 1
ATOM 2787 C C . GLN A 1 338 ? -2.171 9.348 -9.342 1.00 83.62 338 GLN A C 1
ATOM 2789 O O . GLN A 1 338 ? -1.144 9.544 -9.994 1.00 83.62 338 GLN A O 1
ATOM 2794 N N . HIS A 1 339 ? -3.383 9.561 -9.867 1.00 83.00 339 HIS A N 1
ATOM 2795 C CA . HIS A 1 339 ? -3.641 9.955 -11.257 1.00 83.00 339 HIS A CA 1
ATOM 2796 C C . HIS A 1 339 ? -3.060 8.976 -12.292 1.00 83.00 339 HIS A C 1
ATOM 2798 O O . HIS A 1 339 ? -2.560 9.387 -13.349 1.00 83.00 339 HIS A O 1
ATOM 2804 N N . VAL A 1 340 ? -3.104 7.679 -11.976 1.00 83.25 340 VAL A N 1
ATOM 2805 C CA . VAL A 1 340 ? -2.658 6.590 -12.848 1.00 83.25 340 VAL A CA 1
ATOM 2806 C C . VAL A 1 340 ? -3.860 5.779 -13.310 1.00 83.25 340 VAL A C 1
ATOM 2808 O O . VAL A 1 340 ? -4.558 5.209 -12.483 1.00 83.25 340 VAL A O 1
ATOM 2811 N N . ILE A 1 341 ? -4.056 5.677 -14.626 1.00 84.62 341 ILE A N 1
ATOM 2812 C CA . ILE A 1 341 ? -5.076 4.810 -15.246 1.00 84.62 341 ILE A CA 1
ATOM 2813 C C . ILE A 1 341 ? -4.387 3.550 -15.767 1.00 84.62 341 ILE A C 1
ATOM 2815 O O . ILE A 1 341 ? -3.346 3.669 -16.425 1.00 84.62 341 ILE A O 1
ATOM 2819 N N . HIS A 1 342 ? -4.953 2.369 -15.503 1.00 85.88 342 HIS A N 1
ATOM 2820 C CA . HIS A 1 342 ? -4.334 1.090 -15.861 1.00 85.88 342 HIS A CA 1
ATOM 2821 C C . HIS A 1 342 ? -4.556 0.694 -17.328 1.00 85.88 342 HIS A C 1
ATOM 2823 O O . HIS A 1 342 ? -3.604 0.315 -18.008 1.00 85.88 342 HIS A O 1
ATOM 2829 N N . ARG A 1 343 ? -5.793 0.790 -17.838 1.00 82.12 343 ARG A N 1
ATOM 2830 C CA . ARG A 1 343 ? -6.184 0.589 -19.255 1.00 82.12 343 ARG A CA 1
ATOM 2831 C C . ARG A 1 343 ? -6.023 -0.819 -19.851 1.00 82.12 343 ARG A C 1
ATOM 2833 O O . ARG A 1 343 ? -6.295 -1.004 -21.032 1.00 82.12 343 ARG A O 1
ATOM 2840 N N . ASP A 1 344 ? -5.607 -1.813 -19.070 1.00 83.81 344 ASP A N 1
ATOM 2841 C CA . ASP A 1 344 ? -5.494 -3.218 -19.517 1.00 83.81 344 ASP A CA 1
ATOM 2842 C C . ASP A 1 344 ? -5.882 -4.178 -18.387 1.00 83.81 344 ASP A C 1
ATOM 2844 O O . ASP A 1 344 ? -5.159 -5.106 -1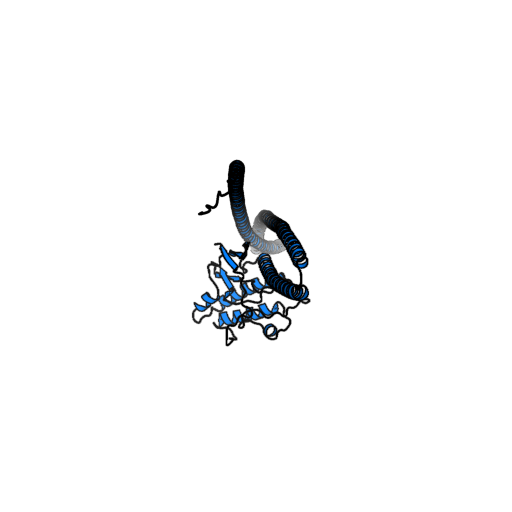8.026 1.00 83.81 344 ASP A O 1
ATOM 2848 N N . ILE A 1 345 ? -7.031 -3.898 -17.774 1.00 90.31 345 ILE A N 1
ATOM 2849 C CA . ILE A 1 345 ? -7.618 -4.757 -16.749 1.00 90.31 345 ILE A CA 1
ATOM 2850 C C . ILE A 1 345 ? -8.245 -5.971 -17.433 1.00 90.3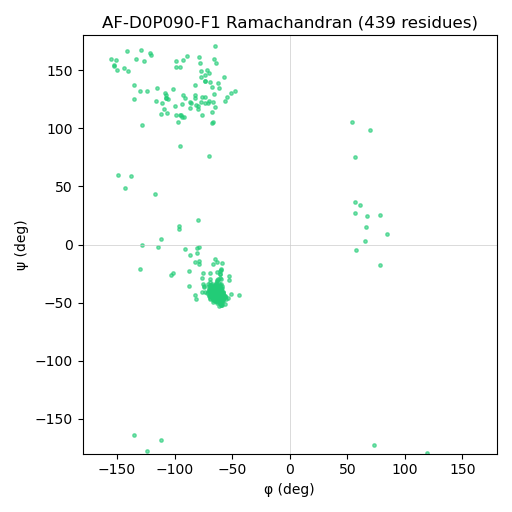1 345 ILE A C 1
ATOM 2852 O O . ILE A 1 345 ? -9.242 -5.853 -18.142 1.00 90.31 345 ILE A O 1
ATOM 2856 N N . LYS A 1 346 ? -7.642 -7.139 -17.205 1.00 87.62 346 LYS A N 1
ATOM 2857 C CA . LYS A 1 346 ? -8.072 -8.439 -17.733 1.00 87.62 346 LYS A CA 1
ATOM 2858 C C . LYS A 1 346 ? -7.663 -9.575 -16.785 1.00 87.62 346 LYS A C 1
ATOM 2860 O O . LYS A 1 346 ? -6.725 -9.384 -16.004 1.00 87.62 346 LYS A O 1
ATOM 2865 N N . PRO A 1 347 ? -8.302 -10.757 -16.830 1.00 86.94 347 PRO A N 1
ATOM 2866 C CA . PRO A 1 347 ? -8.016 -11.848 -15.900 1.00 86.94 347 PRO A CA 1
ATOM 2867 C C . PRO A 1 347 ? -6.568 -12.360 -15.957 1.00 86.94 347 PRO A C 1
ATOM 2869 O O . PRO A 1 347 ? -6.080 -12.901 -14.969 1.00 86.94 347 PRO A O 1
ATOM 2872 N N . GLU A 1 348 ? -5.870 -12.200 -17.082 1.00 86.12 348 GLU A N 1
ATOM 2873 C CA . GLU A 1 348 ? -4.454 -12.558 -17.231 1.00 86.12 348 GLU A CA 1
ATOM 2874 C C . GLU A 1 348 ? -3.521 -11.647 -16.418 1.00 86.12 348 GLU A C 1
ATOM 2876 O O . GLU A 1 348 ? -2.480 -12.102 -15.949 1.00 86.12 348 GLU A O 1
ATOM 2881 N N . ASN A 1 349 ? -3.916 -10.387 -16.211 1.00 88.62 349 ASN A N 1
ATOM 2882 C CA . ASN A 1 349 ? -3.143 -9.387 -15.466 1.00 88.62 349 ASN A CA 1
ATOM 2883 C C . ASN A 1 349 ? -3.500 -9.365 -13.967 1.00 88.62 349 ASN A C 1
ATOM 2885 O O . ASN A 1 349 ? -2.881 -8.651 -13.177 1.00 88.62 349 ASN A O 1
ATOM 2889 N N . LEU A 1 350 ? -4.489 -10.161 -13.552 1.00 92.75 350 LEU A N 1
ATOM 2890 C CA . LEU A 1 350 ? -4.865 -10.353 -12.156 1.00 92.75 350 LEU A CA 1
ATOM 2891 C C . LEU A 1 350 ? -4.192 -11.617 -11.635 1.00 92.75 350 LEU A C 1
ATOM 2893 O O . LEU A 1 350 ? -4.608 -12.728 -11.957 1.00 92.75 350 LEU A O 1
ATOM 2897 N N . LEU A 1 351 ? -3.149 -11.463 -10.825 1.00 93.19 351 LEU A N 1
ATOM 2898 C CA . LEU A 1 351 ? -2.462 -12.597 -10.218 1.00 93.19 351 LEU A CA 1
ATOM 2899 C C . LEU A 1 351 ? -3.035 -12.908 -8.837 1.00 93.19 351 LEU A C 1
ATOM 2901 O O . LEU A 1 351 ? -3.646 -12.058 -8.190 1.00 93.19 351 LEU A O 1
ATOM 2905 N N . LEU A 1 352 ? -2.821 -14.135 -8.375 1.00 92.56 352 LEU A N 1
ATOM 2906 C CA . LEU A 1 352 ? -3.203 -14.579 -7.043 1.00 92.56 352 LEU A CA 1
ATOM 2907 C C . LEU A 1 352 ? -1.964 -14.767 -6.168 1.00 92.56 352 LEU A C 1
ATOM 2909 O O . LEU A 1 352 ? -1.014 -15.459 -6.543 1.00 92.56 352 LEU A O 1
ATOM 2913 N N . SER A 1 353 ? -1.993 -14.185 -4.970 1.00 90.00 353 SER A N 1
ATOM 2914 C CA . SER A 1 353 ? -0.991 -14.458 -3.941 1.00 90.00 353 SER A CA 1
ATOM 2915 C C . SER A 1 353 ? -1.074 -15.916 -3.470 1.00 90.00 353 SER A C 1
ATOM 2917 O O . SER A 1 353 ? -2.019 -16.646 -3.786 1.00 90.00 353 SER A O 1
ATOM 2919 N N . GLN A 1 354 ? -0.103 -16.350 -2.666 1.00 87.06 354 GLN A N 1
ATOM 2920 C CA . GLN A 1 354 ? -0.134 -17.679 -2.050 1.00 87.06 354 GLN A CA 1
ATOM 2921 C C . GLN A 1 354 ? -1.337 -17.858 -1.104 1.00 87.06 354 GLN A C 1
ATOM 2923 O O . GLN A 1 354 ? -1.878 -18.954 -0.977 1.00 87.06 354 GLN A O 1
ATOM 2928 N N . GLU A 1 355 ? -1.800 -16.768 -0.494 1.00 87.88 355 GLU A N 1
ATOM 2929 C CA . GLU A 1 355 ? -3.000 -16.696 0.345 1.00 87.88 355 GLU A CA 1
ATOM 2930 C C . GLU A 1 355 ? -4.299 -16.584 -0.475 1.00 87.88 355 GLU A C 1
ATOM 2932 O O . GLU A 1 355 ? -5.393 -16.575 0.090 1.00 87.88 355 GLU A O 1
ATOM 2937 N N . GLY A 1 356 ? -4.199 -16.501 -1.806 1.00 90.56 356 GLY A N 1
ATOM 2938 C CA . GLY A 1 356 ? -5.338 -16.428 -2.714 1.00 90.56 356 GLY A CA 1
ATOM 2939 C C . GLY A 1 356 ? -5.983 -15.045 -2.811 1.00 90.56 356 GLY A C 1
ATOM 2940 O O . GLY A 1 356 ? -7.168 -14.970 -3.136 1.00 90.56 356 GLY A O 1
ATOM 2941 N N . THR A 1 357 ? -5.245 -13.966 -2.535 1.00 93.94 357 THR A N 1
ATOM 2942 C CA . THR A 1 357 ? -5.714 -12.583 -2.731 1.00 93.94 357 THR A CA 1
ATOM 2943 C C . THR A 1 357 ? -5.264 -12.023 -4.081 1.00 93.94 357 THR A C 1
ATOM 2945 O O . THR A 1 357 ? -4.247 -12.448 -4.627 1.00 93.94 357 THR A O 1
ATOM 2948 N N . ILE A 1 358 ? -6.027 -11.079 -4.637 1.00 96.00 358 ILE A N 1
ATOM 2949 C CA . ILE A 1 358 ? -5.709 -10.430 -5.915 1.00 96.00 358 ILE A CA 1
ATOM 2950 C C . ILE A 1 358 ? -4.458 -9.568 -5.777 1.00 96.00 358 ILE A C 1
ATOM 2952 O O . ILE A 1 358 ? -4.331 -8.795 -4.827 1.00 96.00 358 ILE A O 1
ATOM 2956 N N . GLN A 1 359 ? -3.581 -9.673 -6.769 1.00 92.19 359 GLN A N 1
ATOM 2957 C CA . GLN A 1 359 ? -2.446 -8.798 -7.013 1.00 92.19 359 GLN A CA 1
ATOM 2958 C C . GLN A 1 359 ? -2.501 -8.336 -8.473 1.00 92.19 359 GLN A C 1
ATOM 2960 O O . GLN A 1 359 ? -2.177 -9.093 -9.388 1.00 92.19 359 GLN A O 1
ATOM 2965 N N . LEU A 1 360 ? -2.939 -7.097 -8.689 1.00 92.75 360 LEU A N 1
ATOM 2966 C CA . LEU A 1 360 ? -2.969 -6.459 -9.999 1.00 92.75 360 LEU A CA 1
ATOM 2967 C C . LEU A 1 360 ? -1.536 -6.238 -10.499 1.00 92.75 360 LEU A C 1
ATOM 2969 O O . LEU A 1 360 ? -0.724 -5.612 -9.811 1.00 92.75 360 LEU A O 1
ATOM 2973 N N . GLY A 1 361 ? -1.229 -6.785 -11.671 1.00 83.31 361 GLY A N 1
ATOM 2974 C CA . GLY A 1 361 ? 0.065 -6.675 -12.335 1.00 83.31 361 GLY A CA 1
ATOM 2975 C C . GLY A 1 361 ? -0.050 -6.106 -13.749 1.00 83.31 361 GLY A C 1
ATOM 2976 O O . GLY A 1 361 ? -1.134 -5.780 -14.211 1.00 83.31 361 GLY A O 1
ATOM 2977 N N . ASP A 1 362 ? 1.098 -6.025 -14.424 1.00 73.44 362 ASP A N 1
ATOM 2978 C CA . ASP A 1 362 ? 1.255 -5.548 -15.806 1.00 73.44 362 ASP A CA 1
ATOM 2979 C C . ASP A 1 362 ? 0.730 -4.123 -16.080 1.00 73.44 362 ASP A C 1
ATOM 2981 O O . ASP A 1 362 ? -0.271 -3.890 -16.755 1.00 73.44 362 ASP A O 1
ATOM 2985 N N . PHE A 1 363 ? 1.503 -3.134 -15.624 1.00 67.81 363 PHE A N 1
ATOM 2986 C CA . PHE A 1 363 ? 1.285 -1.714 -15.917 1.00 67.81 363 PHE A CA 1
ATOM 2987 C C . PHE A 1 363 ? 1.800 -1.310 -17.317 1.00 67.81 363 PHE A C 1
ATOM 2989 O O . PHE A 1 363 ? 2.072 -0.132 -17.568 1.00 67.81 363 PHE A O 1
ATOM 2996 N N . GLY A 1 364 ? 1.961 -2.263 -18.246 1.00 57.47 364 GLY A N 1
ATOM 2997 C CA . GLY A 1 364 ? 2.525 -2.044 -19.583 1.00 57.47 364 GLY A CA 1
ATOM 2998 C C . GLY A 1 364 ? 1.757 -1.034 -20.445 1.00 57.47 364 GLY A C 1
ATOM 2999 O O . GLY A 1 364 ? 2.345 -0.418 -21.345 1.00 57.47 364 GLY A O 1
ATOM 3000 N N . TRP A 1 365 ? 0.481 -0.808 -20.117 1.00 56.19 365 TRP A N 1
ATOM 3001 C CA . TRP A 1 365 ? -0.417 0.165 -20.747 1.00 56.19 365 TRP A CA 1
ATOM 3002 C C . TRP A 1 365 ? -0.800 1.328 -19.836 1.00 56.19 365 TRP A C 1
ATOM 3004 O O . TRP A 1 365 ? -1.584 2.185 -20.240 1.00 56.19 365 TRP A O 1
ATOM 3014 N N . SER A 1 366 ? -0.240 1.423 -18.635 1.00 55.69 366 SER A N 1
ATOM 3015 C CA . SER A 1 366 ? -0.652 2.443 -17.676 1.00 55.69 366 SER A CA 1
ATOM 3016 C C . SER A 1 366 ? -0.152 3.835 -18.075 1.00 55.69 366 SER A C 1
ATOM 3018 O O . SER A 1 366 ? 0.927 3.992 -18.648 1.00 55.69 366 SER A O 1
ATOM 3020 N N . SER A 1 367 ? -0.940 4.875 -17.791 1.00 55.41 367 SER A N 1
ATOM 3021 C CA . SER A 1 367 ? -0.561 6.279 -18.028 1.00 55.41 367 SER A CA 1
ATOM 3022 C C . SER A 1 367 ? -0.654 7.083 -16.738 1.00 55.41 367 SER A C 1
ATOM 3024 O O . SER A 1 367 ? -1.685 7.057 -16.077 1.00 55.41 367 SER A O 1
ATOM 3026 N N . ALA A 1 368 ? 0.385 7.867 -16.438 1.00 55.09 368 ALA A N 1
ATOM 3027 C CA . ALA A 1 368 ? 0.396 8.840 -15.343 1.00 55.09 368 ALA A CA 1
ATOM 3028 C C . ALA A 1 368 ? -0.107 10.226 -15.764 1.00 55.09 368 ALA A C 1
ATOM 3030 O O . ALA A 1 368 ? -0.078 10.581 -16.949 1.00 55.09 368 ALA A O 1
ATOM 3031 N N . ASN A 1 369 ? -0.461 11.030 -14.754 1.00 50.88 369 ASN A N 1
ATOM 3032 C CA . ASN A 1 369 ? -0.831 12.445 -14.846 1.00 50.88 369 ASN A CA 1
ATOM 3033 C C . ASN A 1 369 ? -2.071 12.706 -15.711 1.00 50.88 369 ASN A C 1
ATOM 3035 O O . ASN A 1 369 ? -2.151 13.731 -16.398 1.00 50.88 369 ASN A O 1
ATOM 3039 N N . VAL A 1 370 ? -3.033 11.781 -15.697 1.00 51.78 370 VAL A N 1
ATOM 3040 C CA . VAL A 1 370 ? -4.330 12.018 -16.335 1.00 51.78 370 VAL A CA 1
ATOM 3041 C C . VAL A 1 370 ? -5.185 12.835 -15.371 1.00 51.78 370 VAL A C 1
ATOM 3043 O O . VAL A 1 370 ? -5.420 12.443 -14.234 1.00 51.78 370 VAL A O 1
ATOM 3046 N N . THR A 1 371 ? -5.588 14.020 -15.814 1.00 45.25 371 THR A N 1
ATOM 3047 C CA . THR A 1 371 ? -6.462 14.936 -15.071 1.00 45.25 371 THR A CA 1
ATOM 3048 C C . THR A 1 371 ? -7.613 15.354 -15.979 1.00 45.25 371 THR A C 1
ATOM 3050 O O . THR A 1 371 ? -7.530 15.187 -17.199 1.00 45.25 371 THR A O 1
ATOM 3053 N N . ALA A 1 372 ? -8.658 15.977 -15.426 1.00 43.16 372 ALA A N 1
ATOM 3054 C CA . ALA A 1 372 ? -9.760 16.523 -16.224 1.00 43.16 372 ALA A CA 1
ATOM 3055 C C . ALA A 1 372 ? -9.285 17.473 -17.350 1.00 43.16 372 ALA A C 1
ATOM 3057 O O . ALA A 1 372 ? -9.939 17.571 -18.387 1.00 43.16 372 ALA A O 1
ATOM 3058 N N . ALA A 1 373 ? -8.125 18.122 -17.174 1.00 31.52 373 ALA A N 1
ATOM 3059 C CA . ALA A 1 373 ? -7.503 19.014 -18.150 1.00 31.52 373 ALA A CA 1
ATOM 3060 C C . ALA A 1 373 ? -6.682 18.294 -19.244 1.00 31.52 373 ALA A C 1
ATOM 3062 O O . ALA A 1 373 ? -6.366 18.909 -20.259 1.00 31.52 373 ALA A O 1
ATOM 3063 N N . ASN A 1 374 ? -6.336 17.012 -19.068 1.00 45.78 374 ASN A N 1
ATOM 3064 C CA . ASN A 1 374 ? -5.417 16.279 -19.947 1.00 45.78 374 ASN A CA 1
ATOM 3065 C C . ASN A 1 374 ? -5.909 14.850 -20.253 1.00 45.78 374 ASN A C 1
ATOM 3067 O O . ASN A 1 374 ? -5.240 13.860 -19.945 1.00 45.78 374 ASN A O 1
ATOM 3071 N N . ARG A 1 375 ? -7.110 14.759 -20.839 1.00 52.50 375 ARG A N 1
ATOM 3072 C CA . ARG A 1 375 ? -7.729 13.498 -21.289 1.00 52.50 375 ARG A CA 1
ATOM 3073 C C . ARG A 1 375 ? -7.014 12.913 -22.513 1.00 52.50 375 ARG A C 1
ATOM 3075 O O . ARG A 1 375 ? -6.517 13.662 -23.354 1.00 52.50 375 ARG A O 1
ATOM 3082 N N . ARG A 1 376 ? -6.994 11.582 -22.618 1.00 59.69 376 ARG A N 1
ATOM 3083 C CA . ARG A 1 376 ? -6.242 10.814 -23.634 1.00 59.69 376 ARG A CA 1
ATOM 3084 C C . ARG A 1 376 ? -7.118 10.367 -24.805 1.00 59.69 376 ARG A C 1
ATOM 3086 O O . ARG A 1 376 ? -8.320 10.247 -24.631 1.00 59.69 376 ARG A O 1
ATOM 3093 N N . ASP A 1 377 ? -6.499 10.089 -25.952 1.00 48.72 377 ASP A N 1
ATOM 3094 C CA . ASP A 1 377 ? -7.129 9.645 -27.212 1.00 48.72 377 ASP A CA 1
ATOM 3095 C C . ASP A 1 377 ? -6.495 8.364 -27.809 1.00 48.72 377 ASP A C 1
ATOM 3097 O O . ASP A 1 377 ? -6.932 7.865 -28.843 1.00 48.72 377 ASP A O 1
ATOM 3101 N N . THR A 1 378 ? -5.465 7.798 -27.167 1.00 52.94 378 THR A N 1
ATOM 3102 C CA . THR A 1 378 ? -4.751 6.608 -27.663 1.00 52.94 378 THR A CA 1
ATOM 3103 C C . THR A 1 378 ? -5.556 5.326 -27.423 1.00 52.94 378 THR A C 1
ATOM 3105 O O . THR A 1 378 ? -5.914 5.041 -26.278 1.00 52.94 378 THR A O 1
ATOM 3108 N N . LEU A 1 379 ? -5.784 4.524 -28.467 1.00 45.06 379 LEU A N 1
ATOM 3109 C CA . LEU A 1 379 ? -6.417 3.202 -28.375 1.00 45.06 379 LEU A CA 1
ATOM 3110 C C . LEU A 1 379 ? -5.402 2.144 -27.901 1.00 45.06 379 LEU A C 1
ATOM 3112 O O . LEU A 1 379 ? -4.400 1.905 -28.573 1.00 45.06 379 L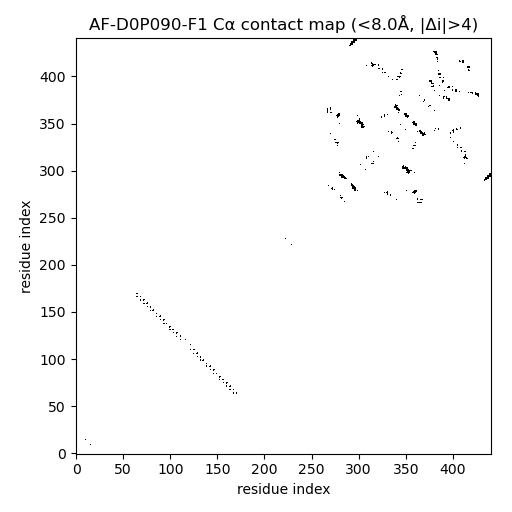EU A O 1
ATOM 3116 N N . CYS A 1 380 ? -5.659 1.497 -26.764 1.00 55.97 380 CYS A N 1
ATOM 3117 C CA . CYS A 1 380 ? -4.848 0.398 -26.227 1.00 55.97 380 CYS A CA 1
ATOM 3118 C C . CYS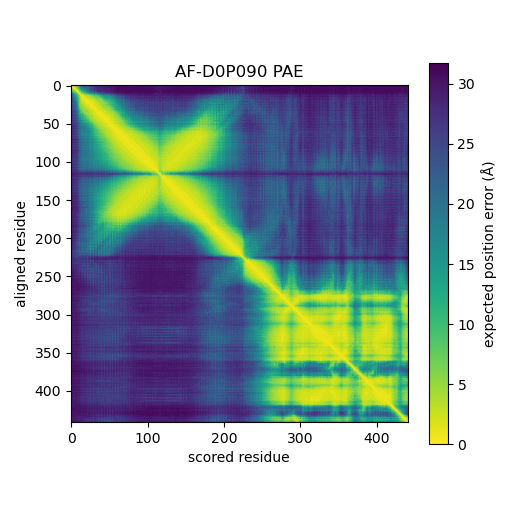 A 1 380 ? -5.693 -0.539 -25.350 1.00 55.97 380 CYS A C 1
ATOM 3120 O O . CYS A 1 380 ? -6.679 -0.084 -24.779 1.00 55.97 380 CYS A O 1
ATOM 3122 N N . GLY A 1 381 ? -5.289 -1.806 -25.211 1.00 56.91 381 GLY A N 1
ATOM 3123 C CA . GLY A 1 381 ? -5.962 -2.801 -24.364 1.00 56.91 381 GLY A CA 1
ATOM 3124 C C . GLY A 1 381 ? -6.488 -4.014 -25.138 1.00 56.91 381 GLY A C 1
ATOM 3125 O O . GLY A 1 381 ? -6.315 -4.138 -26.355 1.00 56.91 381 GLY A O 1
ATOM 3126 N N . THR A 1 382 ? -7.117 -4.936 -24.411 1.00 67.50 382 THR A N 1
ATOM 3127 C CA . THR A 1 382 ? -7.690 -6.170 -24.972 1.00 67.50 382 THR A CA 1
ATOM 3128 C C . THR A 1 382 ? -9.150 -5.941 -25.371 1.00 67.50 382 THR A C 1
ATOM 3130 O O . THR A 1 382 ? -9.945 -5.513 -24.539 1.00 67.50 382 THR A O 1
ATOM 3133 N N . LEU A 1 383 ? -9.499 -6.241 -26.631 1.00 72.50 383 LEU A N 1
ATOM 3134 C CA . LEU A 1 383 ? -10.798 -5.939 -27.260 1.00 72.50 383 LEU A CA 1
ATOM 3135 C C . LEU A 1 383 ? -12.028 -6.243 -26.388 1.00 72.50 383 LEU A C 1
ATOM 3137 O O . LEU A 1 383 ? -12.932 -5.416 -26.317 1.00 72.50 383 LEU A O 1
ATOM 3141 N N . ASP A 1 384 ? -12.036 -7.393 -25.712 1.00 78.56 384 ASP A N 1
ATOM 3142 C CA . ASP A 1 384 ? -13.172 -7.868 -24.909 1.00 78.56 384 ASP A CA 1
ATOM 3143 C C . ASP A 1 384 ? -13.452 -6.988 -23.664 1.00 78.56 384 ASP A C 1
ATOM 3145 O O . ASP A 1 384 ? -14.546 -7.041 -23.102 1.00 78.56 384 ASP A O 1
ATOM 3149 N N . TYR A 1 385 ? -12.489 -6.154 -23.248 1.00 84.75 385 TYR A N 1
ATOM 3150 C CA . TYR A 1 385 ? -12.545 -5.325 -22.034 1.00 84.75 385 TYR A CA 1
ATOM 3151 C C . TYR A 1 385 ? -12.571 -3.816 -22.322 1.00 84.75 385 TYR A C 1
ATOM 3153 O O . TYR A 1 385 ? -12.660 -3.019 -21.387 1.00 84.75 385 TYR A O 1
ATOM 3161 N N . LEU A 1 386 ? -12.494 -3.401 -23.593 1.00 82.81 386 LEU A N 1
ATOM 3162 C CA . LEU A 1 386 ? -12.473 -1.985 -23.967 1.00 82.81 386 LEU A CA 1
ATOM 3163 C C . LEU A 1 386 ? -13.818 -1.309 -23.704 1.00 82.81 386 LEU A C 1
ATOM 3165 O O . LEU A 1 386 ? -14.882 -1.870 -23.983 1.00 82.81 386 LEU A O 1
ATOM 3169 N N . SER A 1 387 ? -13.764 -0.073 -23.212 1.00 86.62 387 SER A N 1
ATOM 3170 C CA . SER A 1 387 ? -14.959 0.738 -23.020 1.00 86.62 387 SER A CA 1
ATOM 3171 C C . SER A 1 387 ? -15.461 1.349 -24.337 1.00 86.62 387 SER A C 1
ATOM 3173 O O . SER A 1 387 ? -14.687 1.523 -25.289 1.00 86.62 387 SER A O 1
ATOM 3175 N N . PRO A 1 388 ? -16.759 1.692 -24.437 1.00 87.94 388 PRO A N 1
ATOM 3176 C CA . PRO A 1 388 ? -17.337 2.223 -25.669 1.00 87.94 388 PRO A CA 1
ATOM 3177 C C . PRO A 1 388 ? -16.661 3.512 -26.161 1.00 87.94 388 PRO A C 1
ATOM 3179 O O . PRO A 1 388 ? -16.493 3.694 -27.365 1.00 87.94 388 PRO A O 1
ATOM 3182 N N . GLU A 1 389 ? -16.268 4.401 -25.251 1.00 84.19 389 GLU A N 1
ATOM 3183 C CA . GLU A 1 389 ? -15.558 5.648 -25.548 1.00 84.19 389 GLU A CA 1
ATOM 3184 C C . GLU A 1 389 ? -14.142 5.400 -26.085 1.00 84.19 389 GLU A C 1
ATOM 3186 O O . GLU A 1 389 ? -13.728 6.073 -27.030 1.00 84.19 389 GLU A O 1
ATOM 3191 N N . MET A 1 390 ? -13.431 4.378 -25.589 1.00 79.81 390 MET A N 1
ATOM 3192 C CA . MET A 1 390 ? -12.136 3.982 -26.154 1.00 79.81 390 MET A CA 1
ATOM 3193 C C . MET A 1 390 ? -12.297 3.461 -27.585 1.00 79.81 390 MET A C 1
ATOM 3195 O O . MET A 1 390 ? -11.544 3.861 -28.469 1.00 79.81 390 MET A O 1
ATOM 3199 N N . ILE A 1 391 ? -13.310 2.625 -27.839 1.00 80.00 391 ILE A N 1
ATOM 3200 C CA . ILE A 1 391 ? -13.589 2.074 -29.178 1.00 80.00 391 ILE A CA 1
ATOM 3201 C C . ILE A 1 391 ? -13.950 3.184 -30.176 1.00 80.00 391 ILE A C 1
ATOM 3203 O O . ILE A 1 391 ? -13.570 3.112 -31.344 1.00 80.00 391 ILE A O 1
ATOM 3207 N N . ARG A 1 392 ? -14.659 4.227 -29.730 1.00 79.94 392 ARG A N 1
ATOM 3208 C CA . ARG A 1 392 ? -15.013 5.388 -30.564 1.00 79.94 392 ARG A CA 1
ATOM 3209 C C . ARG A 1 392 ? -13.872 6.398 -30.744 1.00 79.94 392 ARG A C 1
ATOM 3211 O O . ARG A 1 392 ? -14.056 7.370 -31.471 1.00 79.94 392 ARG A O 1
ATOM 3218 N N . GLY A 1 393 ? -12.712 6.184 -30.116 1.00 75.38 393 GLY A N 1
ATOM 3219 C CA . GLY A 1 393 ? -11.589 7.129 -30.148 1.00 75.38 393 GLY A CA 1
ATOM 3220 C C . GLY A 1 393 ? -11.890 8.446 -29.426 1.00 75.38 393 GLY A C 1
ATOM 3221 O O . GLY A 1 393 ? -11.321 9.486 -29.755 1.00 75.38 393 GLY A O 1
ATOM 3222 N N . GLU A 1 394 ? -12.825 8.426 -28.477 1.00 80.00 394 GLU A N 1
ATOM 3223 C CA . GLU A 1 394 ? -13.199 9.590 -27.680 1.00 80.00 394 GLU A CA 1
ATOM 3224 C C . GLU A 1 394 ? -12.180 9.834 -26.562 1.00 80.00 394 GLU A C 1
ATOM 3226 O O . GLU A 1 394 ? -11.412 8.957 -26.165 1.00 80.00 394 GLU A O 1
ATOM 3231 N N . LYS A 1 395 ? -12.192 11.054 -26.018 1.00 77.12 395 LYS A N 1
ATOM 3232 C CA . LYS A 1 395 ? -11.358 11.398 -24.868 1.00 77.12 395 LYS A CA 1
ATOM 3233 C C . LYS A 1 395 ? -11.856 10.701 -23.607 1.00 77.12 395 LYS A C 1
ATOM 3235 O O . LYS A 1 395 ? -12.986 10.955 -23.194 1.00 77.12 395 LYS A O 1
ATOM 3240 N N . TYR A 1 396 ? -10.985 9.941 -22.954 1.00 81.69 396 TYR A N 1
ATOM 3241 C CA . TYR A 1 396 ? -11.337 9.140 -21.780 1.00 81.69 396 TYR A CA 1
ATOM 3242 C C . TYR A 1 396 ? -10.519 9.494 -20.522 1.00 81.69 396 TYR A C 1
ATOM 3244 O O . TYR A 1 396 ? -9.495 10.187 -20.595 1.00 81.69 396 TYR A O 1
ATOM 3252 N N . ASP A 1 397 ? -11.012 9.036 -19.369 1.00 85.69 397 ASP A N 1
ATOM 3253 C CA . ASP A 1 397 ? -10.460 9.225 -18.020 1.00 85.69 397 ASP A CA 1
ATOM 3254 C C . ASP A 1 397 ? -10.474 7.898 -17.229 1.00 85.69 397 ASP A C 1
ATOM 3256 O O . ASP A 1 397 ? -10.570 6.828 -17.830 1.00 85.69 397 ASP A O 1
ATOM 3260 N N . GLU A 1 398 ? -10.317 7.931 -15.902 1.00 89.25 398 GLU A N 1
ATOM 3261 C CA . GLU A 1 398 ? -10.250 6.732 -15.055 1.00 89.25 398 GLU A CA 1
ATOM 3262 C C . GLU A 1 398 ? -11.493 5.822 -15.120 1.00 89.25 398 GLU A C 1
ATOM 3264 O O . GLU A 1 398 ? -11.419 4.648 -14.746 1.00 89.25 398 GLU A O 1
ATOM 3269 N N . SER A 1 399 ? -12.620 6.319 -15.646 1.00 91.38 399 SER A N 1
ATOM 3270 C CA . SER A 1 399 ? -13.860 5.546 -15.799 1.00 91.38 399 SER A CA 1
ATOM 3271 C C . SER A 1 399 ? -13.715 4.310 -16.698 1.00 91.38 399 SER A C 1
ATOM 3273 O O . SER A 1 399 ? -14.453 3.338 -16.514 1.00 91.38 399 SER A O 1
ATOM 3275 N N . VAL A 1 400 ? -12.718 4.279 -17.591 1.00 90.75 400 VAL A N 1
ATOM 3276 C CA . VAL A 1 400 ? -12.433 3.111 -18.446 1.00 90.75 400 VAL A CA 1
ATOM 3277 C C . VAL A 1 400 ? -12.017 1.880 -17.639 1.00 90.75 400 VAL A C 1
ATOM 3279 O O . VAL A 1 400 ? -12.379 0.757 -17.990 1.00 90.75 400 VAL A O 1
ATOM 3282 N N . ASP A 1 401 ? -11.311 2.072 -16.518 1.00 93.12 401 ASP A N 1
ATOM 3283 C CA . ASP A 1 401 ? -10.932 0.967 -15.633 1.00 93.12 401 ASP A CA 1
ATOM 3284 C C . ASP A 1 401 ? -12.172 0.425 -14.900 1.00 93.12 401 ASP A C 1
ATOM 3286 O O . ASP A 1 401 ? -12.291 -0.781 -14.684 1.00 93.12 401 ASP A O 1
ATOM 3290 N N . ILE A 1 402 ? -13.137 1.294 -14.570 1.00 95.62 402 ILE A N 1
ATOM 3291 C CA . ILE A 1 402 ? -14.402 0.907 -13.923 1.00 95.62 402 ILE A CA 1
ATOM 3292 C C . ILE A 1 402 ? -15.286 0.097 -14.876 1.00 95.62 402 ILE A C 1
ATOM 3294 O O . ILE A 1 402 ? -15.899 -0.888 -14.458 1.00 95.62 402 ILE A O 1
ATOM 3298 N N . TRP A 1 403 ? -15.310 0.454 -16.164 1.00 94.88 403 TRP A N 1
ATOM 3299 C CA . TRP A 1 403 ? -15.936 -0.378 -17.194 1.00 94.88 403 TRP A CA 1
ATOM 3300 C C . TRP A 1 403 ? -15.336 -1.787 -17.195 1.00 94.88 403 TRP A C 1
ATOM 3302 O O . TRP A 1 403 ? -16.069 -2.771 -17.072 1.00 94.88 403 TRP A O 1
ATOM 3312 N N . ALA A 1 404 ? -14.005 -1.889 -17.248 1.00 93.44 404 ALA A N 1
ATOM 3313 C CA . ALA A 1 404 ? -13.315 -3.173 -17.259 1.00 93.44 404 ALA A CA 1
ATOM 3314 C C . ALA A 1 404 ? -13.573 -3.997 -15.981 1.00 93.44 404 ALA A C 1
ATOM 3316 O O . ALA A 1 404 ? -13.753 -5.211 -16.066 1.00 93.44 404 ALA A O 1
ATOM 3317 N N . VAL A 1 405 ? -13.699 -3.364 -14.806 1.00 96.56 405 VAL A N 1
ATOM 3318 C CA . VAL A 1 405 ? -14.143 -4.043 -13.570 1.00 96.56 405 VAL A CA 1
ATOM 3319 C C . VAL A 1 405 ? -15.524 -4.680 -13.742 1.00 96.56 405 VAL A C 1
ATOM 3321 O O . VAL A 1 405 ? -15.728 -5.813 -13.300 1.00 96.56 405 VAL A O 1
ATOM 3324 N N . GLY A 1 406 ? -16.463 -3.994 -14.398 1.00 96.50 406 GLY A N 1
ATOM 3325 C CA . GLY A 1 406 ? -17.789 -4.539 -14.702 1.00 96.50 406 GLY A CA 1
ATOM 3326 C C . GLY A 1 406 ? -17.724 -5.774 -15.604 1.00 96.50 406 GLY A C 1
ATOM 3327 O O . GLY A 1 406 ? -18.386 -6.778 -15.330 1.00 96.50 406 GLY A O 1
ATOM 3328 N N . ILE A 1 407 ? -16.868 -5.733 -16.629 1.00 95.19 407 ILE A N 1
ATOM 3329 C CA . ILE A 1 407 ? -16.605 -6.873 -17.518 1.00 95.19 407 ILE A CA 1
ATOM 3330 C C . ILE A 1 407 ? -16.021 -8.057 -16.734 1.00 95.19 407 ILE A C 1
ATOM 3332 O O . ILE A 1 407 ? -16.540 -9.170 -16.837 1.00 95.19 407 ILE A O 1
ATOM 3336 N N . ILE A 1 408 ? -15.010 -7.817 -15.890 1.00 94.69 408 ILE A N 1
ATOM 3337 C CA . ILE A 1 408 ? -14.402 -8.842 -15.027 1.00 94.69 408 ILE A CA 1
ATOM 3338 C C . ILE A 1 408 ? -15.436 -9.445 -14.081 1.00 94.69 408 ILE A C 1
ATOM 3340 O O . ILE A 1 408 ? -15.531 -10.663 -13.970 1.00 94.69 408 ILE A O 1
ATOM 3344 N N . MET A 1 409 ? -16.233 -8.619 -13.401 1.00 96.88 409 MET A N 1
ATOM 3345 C CA . MET A 1 409 ? -17.250 -9.100 -12.466 1.00 96.88 409 MET A CA 1
ATOM 3346 C C . MET A 1 409 ? -18.271 -10.004 -13.169 1.00 96.88 409 MET A C 1
ATOM 3348 O O . MET A 1 409 ? -18.614 -11.063 -12.640 1.00 96.88 409 MET A O 1
ATOM 3352 N N . TYR A 1 410 ? -18.720 -9.622 -14.368 1.00 96.25 410 TYR A N 1
ATOM 3353 C CA . TYR A 1 410 ? -19.593 -10.459 -15.188 1.00 96.25 410 TYR A CA 1
ATOM 3354 C C . TYR A 1 410 ? -18.917 -11.788 -15.540 1.00 96.25 410 TYR A C 1
ATOM 3356 O O . TYR A 1 410 ? -19.491 -12.857 -15.322 1.00 96.25 410 TYR A O 1
ATOM 3364 N N . GLU A 1 411 ? -17.683 -11.734 -16.039 1.00 94.69 411 GLU A N 1
ATOM 3365 C CA . GLU A 1 411 ? -16.936 -12.917 -16.459 1.00 94.69 411 GLU A CA 1
ATOM 3366 C C . GLU A 1 411 ? -16.690 -13.887 -15.294 1.00 94.69 411 GLU A C 1
ATOM 3368 O O . GLU A 1 411 ? -16.888 -15.090 -15.452 1.00 94.69 411 GLU A O 1
ATOM 3373 N N . LEU A 1 412 ? -16.377 -13.386 -14.095 1.00 95.69 412 LEU A N 1
ATOM 3374 C CA . LEU A 1 412 ? -16.207 -14.217 -12.899 1.00 95.69 412 LEU A CA 1
ATOM 3375 C C . LEU A 1 412 ? -17.490 -14.971 -12.514 1.00 95.69 412 LEU A C 1
ATOM 3377 O O . LEU A 1 412 ? -17.402 -16.086 -11.997 1.00 95.69 412 LEU A O 1
ATOM 3381 N N . LEU A 1 413 ? -18.670 -14.392 -12.752 1.00 96.38 413 LEU A N 1
ATOM 3382 C CA . LEU A 1 413 ? -19.967 -14.979 -12.391 1.00 96.38 413 LEU A CA 1
ATOM 3383 C C . LEU A 1 413 ? -20.527 -15.909 -13.478 1.00 96.38 413 LEU A C 1
ATOM 3385 O O . LEU A 1 413 ? -21.169 -16.919 -13.169 1.00 96.38 413 LEU A O 1
ATOM 3389 N N . VAL A 1 414 ? -20.299 -15.568 -14.746 1.00 94.69 414 VAL A N 1
ATOM 3390 C CA . VAL A 1 414 ? -20.910 -16.229 -15.911 1.00 94.69 414 VAL A CA 1
ATOM 3391 C C . VAL A 1 414 ? -19.947 -17.207 -16.593 1.00 94.69 414 VAL A C 1
ATOM 3393 O O . VAL A 1 414 ? -20.389 -18.172 -17.215 1.00 94.69 414 VAL A O 1
ATOM 3396 N N . GLY A 1 415 ? -18.640 -17.006 -16.431 1.00 90.69 415 GLY A N 1
ATOM 3397 C CA . GLY A 1 415 ? -17.562 -17.836 -16.975 1.00 90.69 415 GLY A CA 1
ATOM 3398 C C . GLY A 1 415 ? -17.149 -17.516 -18.411 1.00 90.69 415 GLY A C 1
ATOM 3399 O O . GLY A 1 415 ? -16.385 -18.271 -19.020 1.00 90.69 415 GLY A O 1
ATOM 3400 N N . LYS A 1 416 ? -17.668 -16.413 -18.955 1.00 88.38 416 LYS A N 1
ATOM 3401 C CA . LYS A 1 416 ? -17.294 -15.816 -20.241 1.00 88.38 416 LYS A CA 1
ATOM 3402 C C . LYS A 1 416 ? -17.573 -14.308 -20.212 1.00 88.38 416 LYS A C 1
ATOM 3404 O O . LYS A 1 416 ? -18.461 -13.898 -19.454 1.00 88.38 416 LYS A O 1
ATOM 3409 N N . PRO A 1 417 ? -16.859 -13.492 -21.002 1.00 87.75 417 PRO A N 1
ATOM 3410 C CA . PRO A 1 417 ? -17.130 -12.063 -21.073 1.00 87.75 417 PRO A CA 1
ATOM 3411 C C . PRO A 1 417 ? -18.532 -11.793 -21.660 1.00 87.75 417 PRO A C 1
ATOM 3413 O O . PRO A 1 417 ? -19.090 -12.636 -22.372 1.00 87.75 417 PRO A O 1
ATOM 3416 N N . PRO A 1 418 ? -19.138 -10.631 -21.358 1.00 89.00 418 PRO A N 1
ATOM 3417 C CA . PRO A 1 418 ? -20.459 -10.255 -21.865 1.00 89.00 418 PRO A CA 1
ATOM 3418 C C . PRO A 1 418 ? -20.449 -9.962 -23.373 1.00 89.00 418 PRO A C 1
ATOM 3420 O O . PRO A 1 418 ? -21.479 -10.107 -24.031 1.00 89.00 418 PRO A O 1
ATOM 3423 N N . PHE A 1 419 ? -19.288 -9.585 -23.915 1.00 86.19 419 PHE A N 1
ATOM 3424 C CA . PHE A 1 419 ? -19.050 -9.327 -25.330 1.00 86.19 419 PHE A CA 1
ATOM 3425 C C . PHE A 1 419 ? -17.796 -10.101 -25.754 1.00 86.19 419 PHE A C 1
ATOM 3427 O O . PHE A 1 419 ? -16.786 -10.047 -25.060 1.00 86.19 419 PHE A O 1
ATOM 3434 N N . GLU A 1 420 ? -17.861 -10.830 -26.868 1.00 69.88 420 GLU A N 1
ATOM 3435 C CA . GLU A 1 420 ? -16.718 -11.560 -27.432 1.00 69.88 420 GLU A CA 1
ATOM 3436 C C . GLU A 1 420 ? -16.387 -10.975 -28.807 1.00 69.88 420 GLU A C 1
ATOM 3438 O O . GLU A 1 420 ? -17.248 -10.924 -29.693 1.00 69.88 420 GLU A O 1
ATOM 3443 N N . ALA A 1 421 ? -15.145 -10.532 -29.003 1.00 63.78 421 ALA A N 1
ATOM 3444 C CA . ALA A 1 421 ? -14.678 -10.136 -30.322 1.00 63.78 421 ALA A CA 1
ATOM 3445 C C . ALA A 1 421 ? -14.442 -11.379 -31.212 1.00 63.78 421 ALA A C 1
ATOM 3447 O O . ALA A 1 421 ? -13.876 -12.372 -30.747 1.00 63.78 421 ALA A O 1
ATOM 3448 N N . PRO A 1 422 ? -14.784 -11.339 -32.519 1.00 49.88 422 PRO A N 1
ATOM 3449 C CA . PRO A 1 422 ? -14.558 -12.459 -33.449 1.00 49.88 422 PRO A CA 1
ATOM 3450 C C . PRO A 1 422 ? -13.082 -12.859 -33.593 1.00 49.88 422 PRO A C 1
ATOM 3452 O O . PRO A 1 422 ? -12.769 -13.969 -34.021 1.00 49.88 422 PRO A O 1
ATOM 3455 N N . VAL A 1 423 ? -12.172 -11.943 -33.252 1.00 52.78 423 VAL A N 1
ATOM 3456 C CA . VAL A 1 423 ? -10.723 -12.133 -33.234 1.00 52.78 423 VAL A CA 1
ATOM 3457 C C . VAL A 1 423 ? -10.202 -11.517 -31.940 1.00 52.78 423 VAL A C 1
ATOM 3459 O O . VAL A 1 423 ? -10.430 -10.333 -31.693 1.00 52.78 423 VAL A O 1
ATOM 3462 N N . ARG A 1 424 ? -9.462 -12.290 -31.134 1.00 50.38 424 ARG A N 1
ATOM 3463 C CA . ARG A 1 424 ? -8.668 -11.754 -30.017 1.00 50.38 424 ARG A CA 1
ATOM 3464 C C . ARG A 1 424 ? -7.483 -10.970 -30.580 1.00 50.38 424 ARG A C 1
ATOM 3466 O O . ARG A 1 424 ? -6.367 -11.476 -30.632 1.00 50.38 424 ARG A O 1
ATOM 3473 N N . ALA A 1 425 ? -7.741 -9.766 -31.069 1.00 45.97 425 ALA A N 1
ATOM 3474 C CA . ALA A 1 425 ? -6.702 -8.821 -31.439 1.00 45.97 425 ALA A CA 1
ATOM 3475 C C . ALA A 1 425 ? -6.424 -7.904 -30.241 1.00 45.97 425 ALA A C 1
ATOM 3477 O O . ALA A 1 425 ? -7.314 -7.224 -29.734 1.00 45.97 425 ALA A O 1
ATOM 3478 N N . SER A 1 426 ? -5.185 -7.900 -29.768 1.00 50.38 426 SER A N 1
ATOM 3479 C CA . SER A 1 426 ? -4.660 -6.833 -28.921 1.00 50.38 426 SER A CA 1
ATOM 3480 C C . SER A 1 426 ? -4.213 -5.696 -29.837 1.00 50.38 426 SER A C 1
ATOM 3482 O O . SER A 1 426 ? -3.439 -5.914 -30.772 1.00 50.38 426 SER A O 1
ATOM 3484 N N . PHE A 1 427 ? -4.710 -4.481 -29.605 1.00 46.28 427 PHE A N 1
ATOM 3485 C CA . PHE A 1 427 ? -4.204 -3.323 -30.335 1.00 46.28 427 PHE A CA 1
ATOM 3486 C C . PHE A 1 427 ? -2.820 -2.974 -29.785 1.00 46.28 427 PHE A C 1
ATOM 3488 O O . PHE A 1 427 ? -2.686 -2.720 -28.590 1.00 46.28 427 PHE A O 1
ATOM 3495 N N . LEU A 1 428 ? -1.826 -2.988 -30.684 1.00 43.62 428 LEU A N 1
ATOM 3496 C CA . LEU A 1 428 ? -0.384 -2.815 -30.455 1.00 43.62 428 LEU A CA 1
ATOM 3497 C C . LEU A 1 428 ? 0.283 -3.991 -29.707 1.00 43.62 428 LEU A C 1
ATOM 3499 O O . LEU A 1 428 ? 0.278 -4.083 -28.483 1.00 43.62 428 LEU A O 1
ATOM 3503 N N . SER A 1 429 ? 0.929 -4.884 -30.462 1.00 38.25 429 SER A N 1
ATOM 3504 C CA . SER A 1 429 ? 1.956 -5.791 -29.936 1.00 38.25 429 SER A CA 1
ATOM 3505 C C . SER A 1 429 ? 3.302 -5.065 -29.863 1.00 38.25 429 SER A C 1
ATOM 3507 O O . SER A 1 429 ? 3.668 -4.363 -30.804 1.00 38.25 429 SER A O 1
ATOM 3509 N N . TRP A 1 430 ? 4.034 -5.253 -28.765 1.00 39.47 430 TRP A N 1
ATOM 3510 C CA . TRP A 1 430 ? 5.375 -4.704 -28.526 1.00 39.47 430 TRP A CA 1
ATOM 3511 C C . TRP A 1 430 ? 6.339 -4.915 -29.711 1.00 39.47 430 TRP A C 1
ATOM 3513 O O . TRP A 1 430 ? 6.485 -6.055 -30.158 1.00 39.47 430 TRP A O 1
ATOM 3523 N N . PRO A 1 431 ? 7.077 -3.881 -30.158 1.00 36.12 431 PRO A N 1
ATOM 3524 C CA . PRO A 1 431 ? 8.303 -4.060 -30.923 1.00 36.12 431 PRO A CA 1
ATOM 3525 C C . PRO A 1 431 ? 9.517 -4.239 -29.983 1.00 36.12 431 PRO A C 1
ATOM 3527 O O . PRO A 1 431 ? 9.815 -3.409 -29.133 1.00 36.12 431 PRO A O 1
ATOM 3530 N N . HIS A 1 432 ? 10.196 -5.373 -30.142 1.00 37.56 432 HIS A N 1
ATOM 3531 C CA . HIS A 1 432 ? 11.638 -5.630 -29.976 1.00 37.56 432 HIS A CA 1
ATOM 3532 C C . HIS A 1 432 ? 12.446 -5.373 -28.684 1.00 37.56 432 HIS A C 1
ATOM 3534 O O . HIS A 1 432 ? 13.582 -5.845 -28.657 1.00 37.56 432 HIS A O 1
ATOM 3540 N N . PHE A 1 433 ? 11.935 -4.793 -27.594 1.00 42.75 433 PHE A N 1
ATOM 3541 C CA . PHE A 1 433 ? 12.655 -4.872 -26.304 1.00 42.75 433 PHE A CA 1
ATOM 3542 C C . PHE A 1 433 ? 12.202 -6.082 -25.475 1.00 42.75 433 PHE A C 1
ATOM 3544 O O . PHE A 1 433 ? 11.088 -6.117 -24.954 1.00 42.75 433 PHE A O 1
ATOM 3551 N N . GLU A 1 434 ? 13.075 -7.086 -25.338 1.00 47.25 434 GLU A N 1
ATOM 3552 C CA . GLU A 1 434 ? 12.843 -8.229 -24.449 1.00 47.25 434 GLU A CA 1
ATOM 3553 C C . GLU A 1 434 ? 12.879 -7.765 -22.987 1.00 47.25 434 GLU A C 1
ATOM 3555 O O . GLU A 1 434 ? 13.936 -7.491 -22.411 1.00 47.25 434 GLU A O 1
ATOM 3560 N N . MET A 1 435 ? 11.701 -7.666 -22.377 1.00 55.16 435 MET A N 1
ATOM 3561 C CA . MET A 1 435 ? 11.560 -7.400 -20.952 1.00 55.16 435 MET A CA 1
ATOM 3562 C C . MET A 1 435 ? 11.623 -8.719 -20.187 1.00 55.16 435 MET A C 1
ATOM 3564 O O . MET A 1 435 ? 10.836 -9.634 -20.435 1.00 55.16 435 MET A O 1
ATOM 3568 N N . LEU A 1 436 ? 12.570 -8.825 -19.257 1.00 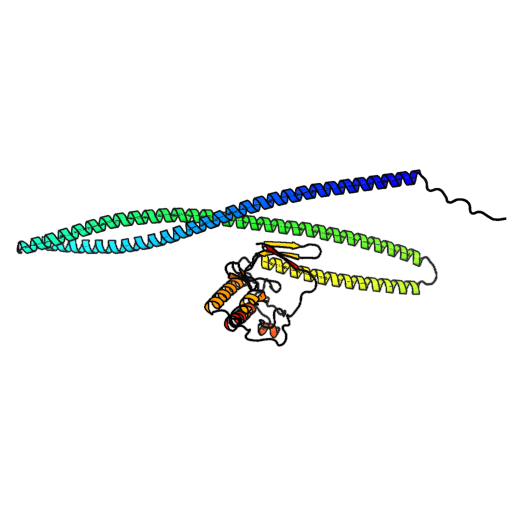53.59 436 LEU A N 1
ATOM 3569 C CA . LEU A 1 436 ? 12.796 -10.045 -18.495 1.00 53.59 436 LEU A CA 1
ATOM 3570 C C . LEU A 1 436 ? 12.282 -9.859 -17.066 1.00 53.59 436 LEU A C 1
ATOM 3572 O O . LEU A 1 436 ? 12.794 -9.052 -16.292 1.00 53.59 436 LEU A O 1
ATOM 3576 N N . ILE A 1 437 ? 11.234 -10.600 -16.716 1.00 60.78 437 ILE A N 1
ATOM 3577 C CA . ILE A 1 437 ? 10.643 -10.547 -15.378 1.00 60.78 437 ILE A CA 1
ATOM 3578 C C . ILE A 1 437 ? 11.402 -11.526 -14.480 1.00 60.78 437 ILE A C 1
ATOM 3580 O O . ILE A 1 437 ? 11.401 -12.735 -14.713 1.00 60.78 437 ILE A O 1
ATOM 3584 N N . ILE A 1 438 ? 12.045 -10.994 -13.445 1.00 64.88 438 ILE A N 1
ATOM 3585 C CA . ILE A 1 438 ? 12.720 -11.758 -12.399 1.00 64.88 438 ILE A CA 1
ATOM 3586 C C . ILE A 1 438 ? 11.785 -11.817 -11.203 1.00 64.88 438 ILE A C 1
ATOM 3588 O O . ILE A 1 438 ? 11.415 -10.793 -10.628 1.00 64.88 438 ILE A O 1
ATOM 3592 N N . VAL A 1 439 ? 11.405 -13.027 -10.816 1.00 68.31 439 VAL A N 1
ATOM 3593 C CA . VAL A 1 439 ? 10.404 -13.220 -9.777 1.00 68.31 439 VAL A CA 1
ATOM 3594 C C . VAL A 1 439 ? 11.054 -13.713 -8.488 1.00 68.31 439 VAL A C 1
ATOM 3596 O O . VAL A 1 439 ? 11.794 -14.695 -8.502 1.00 68.31 439 VAL A O 1
ATOM 3599 N N . VAL A 1 440 ? 10.798 -13.014 -7.381 1.00 66.31 440 VAL A N 1
ATOM 3600 C CA . VAL A 1 440 ? 11.418 -13.275 -6.072 1.00 66.31 440 VAL A CA 1
ATOM 3601 C C . VAL A 1 440 ? 10.389 -13.899 -5.131 1.00 66.31 440 VAL A C 1
ATOM 3603 O O . VAL A 1 440 ? 9.296 -13.349 -4.969 1.00 66.31 440 VAL A O 1
ATOM 3606 N N . CYS A 1 441 ? 10.738 -15.056 -4.558 1.00 54.09 441 CYS A N 1
ATOM 3607 C CA . CYS A 1 441 ? 9.917 -15.800 -3.597 1.00 54.09 441 CYS A CA 1
ATOM 3608 C C . CYS A 1 441 ? 10.004 -15.218 -2.186 1.00 54.09 441 CYS A C 1
ATOM 3610 O O . CYS A 1 441 ? 11.130 -14.856 -1.772 1.00 54.09 441 CYS A O 1
#